Protein AF-A0A356KTI9-F1 (afdb_monomer_lite)

Secondary structure (DSSP, 8-state):
-HHHHHHHHHHHHHHHTT-HHHHHHHHHHHHHHSTT-HHHHHHHHHHHHS--S--HHHHHHHHHHHHHHHHHHHHHHHTT-HHHHHHHHHHHHHTT-TTHHHHHHHHHHHHHHHHHHHHHHHHHHHHHHHHHHHHHHHHH-S-HHHHHHHHHHHHHH-TT-HHHHHHHHHSPPPP-PPPPHHHHHHHHHHHHHHHHHHHHHHHIIIII--HHHHHHHHHHHHHHHHHHHHH-TT-HHHHHHHHHHHHHHHHHHHHHT-HHHHHHHHHHTT--TTT----PPPPPSSEEEEETTHHHHHHHHTS-EEEPPP-TTHHHHHHHHHH-TTEEEEEEEEEEEE-SSSPEEEEEEEEEEEEETTTTEEPPPEEEEPTT-PEEEPEEEETTEEEEPPGGG-TT---HHHHHHHHHHHHHHHT-

Sequence (416 aa):
SDQAQRLVELGESLLEAGNPRLAAGAFRQAQALVADHAGARAGLARAARAPTSGGAADERARRERAERHLREGRRHLSGKRFAEARSELLQAYAQGADEARPLLDQAQAGLLAQRQEEAASRQRERDAARAVELVREAQAARDPAHARARFLEALALDPGNQDARAALSQAPAPAPAKPPAANSERRELALDAGQRHASRGRELYTKERDLDAALDAYFQALHHFSRADAYDPRLPTAGEETQRTVLELGAILRDDGQVAFANALYRFYGLDPKSAPVVRPPSDPHLVVEEAERTSIRRAFGGVVRFEPTRAFDSLRAWVRKESPGSRIRIQVKSAIQPGFPPKVLAKGLWIRLEDRERKTISAPRRLEFEGGPYFRIVRVDSRGRVVLPFDRASTFDAAPYVQQAREIAKELLKR

pLDDT: mean 89.69, std 8.41, range [47.0, 98.19]

Radius of gyration: 37.42 Å; chains: 1; bounding box: 61×71×104 Å

Foldseek 3Di:
DVQLVVLLVVLVVCVVVLNLPVSLVSLVVSCVVPPCPPSSVVSNVSSVVRPNPQDPVNLVVLQVQLVVLQVQLVVCVVVLVLVSSLVSLVSSVVSPPPVSVVSNVSSVVSVVVVVVVVVVVVQLVVLQVVLVVLQVVLVPDPDLVSSLVSLVSSCVSPVPDPSSVVVNVVRPDPDPDPQPVVLVVLLVVLQVQLVVLLVVLLCCVAPVVPNVSSLVSLVSSLVSLVSSCVSPVPDCSSVVSNLLSLLQSLLSCVLQVVNVVNCVSCVVSVHHSVPRDNRHRDHLQAEAEEEPCVVVLCVLQVGREGERDDPLCVVLSVVRVPPPSQKYKYKYFYWDWDHDVNIWIFTFWIWIWMQRNVVRDIDDTDTGTAPPGTFTWDWDADPRGIYTYDPCPTPPDPCNVRSVVNSVVNVVNVVD

Structure (mmCIF, N/CA/C/O backbone):
data_AF-A0A356KTI9-F1
#
_entry.id   AF-A0A356KTI9-F1
#
loop_
_atom_site.group_PDB
_atom_site.id
_atom_site.type_symbol
_atom_site.label_atom_id
_atom_site.label_alt_id
_atom_site.label_comp_id
_atom_site.label_asym_id
_atom_site.label_entity_id
_atom_site.label_seq_id
_atom_site.pdbx_PDB_ins_code
_atom_site.Cartn_x
_atom_site.Cartn_y
_atom_site.Cartn_z
_atom_site.occupancy
_atom_site.B_iso_or_equiv
_atom_site.auth_seq_id
_atom_site.auth_comp_id
_atom_site.auth_asym_id
_atom_site.auth_atom_id
_atom_site.pdbx_PDB_model_num
ATOM 1 N N . SER A 1 1 ? -1.978 -4.575 -63.157 1.00 77.75 1 SER A N 1
ATOM 2 C CA . SER A 1 1 ? -1.407 -3.251 -62.849 1.00 77.75 1 SER A CA 1
ATOM 3 C C . SER A 1 1 ? -0.007 -3.188 -63.432 1.00 77.75 1 SER A C 1
ATOM 5 O O . SER A 1 1 ? 0.657 -4.221 -63.466 1.00 77.75 1 SER A O 1
ATOM 7 N N . ASP A 1 2 ? 0.462 -2.012 -63.849 1.00 88.56 2 ASP A N 1
ATOM 8 C CA . ASP A 1 2 ? 1.821 -1.835 -64.400 1.00 88.56 2 ASP A CA 1
ATOM 9 C C . ASP A 1 2 ? 2.917 -2.311 -63.431 1.00 88.56 2 ASP A C 1
ATOM 11 O O . ASP A 1 2 ? 3.966 -2.802 -63.838 1.00 88.56 2 ASP A O 1
ATOM 15 N N . GLN A 1 3 ? 2.653 -2.238 -62.125 1.00 91.69 3 GLN A N 1
ATOM 16 C CA . GLN A 1 3 ? 3.561 -2.710 -61.083 1.00 91.69 3 GLN A CA 1
ATOM 17 C C . GLN A 1 3 ? 3.705 -4.242 -61.046 1.00 91.69 3 GLN A C 1
ATOM 19 O O . GLN A 1 3 ? 4.806 -4.741 -60.823 1.00 91.69 3 GLN A O 1
ATOM 24 N N . ALA A 1 4 ? 2.625 -4.995 -61.288 1.00 91.44 4 ALA A N 1
ATOM 25 C CA . ALA A 1 4 ? 2.690 -6.456 -61.365 1.00 91.44 4 ALA A CA 1
ATOM 26 C C . ALA A 1 4 ? 3.480 -6.916 -62.601 1.00 91.44 4 ALA A C 1
ATOM 28 O O . ALA A 1 4 ? 4.281 -7.842 -62.500 1.00 91.44 4 ALA A O 1
ATOM 29 N N . GLN A 1 5 ? 3.321 -6.218 -63.730 1.00 94.00 5 GLN A N 1
ATOM 30 C CA . GLN A 1 5 ? 4.063 -6.499 -64.960 1.00 94.00 5 GLN A CA 1
ATOM 31 C C . GLN A 1 5 ? 5.576 -6.280 -64.774 1.00 94.00 5 GLN A C 1
ATOM 33 O O . GLN A 1 5 ? 6.362 -7.169 -65.090 1.00 94.00 5 GLN A O 1
ATOM 38 N N . ARG A 1 6 ? 5.986 -5.173 -64.136 1.00 94.00 6 ARG A N 1
ATOM 39 C CA . ARG A 1 6 ? 7.401 -4.911 -63.796 1.00 94.00 6 ARG A CA 1
ATOM 40 C C . ARG A 1 6 ? 8.014 -5.975 -62.880 1.00 94.00 6 ARG A C 1
ATOM 42 O O . ARG A 1 6 ? 9.187 -6.305 -63.015 1.00 94.00 6 ARG A O 1
ATOM 49 N N . LEU A 1 7 ? 7.239 -6.517 -61.936 1.00 94.62 7 LEU A N 1
ATOM 50 C CA . LEU A 1 7 ? 7.700 -7.603 -61.060 1.00 94.62 7 LEU A CA 1
ATOM 51 C C . LEU A 1 7 ? 7.855 -8.933 -61.810 1.00 94.62 7 LEU A C 1
ATOM 53 O O . LEU A 1 7 ? 8.744 -9.713 -61.474 1.00 94.62 7 LEU A O 1
ATOM 57 N N . VAL A 1 8 ? 7.023 -9.189 -62.823 1.00 94.94 8 VAL A N 1
ATOM 58 C CA . VAL A 1 8 ? 7.184 -10.347 -63.716 1.00 94.94 8 VAL A CA 1
ATOM 59 C C . VAL A 1 8 ? 8.441 -10.190 -64.573 1.00 94.94 8 VAL A C 1
ATOM 61 O O . VAL A 1 8 ? 9.234 -11.123 -64.631 1.00 94.94 8 VAL A O 1
ATOM 64 N N . GLU A 1 9 ? 8.679 -9.015 -65.157 1.00 94.69 9 GLU A N 1
ATOM 65 C CA . GLU A 1 9 ? 9.899 -8.714 -65.928 1.00 94.69 9 GLU A CA 1
ATOM 66 C C . GLU A 1 9 ? 11.170 -8.847 -65.076 1.00 94.69 9 GLU A C 1
ATOM 68 O O . GLU A 1 9 ? 12.143 -9.476 -65.491 1.00 94.69 9 GLU A O 1
ATOM 73 N N . LEU A 1 10 ? 11.141 -8.333 -63.841 1.00 94.94 10 LEU A N 1
ATOM 74 C CA . LEU A 1 10 ? 12.217 -8.529 -62.871 1.00 94.94 10 LEU A CA 1
ATOM 75 C C . LEU A 1 10 ? 12.426 -10.017 -62.556 1.00 94.94 10 LEU A C 1
ATOM 77 O O . LEU A 1 10 ? 13.563 -10.479 -62.483 1.00 94.94 10 LEU A O 1
ATOM 81 N N . GLY A 1 11 ? 11.340 -10.771 -62.368 1.00 93.44 11 GLY A N 1
ATOM 82 C CA . GLY A 1 11 ? 11.395 -12.210 -62.124 1.00 93.44 11 GLY A CA 1
ATOM 83 C C . GLY A 1 11 ? 12.042 -12.982 -63.277 1.00 93.44 11 GLY A C 1
ATOM 84 O O . GLY A 1 11 ? 12.875 -13.851 -63.028 1.00 93.44 11 GLY A O 1
ATOM 85 N N . GLU A 1 12 ? 11.715 -12.640 -64.523 1.00 93.38 12 GLU A N 1
ATOM 86 C CA . GLU A 1 12 ? 12.318 -13.231 -65.726 1.00 93.38 12 GLU A CA 1
ATOM 87 C C . GLU A 1 12 ? 13.810 -12.884 -65.842 1.00 93.38 12 GLU A C 1
ATOM 89 O O . GLU A 1 12 ? 14.635 -13.786 -65.982 1.00 93.38 12 GLU A O 1
ATOM 94 N N . SER A 1 13 ? 14.189 -11.617 -65.642 1.00 91.88 13 SER A N 1
ATOM 95 C CA . SER A 1 13 ? 15.600 -11.201 -65.618 1.00 91.88 13 SER A CA 1
ATOM 96 C C . SER A 1 13 ? 16.407 -11.927 -64.528 1.00 91.88 13 SER A C 1
ATOM 98 O O . SER A 1 13 ? 17.552 -12.329 -64.741 1.00 91.88 13 SER A O 1
ATOM 100 N N . LEU A 1 14 ? 15.804 -12.174 -63.360 1.00 86.50 14 LEU A N 1
ATOM 101 C CA . LEU A 1 14 ? 16.429 -12.944 -62.281 1.00 86.50 14 LEU A CA 1
ATOM 102 C C . LEU A 1 14 ? 16.566 -14.438 -62.618 1.00 86.50 14 LEU A C 1
ATOM 104 O O . LEU A 1 14 ? 17.520 -15.065 -62.152 1.00 86.50 14 LEU A O 1
ATOM 108 N N . LEU A 1 15 ? 15.654 -15.016 -63.410 1.00 87.06 15 LEU A N 1
ATOM 109 C CA . LEU A 1 15 ? 15.806 -16.382 -63.926 1.00 87.06 15 LEU A CA 1
ATOM 110 C C . LEU A 1 15 ? 16.957 -16.478 -64.922 1.00 87.06 15 LEU A C 1
ATOM 112 O O . LEU A 1 15 ? 17.762 -17.401 -64.812 1.00 87.06 15 LEU A O 1
ATOM 116 N N . GLU A 1 16 ? 17.063 -15.522 -65.844 1.00 87.00 16 GLU A N 1
ATOM 117 C CA . GLU A 1 16 ? 18.168 -15.438 -66.807 1.00 87.00 16 GLU A CA 1
ATOM 118 C C . GLU A 1 16 ? 19.519 -15.261 -66.106 1.00 87.00 16 GLU A C 1
ATOM 120 O O . GLU A 1 16 ? 20.503 -15.900 -66.471 1.00 87.00 16 GLU A O 1
ATOM 125 N N . ALA A 1 17 ? 19.550 -14.483 -65.021 1.00 81.00 17 ALA A N 1
ATOM 126 C CA . ALA A 1 17 ? 20.723 -14.323 -64.165 1.00 81.00 17 ALA A CA 1
ATOM 127 C C . ALA A 1 17 ? 21.024 -15.547 -63.271 1.00 81.00 17 ALA A C 1
ATOM 129 O O . ALA A 1 17 ? 21.923 -15.485 -62.431 1.00 81.00 17 ALA A O 1
ATOM 130 N N . GLY A 1 18 ? 20.268 -16.646 -63.389 1.00 80.69 18 GLY A N 1
ATOM 131 C CA . GLY A 1 18 ? 20.491 -17.876 -62.626 1.00 80.69 18 GLY A CA 1
ATOM 132 C C . GLY A 1 18 ? 20.110 -17.786 -61.145 1.00 80.69 18 GLY A C 1
ATOM 133 O O . GLY A 1 18 ? 20.636 -18.544 -60.332 1.00 80.69 18 GLY A O 1
ATOM 134 N N . ASN A 1 19 ? 19.198 -16.882 -60.770 1.00 82.00 19 ASN A N 1
ATOM 135 C CA . ASN A 1 19 ? 18.755 -16.653 -59.391 1.00 82.00 19 ASN A CA 1
ATOM 136 C C . ASN A 1 19 ? 17.289 -17.084 -59.169 1.00 82.00 19 ASN A C 1
ATOM 138 O O . ASN A 1 19 ? 16.427 -16.249 -58.866 1.00 82.00 19 ASN A O 1
ATOM 142 N N . PRO A 1 20 ? 16.968 -18.392 -59.240 1.00 85.19 20 PRO A N 1
ATOM 143 C CA . PRO A 1 20 ? 15.584 -18.871 -59.239 1.00 85.19 20 PRO A CA 1
ATOM 144 C C . PRO A 1 20 ? 14.821 -18.571 -57.943 1.00 85.19 20 PRO A C 1
ATOM 146 O O . PRO A 1 20 ? 13.607 -18.378 -57.970 1.00 85.19 20 PRO A O 1
ATOM 149 N N . ARG A 1 21 ? 15.512 -18.459 -56.798 1.00 83.38 21 ARG A N 1
ATOM 150 C CA . ARG A 1 21 ? 14.874 -18.099 -55.518 1.00 83.38 21 ARG A CA 1
ATOM 151 C C . ARG A 1 21 ? 14.392 -16.648 -55.488 1.00 83.38 21 ARG A C 1
ATOM 153 O O . ARG A 1 21 ? 13.280 -16.396 -55.029 1.00 83.38 21 ARG A O 1
ATOM 160 N N . LEU A 1 22 ? 15.209 -15.709 -55.973 1.00 84.25 22 LEU A N 1
ATOM 161 C CA . LEU A 1 22 ? 14.837 -14.292 -56.038 1.00 84.25 22 LEU A CA 1
ATOM 162 C C . LEU A 1 22 ? 13.746 -14.074 -57.088 1.00 84.25 22 LEU A C 1
ATOM 164 O O . LEU A 1 22 ? 12.766 -13.386 -56.806 1.00 84.25 22 LEU A O 1
ATOM 168 N N . ALA A 1 23 ? 13.854 -14.752 -58.233 1.00 89.50 23 ALA A N 1
ATOM 169 C CA . ALA A 1 23 ? 12.804 -14.776 -59.243 1.00 89.50 23 ALA A CA 1
ATOM 170 C C . ALA A 1 23 ? 11.461 -15.260 -58.667 1.00 89.50 23 ALA A C 1
ATOM 172 O O . ALA A 1 23 ? 10.443 -14.583 -58.797 1.00 89.50 23 ALA A O 1
ATOM 173 N N . ALA A 1 24 ? 11.457 -16.376 -57.924 1.00 90.25 24 ALA A N 1
ATOM 174 C CA . ALA A 1 24 ? 10.260 -16.885 -57.248 1.00 90.25 24 ALA A CA 1
ATOM 175 C C . ALA A 1 24 ? 9.695 -15.925 -56.181 1.00 90.25 24 ALA A C 1
ATOM 177 O O . ALA A 1 24 ? 8.505 -15.983 -55.862 1.00 90.25 24 ALA A O 1
ATOM 178 N N . GLY A 1 25 ? 10.528 -15.061 -55.592 1.00 89.12 25 GLY A N 1
ATOM 179 C CA . GLY A 1 25 ? 10.087 -13.978 -54.710 1.00 89.12 25 GLY A CA 1
ATOM 180 C C . GLY A 1 25 ? 9.344 -12.880 -55.474 1.00 89.12 25 GLY A C 1
ATOM 181 O O . GLY A 1 25 ? 8.223 -12.532 -55.100 1.00 89.12 25 GLY A O 1
ATOM 182 N N . ALA A 1 26 ? 9.927 -12.400 -56.576 1.00 92.00 26 ALA A N 1
ATOM 183 C CA . ALA A 1 26 ? 9.326 -11.381 -57.439 1.00 92.00 26 ALA A CA 1
ATOM 184 C C . ALA A 1 26 ? 7.986 -11.849 -58.036 1.00 92.00 26 ALA A C 1
ATOM 186 O O . ALA A 1 26 ? 6.991 -11.125 -57.972 1.00 92.00 26 ALA A O 1
ATOM 187 N N . PHE A 1 27 ? 7.907 -13.100 -58.507 1.00 94.38 27 PHE A N 1
ATOM 188 C CA . PHE A 1 27 ? 6.657 -13.659 -59.027 1.00 94.38 27 PHE A CA 1
ATOM 189 C C . PHE A 1 27 ? 5.567 -13.810 -57.951 1.00 94.38 27 PHE A C 1
ATOM 191 O O . PHE A 1 27 ? 4.408 -13.506 -58.223 1.00 94.38 27 PHE A O 1
ATOM 198 N N . ARG A 1 28 ? 5.906 -14.206 -56.713 1.00 94.62 28 ARG A N 1
ATOM 199 C CA . ARG A 1 28 ? 4.928 -14.259 -55.603 1.00 94.62 28 ARG A CA 1
ATOM 200 C C . ARG A 1 28 ? 4.380 -12.877 -55.249 1.00 94.62 28 ARG A C 1
ATOM 202 O O . ARG A 1 28 ? 3.186 -12.748 -55.000 1.00 94.62 28 ARG A O 1
ATOM 209 N N . GLN A 1 29 ? 5.226 -11.847 -55.261 1.00 93.50 29 GLN A N 1
ATOM 210 C CA . GLN A 1 29 ? 4.784 -10.466 -55.047 1.00 93.50 29 GLN A CA 1
ATOM 211 C C . GLN A 1 29 ? 3.880 -9.977 -56.186 1.00 93.50 29 GLN A C 1
ATOM 213 O O . GLN A 1 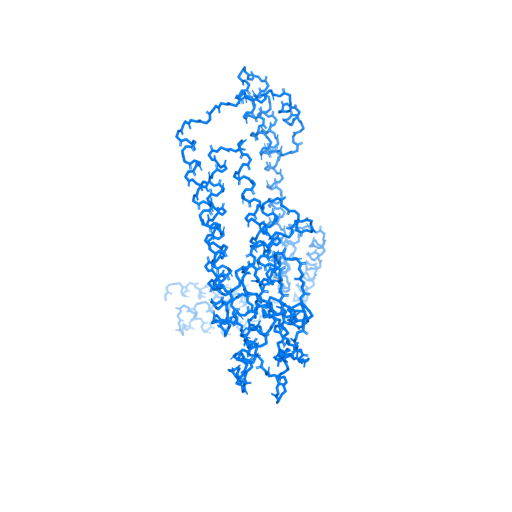29 ? 2.849 -9.366 -55.918 1.00 93.50 29 GLN A O 1
ATOM 218 N N . ALA A 1 30 ? 4.198 -10.307 -57.442 1.00 92.94 30 ALA A N 1
ATOM 219 C CA . ALA A 1 30 ? 3.329 -10.003 -58.580 1.00 92.94 30 ALA A CA 1
ATOM 220 C C . ALA A 1 30 ? 1.946 -10.671 -58.446 1.00 92.94 30 ALA A C 1
ATOM 222 O O . ALA A 1 30 ? 0.922 -10.035 -58.696 1.00 92.94 30 ALA A O 1
ATOM 223 N N . GLN A 1 31 ? 1.911 -11.928 -57.992 1.00 92.19 31 GLN A N 1
ATOM 224 C CA . GLN A 1 31 ? 0.681 -12.696 -57.778 1.00 92.19 31 GLN A CA 1
ATOM 225 C C . GLN A 1 31 ? -0.148 -12.183 -56.585 1.00 92.19 31 GLN A C 1
ATOM 227 O O . GLN A 1 31 ? -1.371 -12.291 -56.595 1.00 92.19 31 GLN A O 1
ATOM 232 N N . ALA A 1 32 ? 0.502 -11.598 -55.574 1.00 91.44 32 ALA A N 1
ATOM 233 C CA . ALA A 1 32 ? -0.173 -10.937 -54.457 1.00 91.44 32 ALA A CA 1
ATOM 234 C C . ALA A 1 32 ? -0.827 -9.605 -54.866 1.00 91.44 32 ALA A C 1
ATOM 236 O O . ALA A 1 32 ? -1.848 -9.229 -54.298 1.00 91.44 32 ALA A O 1
ATOM 237 N N . LEU A 1 33 ? -0.260 -8.897 -55.853 1.00 92.44 33 LEU A N 1
ATOM 238 C CA . LEU A 1 33 ? -0.833 -7.652 -56.382 1.00 92.44 33 LEU A CA 1
ATOM 239 C C . LEU A 1 33 ? -1.995 -7.894 -57.350 1.00 92.44 33 LEU A C 1
ATOM 241 O O . LEU A 1 33 ? -2.921 -7.089 -57.409 1.00 92.44 33 LEU A O 1
ATOM 245 N N . VAL A 1 34 ? -1.938 -8.972 -58.134 1.00 92.06 34 VAL A N 1
ATOM 246 C CA . VAL A 1 34 ? -3.011 -9.380 -59.046 1.00 92.06 34 VAL A CA 1
ATOM 247 C C . VAL A 1 34 ? -3.210 -10.882 -58.909 1.00 92.06 34 VAL A C 1
ATOM 249 O O . VAL A 1 34 ? -2.400 -11.676 -59.401 1.00 92.06 34 VAL A O 1
ATOM 252 N N . ALA A 1 35 ? -4.309 -11.261 -58.257 1.00 84.75 35 ALA A N 1
ATOM 253 C CA . ALA A 1 35 ? -4.714 -12.653 -58.153 1.00 84.75 35 ALA A CA 1
ATOM 254 C C . ALA A 1 35 ? -4.804 -13.273 -59.561 1.00 84.75 35 ALA A C 1
ATOM 256 O O . ALA A 1 35 ? -5.334 -12.665 -60.488 1.00 84.75 35 ALA A O 1
ATOM 257 N N . ASP A 1 36 ? -4.233 -14.468 -59.726 1.00 82.56 36 ASP A N 1
ATOM 258 C CA . ASP A 1 36 ? -4.192 -15.224 -60.986 1.00 82.56 36 ASP A CA 1
ATOM 259 C C . ASP A 1 36 ? -3.419 -14.618 -62.173 1.00 82.56 36 ASP A C 1
ATOM 261 O O . ASP A 1 36 ? -3.578 -15.071 -63.313 1.00 82.56 36 ASP A O 1
ATOM 265 N N . HIS A 1 37 ? -2.472 -13.705 -61.928 1.00 92.06 37 HIS A N 1
ATOM 266 C CA . HIS A 1 37 ? -1.577 -13.198 -62.977 1.00 92.06 37 HIS A CA 1
ATOM 267 C C . HIS A 1 37 ? -0.847 -14.338 -63.724 1.00 92.06 37 HIS A C 1
ATOM 269 O O . HIS A 1 37 ? 0.029 -15.013 -63.172 1.00 92.06 37 HIS A O 1
ATOM 275 N N . ALA A 1 38 ? -1.198 -14.561 -64.997 1.00 88.50 38 ALA A N 1
ATOM 276 C CA . ALA A 1 38 ? -0.735 -15.712 -65.783 1.00 88.50 38 ALA A CA 1
ATOM 277 C C . ALA A 1 38 ? 0.799 -15.772 -65.904 1.00 88.50 38 ALA A C 1
ATOM 279 O O . ALA A 1 38 ? 1.392 -16.828 -65.680 1.00 88.50 38 ALA A O 1
ATOM 280 N N . GLY A 1 39 ? 1.444 -14.623 -66.145 1.00 89.06 39 GLY A N 1
ATOM 281 C CA . GLY A 1 39 ? 2.907 -14.523 -66.208 1.00 89.06 39 GLY A CA 1
ATOM 282 C C . GLY A 1 39 ? 3.608 -14.867 -64.888 1.00 89.06 39 GLY A C 1
ATOM 283 O O . GLY A 1 39 ? 4.645 -15.518 -64.897 1.00 89.06 39 GLY A O 1
ATOM 284 N N . ALA A 1 40 ? 3.007 -14.533 -63.739 1.00 90.69 40 ALA A N 1
ATOM 285 C CA . ALA A 1 40 ? 3.588 -14.844 -62.433 1.00 90.69 40 ALA A CA 1
ATOM 286 C C . ALA A 1 40 ? 3.486 -16.344 -62.108 1.00 90.69 40 ALA A C 1
ATOM 288 O O . ALA A 1 40 ? 4.437 -16.933 -61.596 1.00 90.69 40 ALA A O 1
ATOM 289 N N . ARG A 1 41 ? 2.365 -16.994 -62.463 1.00 92.88 41 ARG A N 1
ATOM 290 C CA . ARG A 1 41 ? 2.202 -18.455 -62.326 1.00 92.88 41 ARG A CA 1
ATOM 291 C C . ARG A 1 41 ? 3.185 -19.228 -63.205 1.00 92.88 41 ARG A C 1
ATOM 293 O O . ARG A 1 41 ? 3.835 -20.153 -62.720 1.00 92.88 41 ARG A O 1
ATOM 300 N N . ALA A 1 42 ? 3.313 -18.837 -64.473 1.00 90.56 42 ALA A N 1
ATOM 301 C CA . ALA A 1 42 ? 4.266 -19.450 -65.396 1.00 90.56 42 ALA A CA 1
ATOM 302 C C . ALA A 1 42 ? 5.718 -19.250 -64.923 1.00 90.56 42 ALA A C 1
ATOM 304 O O . ALA A 1 42 ? 6.497 -20.206 -64.898 1.00 90.56 42 ALA A O 1
ATOM 305 N N . GLY A 1 43 ? 6.050 -18.040 -64.460 1.00 90.69 43 GLY A N 1
ATOM 306 C CA . GLY A 1 43 ? 7.346 -17.707 -63.873 1.00 90.69 43 GLY A CA 1
ATOM 307 C C . GLY A 1 43 ? 7.681 -18.542 -62.634 1.00 90.69 43 GLY A C 1
ATOM 308 O O . GLY A 1 43 ? 8.787 -19.069 -62.533 1.00 90.69 43 GLY A O 1
ATOM 309 N N . LEU A 1 44 ? 6.720 -18.766 -61.727 1.00 90.94 44 LEU A N 1
ATOM 310 C CA . LEU A 1 44 ? 6.905 -19.639 -60.557 1.00 90.94 44 LEU A CA 1
ATOM 311 C C . LEU A 1 44 ? 7.182 -21.095 -60.939 1.00 90.94 44 LEU A C 1
ATOM 313 O O . LEU A 1 44 ? 8.067 -21.722 -60.359 1.00 90.94 44 LEU A O 1
ATOM 317 N N . ALA A 1 45 ? 6.464 -21.628 -61.929 1.00 88.44 45 ALA A N 1
ATOM 318 C CA . ALA A 1 45 ? 6.696 -22.984 -62.421 1.00 88.44 45 ALA A CA 1
ATOM 319 C C . ALA A 1 45 ? 8.081 -23.130 -63.075 1.00 88.44 45 ALA A C 1
ATOM 321 O O . ALA A 1 45 ? 8.751 -24.145 -62.874 1.00 88.44 45 ALA A O 1
ATOM 322 N N . ARG A 1 46 ? 8.539 -22.112 -63.818 1.00 87.94 46 ARG A N 1
ATOM 323 C CA . ARG A 1 46 ? 9.896 -22.074 -64.388 1.00 87.94 46 ARG A CA 1
ATOM 324 C C . ARG A 1 46 ? 10.960 -21.947 -63.304 1.00 87.94 46 ARG A C 1
ATOM 326 O O . ARG A 1 46 ? 11.923 -22.704 -63.329 1.00 87.94 46 ARG A O 1
ATOM 333 N N . ALA A 1 47 ? 10.758 -21.081 -62.315 1.00 85.62 47 ALA A N 1
ATOM 334 C CA . ALA A 1 47 ? 11.660 -20.929 -61.177 1.00 85.62 47 ALA A CA 1
ATOM 335 C C . ALA A 1 47 ? 11.809 -22.221 -60.359 1.00 85.62 47 ALA A C 1
ATOM 337 O O . ALA A 1 47 ? 12.902 -22.523 -59.894 1.00 85.62 47 ALA A O 1
ATOM 338 N N . ALA A 1 48 ? 10.736 -23.006 -60.227 1.00 83.38 48 ALA A N 1
ATOM 339 C CA . ALA A 1 48 ? 10.759 -24.297 -59.540 1.00 83.38 48 ALA A CA 1
ATOM 340 C C . ALA A 1 48 ? 11.508 -25.398 -60.315 1.00 83.38 48 ALA A C 1
ATOM 342 O O . ALA A 1 48 ? 11.979 -26.357 -59.709 1.00 83.38 48 ALA A O 1
ATOM 343 N N . ARG A 1 49 ? 11.600 -25.279 -61.647 1.00 81.56 49 ARG A N 1
ATOM 344 C CA . ARG A 1 49 ? 12.289 -26.239 -62.530 1.00 81.56 49 ARG A CA 1
ATOM 345 C C . ARG A 1 49 ? 13.705 -25.810 -62.904 1.00 81.56 49 ARG A C 1
ATOM 347 O O . ARG A 1 49 ? 14.466 -26.628 -63.412 1.00 81.56 49 ARG A O 1
ATOM 354 N N . ALA A 1 50 ? 14.043 -24.541 -62.698 1.00 78.81 50 ALA A N 1
ATOM 355 C CA . ALA A 1 50 ? 15.364 -24.019 -62.985 1.00 78.81 50 ALA A CA 1
ATOM 356 C C . ALA A 1 50 ? 16.392 -24.711 -62.072 1.00 78.81 50 ALA A C 1
ATOM 358 O O . ALA A 1 50 ? 16.210 -24.708 -60.849 1.00 78.81 50 ALA A O 1
ATOM 359 N N . PRO A 1 51 ? 17.463 -25.305 -62.631 1.00 62.62 51 PRO A N 1
ATOM 360 C CA . PRO A 1 51 ? 18.525 -25.876 -61.822 1.00 62.62 51 PRO A CA 1
ATOM 361 C C . PRO A 1 51 ? 19.102 -24.761 -60.952 1.00 62.62 51 PRO A C 1
ATOM 363 O O . PRO A 1 51 ? 19.574 -23.742 -61.455 1.00 62.62 51 PRO A O 1
ATOM 366 N N . THR A 1 52 ? 19.034 -24.929 -59.633 1.00 60.03 52 THR A N 1
ATOM 367 C CA . THR A 1 52 ? 19.763 -24.070 -58.704 1.00 60.03 52 THR A CA 1
ATOM 368 C C . THR A 1 52 ? 21.239 -24.232 -59.031 1.00 60.03 52 THR A C 1
ATOM 370 O O . THR A 1 52 ? 21.825 -25.274 -58.754 1.00 60.03 52 THR A O 1
ATOM 373 N N . SER A 1 53 ? 21.826 -23.220 -59.659 1.00 51.75 53 SER A N 1
ATOM 374 C CA . SER A 1 53 ? 23.210 -23.157 -60.145 1.00 51.75 53 SER A CA 1
ATOM 375 C C . SER A 1 53 ? 24.266 -23.131 -59.027 1.00 51.75 53 SER A C 1
ATOM 377 O O . SER A 1 53 ? 25.346 -22.582 -59.196 1.00 51.75 53 SER A O 1
ATOM 379 N N . GLY A 1 54 ? 23.978 -23.736 -57.875 1.00 54.41 54 GLY A N 1
ATOM 380 C CA . GLY A 1 54 ? 24.964 -24.078 -56.862 1.00 54.41 54 GLY A CA 1
ATOM 381 C C . GLY A 1 54 ? 24.966 -25.587 -56.708 1.00 54.41 54 GLY A C 1
ATOM 382 O O . GLY A 1 54 ? 24.021 -26.151 -56.160 1.00 54.41 54 GLY A O 1
ATOM 383 N N . GLY A 1 55 ? 26.008 -26.255 -57.202 1.00 56.56 55 GLY A N 1
ATOM 384 C CA . GLY A 1 55 ? 26.203 -27.672 -56.906 1.00 56.56 55 GLY A CA 1
ATOM 385 C C . GLY A 1 55 ? 26.295 -27.895 -55.391 1.00 56.56 55 GLY A C 1
ATOM 386 O O . GLY A 1 55 ? 26.560 -26.967 -54.626 1.00 56.56 55 GLY A O 1
ATOM 387 N N . ALA A 1 56 ? 26.141 -29.141 -54.937 1.00 60.94 56 ALA A N 1
ATOM 388 C CA . ALA A 1 56 ? 26.279 -29.490 -53.518 1.00 60.94 56 ALA A CA 1
ATOM 389 C C . ALA A 1 56 ? 27.603 -28.990 -52.888 1.00 60.94 56 ALA A C 1
ATOM 391 O O . ALA A 1 56 ? 27.664 -28.755 -51.683 1.00 60.94 56 ALA A O 1
ATOM 392 N N . ALA A 1 57 ? 28.651 -28.789 -53.699 1.00 65.50 57 ALA A N 1
ATOM 393 C CA . ALA A 1 57 ? 29.918 -28.184 -53.291 1.00 65.50 57 ALA A CA 1
ATOM 394 C C . ALA A 1 57 ? 29.806 -26.679 -52.960 1.00 65.50 57 ALA A C 1
ATOM 396 O O . ALA A 1 57 ? 30.343 -26.239 -51.945 1.00 65.50 57 ALA A O 1
ATOM 397 N N . ASP A 1 58 ? 29.060 -25.900 -53.748 1.00 72.81 58 ASP A N 1
ATOM 398 C CA . ASP A 1 58 ? 28.857 -24.464 -53.508 1.00 72.81 58 ASP A CA 1
ATOM 399 C C . ASP A 1 58 ? 27.934 -24.204 -52.320 1.00 72.81 58 ASP A C 1
ATOM 401 O O . ASP A 1 58 ? 28.161 -23.271 -51.546 1.00 72.81 58 ASP A O 1
ATOM 405 N N . GLU A 1 59 ? 26.910 -25.041 -52.131 1.00 74.56 59 GLU A N 1
ATOM 406 C CA . GLU A 1 59 ? 26.068 -24.966 -50.935 1.00 74.56 59 GLU A CA 1
ATOM 407 C C . GLU A 1 59 ? 26.857 -25.307 -49.666 1.00 74.56 59 GLU A C 1
ATOM 409 O O . GLU A 1 59 ? 26.702 -24.614 -48.659 1.00 74.56 59 GLU A O 1
ATOM 414 N N . ARG A 1 60 ? 27.748 -26.309 -49.711 1.00 81.81 60 ARG A N 1
ATOM 415 C CA . ARG A 1 60 ? 28.658 -26.621 -48.594 1.00 81.81 60 ARG A CA 1
ATOM 416 C C . ARG A 1 60 ? 29.595 -25.454 -48.292 1.00 81.81 60 ARG A C 1
ATOM 418 O O . ARG A 1 60 ? 29.627 -24.995 -47.156 1.00 81.81 60 ARG A O 1
ATOM 425 N N . ALA A 1 61 ? 30.259 -24.895 -49.304 1.00 83.38 61 ALA A N 1
ATOM 426 C CA . ALA A 1 61 ? 31.156 -23.754 -49.122 1.00 83.38 61 ALA A CA 1
ATOM 427 C C . ALA A 1 61 ? 30.429 -22.498 -48.597 1.00 83.38 61 ALA A C 1
ATOM 429 O O . ALA A 1 61 ? 30.988 -21.719 -47.824 1.00 83.38 61 ALA A O 1
ATOM 430 N N . ARG A 1 62 ? 29.172 -22.265 -49.004 1.00 82.56 62 ARG A N 1
ATOM 431 C CA . ARG A 1 62 ? 28.334 -21.184 -48.449 1.00 82.56 62 ARG A CA 1
ATOM 432 C C . ARG A 1 62 ? 27.972 -21.436 -46.986 1.00 82.56 62 ARG A C 1
ATOM 434 O O . ARG A 1 62 ? 28.110 -20.513 -46.191 1.00 82.56 62 ARG A O 1
ATOM 441 N N . ARG A 1 63 ? 27.583 -22.661 -46.617 1.00 87.62 63 ARG A N 1
ATOM 442 C CA . ARG A 1 63 ? 27.282 -23.024 -45.221 1.00 87.62 63 ARG A CA 1
ATOM 443 C C . ARG A 1 63 ? 28.506 -22.891 -44.317 1.00 87.62 63 ARG A C 1
ATOM 445 O O . ARG A 1 63 ? 28.407 -22.272 -43.266 1.00 87.62 63 ARG A O 1
ATOM 452 N N . GLU A 1 64 ? 29.671 -23.364 -44.754 1.00 90.88 64 GLU A N 1
ATOM 453 C CA . GLU A 1 64 ? 30.919 -23.253 -43.985 1.00 90.88 64 GLU A CA 1
ATOM 454 C C . GLU A 1 64 ? 31.335 -21.795 -43.736 1.00 90.88 64 GLU A C 1
ATOM 456 O O . GLU A 1 64 ? 31.788 -21.446 -42.640 1.00 90.88 64 GLU A O 1
ATOM 461 N N . ARG A 1 65 ? 31.167 -20.919 -44.738 1.00 91.81 65 ARG A N 1
ATOM 462 C CA . ARG A 1 65 ? 31.390 -19.476 -44.567 1.00 91.81 65 ARG A CA 1
ATOM 463 C C . ARG A 1 65 ? 30.368 -18.870 -43.604 1.00 91.81 65 ARG A C 1
ATOM 465 O O . ARG A 1 65 ? 30.769 -18.148 -42.692 1.00 91.81 65 ARG A O 1
ATOM 472 N N . ALA A 1 66 ? 29.092 -19.237 -43.727 1.00 91.69 66 ALA A N 1
ATOM 473 C CA . ALA A 1 66 ? 28.038 -18.724 -42.860 1.00 91.69 66 ALA A CA 1
ATOM 474 C C . ALA A 1 66 ? 28.282 -19.113 -41.392 1.00 91.69 66 ALA A C 1
ATOM 476 O O . ALA A 1 66 ? 28.180 -18.272 -40.501 1.00 91.69 66 ALA A O 1
ATOM 477 N N . GLU A 1 67 ? 28.699 -20.355 -41.135 1.00 93.94 67 GLU A N 1
ATOM 478 C CA . GL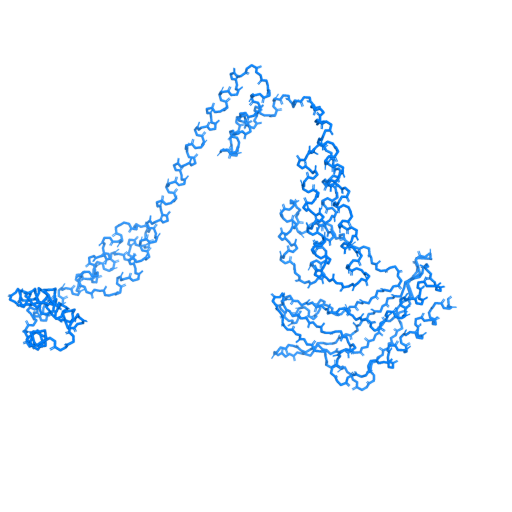U A 1 67 ? 29.067 -20.846 -39.802 1.00 93.94 67 GLU A CA 1
ATOM 479 C C . GLU A 1 67 ? 30.310 -20.157 -39.228 1.00 93.94 67 GLU A C 1
ATOM 481 O O . GLU A 1 67 ? 30.409 -19.953 -38.014 1.00 93.94 67 GLU A O 1
ATOM 486 N N . ARG A 1 68 ? 31.284 -19.797 -40.072 1.00 96.06 68 ARG A N 1
ATOM 487 C CA . ARG A 1 68 ? 32.455 -19.021 -39.641 1.00 96.06 68 ARG A CA 1
ATOM 488 C C . ARG A 1 68 ? 32.033 -17.638 -39.147 1.00 96.06 68 ARG A C 1
ATOM 490 O O . ARG A 1 68 ? 32.313 -17.313 -37.994 1.00 96.06 68 ARG A O 1
ATOM 497 N N . HIS A 1 69 ? 31.288 -16.897 -39.963 1.00 95.69 69 HIS A N 1
ATOM 498 C CA . HIS A 1 69 ? 30.773 -15.575 -39.602 1.00 95.69 69 HIS A CA 1
ATOM 499 C C . HIS A 1 69 ? 29.841 -15.629 -38.381 1.00 95.69 69 HIS A C 1
ATOM 501 O O . HIS A 1 69 ? 29.904 -14.773 -37.502 1.00 95.69 69 HIS A O 1
ATOM 507 N N . LEU A 1 70 ? 29.021 -16.679 -38.250 1.00 96.00 70 LEU A N 1
ATOM 508 C CA . LEU A 1 70 ? 28.164 -16.878 -37.078 1.00 96.00 70 LEU A CA 1
ATOM 509 C C . LEU A 1 70 ? 28.990 -17.080 -35.794 1.00 96.00 70 LEU A C 1
ATOM 511 O O . LEU A 1 70 ? 28.678 -16.492 -34.755 1.00 96.00 70 LEU A O 1
ATOM 515 N N . ARG A 1 71 ? 30.060 -17.888 -35.849 1.00 97.50 71 ARG A N 1
ATOM 516 C CA . ARG A 1 71 ? 30.974 -18.104 -34.713 1.00 97.50 71 ARG A CA 1
ATOM 517 C C . ARG A 1 71 ? 31.710 -16.825 -34.323 1.00 97.50 71 ARG A C 1
ATOM 519 O O . ARG A 1 71 ? 31.788 -16.509 -33.135 1.00 97.50 71 ARG A O 1
ATOM 526 N N . GLU A 1 72 ? 32.219 -16.084 -35.300 1.00 96.81 72 GLU A N 1
ATOM 527 C CA . GLU A 1 72 ? 32.902 -14.809 -35.064 1.00 96.81 72 GLU A CA 1
ATOM 528 C C . GLU A 1 72 ? 31.938 -13.765 -34.490 1.00 96.81 72 GLU A C 1
ATOM 530 O O . GLU A 1 72 ? 32.229 -13.173 -33.449 1.00 96.81 72 GLU A O 1
ATOM 535 N N . GLY A 1 73 ? 30.737 -13.635 -35.057 1.00 96.38 73 GLY A N 1
ATOM 536 C CA . GLY A 1 73 ? 29.672 -12.775 -34.543 1.00 96.38 73 GLY A CA 1
ATOM 537 C C . GLY A 1 73 ? 29.310 -13.066 -33.083 1.00 96.38 73 GLY A C 1
ATOM 538 O O . GLY A 1 73 ? 29.246 -12.145 -32.265 1.00 96.38 73 GLY A O 1
ATOM 539 N N . ARG A 1 74 ? 29.171 -14.348 -32.709 1.00 97.19 74 ARG A N 1
ATOM 540 C CA . ARG A 1 74 ? 28.953 -14.769 -31.309 1.00 97.19 74 ARG A CA 1
ATOM 541 C C . ARG A 1 74 ? 30.121 -14.370 -30.399 1.00 97.19 74 ARG A C 1
ATOM 543 O O . ARG A 1 74 ? 29.892 -13.867 -29.300 1.00 97.19 74 ARG A O 1
ATOM 550 N N . ARG A 1 75 ? 31.367 -14.532 -30.859 1.00 97.69 75 ARG A N 1
ATOM 551 C CA . ARG A 1 75 ? 32.575 -14.131 -30.114 1.00 97.69 75 ARG A CA 1
ATOM 552 C C . ARG A 1 75 ? 32.655 -12.613 -29.913 1.00 97.69 75 ARG A C 1
ATOM 554 O O . ARG A 1 75 ? 33.075 -12.147 -28.851 1.00 97.69 75 ARG A O 1
ATOM 561 N N . HIS A 1 76 ? 32.264 -11.825 -30.911 1.00 97.06 76 HIS A N 1
ATOM 562 C CA . HIS A 1 76 ? 32.195 -10.368 -30.794 1.00 97.06 76 HIS A CA 1
ATOM 563 C C . HIS A 1 76 ? 31.093 -9.926 -29.822 1.00 97.06 76 HIS A C 1
ATOM 565 O O . HIS A 1 76 ? 31.360 -9.077 -28.970 1.00 97.06 76 HIS A O 1
ATOM 571 N N . LEU A 1 77 ? 29.914 -10.561 -29.863 1.00 94.69 77 LEU A N 1
ATOM 572 C CA . LEU A 1 77 ? 28.825 -10.321 -28.908 1.00 94.69 77 LEU A CA 1
ATOM 573 C C . LEU A 1 77 ? 29.249 -10.585 -27.462 1.00 94.69 77 LEU A C 1
ATOM 575 O O . LEU A 1 77 ? 29.038 -9.731 -26.601 1.00 94.69 77 LEU A O 1
ATOM 579 N N . SER A 1 78 ? 29.901 -11.721 -27.189 1.00 95.12 78 SER A N 1
ATOM 580 C CA . SER A 1 78 ? 30.396 -12.026 -25.839 1.00 95.12 78 SER A CA 1
ATOM 581 C C . SER A 1 78 ? 31.447 -11.021 -25.360 1.00 95.12 78 SER A C 1
ATOM 583 O O . SER A 1 78 ? 31.530 -10.728 -24.172 1.00 95.12 78 SER A O 1
ATOM 585 N N . GLY A 1 79 ? 32.226 -10.462 -26.289 1.00 95.69 79 GLY A N 1
ATOM 586 C CA . GLY A 1 79 ? 33.207 -9.413 -26.012 1.00 95.69 79 GLY A CA 1
ATOM 587 C C . GLY A 1 79 ? 32.639 -7.991 -25.991 1.00 95.69 79 GLY A C 1
ATOM 588 O O . GLY A 1 79 ? 33.434 -7.058 -25.970 1.00 95.69 79 GLY A O 1
ATOM 589 N N . LYS A 1 80 ? 31.308 -7.803 -26.054 1.00 95.06 80 LYS A N 1
ATOM 590 C CA . LYS A 1 80 ? 30.631 -6.491 -26.159 1.00 95.06 80 LYS A CA 1
ATOM 591 C C . LYS A 1 80 ? 31.109 -5.615 -27.333 1.00 95.06 80 LYS A C 1
ATOM 593 O O . LYS A 1 80 ? 30.952 -4.399 -27.316 1.00 95.06 80 LYS A O 1
ATOM 598 N N . ARG A 1 81 ? 31.667 -6.228 -28.380 1.00 96.62 81 ARG A N 1
ATOM 599 C CA . ARG A 1 81 ? 32.094 -5.564 -29.622 1.00 96.62 81 ARG A CA 1
ATOM 600 C C . ARG A 1 81 ? 30.933 -5.551 -30.611 1.00 96.62 81 ARG A C 1
ATOM 602 O O . ARG A 1 81 ? 30.878 -6.349 -31.544 1.00 96.62 81 ARG A O 1
ATOM 609 N N . PHE A 1 82 ? 29.925 -4.732 -30.310 1.00 95.00 82 PHE A N 1
ATOM 610 C CA . PHE A 1 82 ? 28.610 -4.807 -30.955 1.00 95.00 82 PHE A CA 1
ATOM 611 C C . PHE A 1 82 ? 28.621 -4.407 -32.438 1.00 95.00 82 PHE A C 1
ATOM 613 O O . PHE A 1 82 ? 27.832 -4.942 -33.218 1.00 95.00 82 PHE A O 1
ATOM 620 N N . ALA A 1 83 ? 29.513 -3.501 -32.849 1.00 94.00 83 ALA A N 1
ATOM 621 C CA . ALA A 1 83 ? 29.630 -3.075 -34.243 1.00 94.00 83 ALA A CA 1
ATOM 622 C C . ALA A 1 83 ? 30.211 -4.193 -35.124 1.00 94.00 83 ALA A C 1
ATOM 624 O O . ALA A 1 83 ? 29.649 -4.524 -36.169 1.00 94.00 83 ALA A O 1
ATOM 625 N N . GLU A 1 84 ? 31.287 -4.818 -34.655 1.00 94.31 84 GLU A N 1
ATOM 626 C CA . GLU A 1 84 ? 31.950 -5.946 -35.303 1.00 94.31 84 GLU A CA 1
ATOM 627 C C . GLU A 1 84 ? 31.041 -7.179 -35.304 1.00 94.31 84 GLU A C 1
ATOM 629 O O . GLU A 1 84 ? 30.873 -7.818 -36.338 1.00 94.31 84 GLU A O 1
ATOM 634 N N . ALA A 1 85 ? 30.344 -7.445 -34.191 1.00 95.81 85 ALA A N 1
ATOM 635 C CA . ALA A 1 85 ? 29.328 -8.494 -34.117 1.00 95.81 85 ALA A CA 1
ATOM 636 C C . ALA A 1 85 ? 28.233 -8.317 -35.173 1.00 95.81 85 ALA A C 1
ATOM 638 O O . ALA A 1 85 ? 27.885 -9.268 -35.866 1.00 95.81 85 ALA A O 1
ATOM 639 N N . ARG A 1 86 ? 27.694 -7.101 -35.317 1.00 95.81 86 ARG A N 1
ATOM 640 C CA . ARG A 1 86 ? 26.654 -6.805 -36.308 1.00 95.81 86 ARG A CA 1
ATOM 641 C C . ARG A 1 86 ? 27.153 -7.029 -37.736 1.00 95.81 86 ARG A C 1
ATOM 643 O O . ARG A 1 86 ? 26.400 -7.562 -38.544 1.00 95.81 86 ARG A O 1
ATOM 650 N N . SER A 1 87 ? 28.390 -6.631 -38.041 1.00 95.69 87 SER A N 1
ATOM 651 C CA . SER A 1 87 ? 28.998 -6.849 -39.360 1.00 95.69 87 SER A CA 1
ATOM 652 C C . SER A 1 87 ? 29.074 -8.340 -39.699 1.00 95.69 87 SER A C 1
ATOM 654 O O . SER A 1 87 ? 28.539 -8.761 -40.724 1.00 95.69 87 SER A O 1
ATOM 656 N N . GLU A 1 88 ? 29.649 -9.149 -38.805 1.00 95.56 88 GLU A N 1
ATOM 657 C CA . GLU A 1 88 ? 29.799 -10.595 -39.013 1.00 95.56 88 GLU A CA 1
ATOM 658 C C . GLU A 1 88 ? 28.446 -11.314 -39.103 1.00 95.56 88 GLU A C 1
ATOM 660 O O . GLU A 1 88 ? 28.212 -12.140 -39.983 1.00 95.56 88 GLU A O 1
ATOM 665 N N . LEU A 1 89 ? 27.487 -10.952 -38.250 1.00 94.12 89 LEU A N 1
ATOM 666 C CA . LEU A 1 89 ? 26.161 -11.570 -38.263 1.00 94.12 89 LEU A CA 1
ATOM 667 C C . LEU A 1 89 ? 25.338 -11.189 -39.506 1.00 94.12 89 LEU A C 1
ATOM 669 O O . LEU A 1 89 ? 24.544 -12.003 -39.976 1.00 94.12 89 LEU A O 1
ATOM 673 N N . LEU A 1 90 ? 25.536 -9.995 -40.080 1.00 93.25 90 LEU A N 1
ATOM 674 C CA . LEU A 1 90 ? 24.914 -9.619 -41.356 1.00 93.25 90 LEU A CA 1
ATOM 675 C C . LEU A 1 90 ? 25.478 -10.460 -42.506 1.00 93.25 90 LEU A C 1
ATOM 677 O O . LEU A 1 90 ? 24.714 -10.889 -43.371 1.00 93.25 90 LEU A O 1
ATOM 681 N N . GLN A 1 91 ? 26.787 -10.731 -42.498 1.00 92.31 91 GLN A N 1
ATOM 682 C CA . GLN A 1 91 ? 27.431 -11.598 -43.487 1.00 92.31 91 GLN A CA 1
ATOM 683 C C . GLN A 1 91 ? 26.951 -13.052 -43.357 1.00 92.31 91 GLN A C 1
ATOM 685 O O . GLN A 1 91 ? 26.621 -13.672 -44.368 1.00 92.31 91 GLN A O 1
ATOM 690 N N . ALA A 1 92 ? 26.809 -13.568 -42.131 1.00 93.44 92 ALA A N 1
ATOM 691 C CA . ALA A 1 92 ? 26.224 -14.887 -41.875 1.00 93.44 92 ALA A CA 1
ATOM 692 C C . ALA A 1 92 ? 24.769 -14.982 -42.375 1.00 93.44 92 ALA A C 1
ATOM 694 O O . ALA A 1 92 ? 24.404 -15.938 -43.064 1.00 93.44 92 ALA A O 1
ATOM 695 N N . TYR A 1 93 ? 23.948 -13.966 -42.086 1.00 91.69 93 TYR A N 1
ATOM 696 C CA . TYR A 1 93 ? 22.554 -13.904 -42.531 1.00 91.69 93 TYR A CA 1
ATOM 697 C C . TYR A 1 93 ? 22.440 -13.842 -44.063 1.00 91.69 93 TYR A C 1
ATOM 699 O O . TYR A 1 93 ? 21.658 -14.582 -44.656 1.00 91.69 93 TYR A O 1
ATOM 707 N N . ALA A 1 94 ? 23.268 -13.026 -44.727 1.00 88.94 94 ALA A N 1
ATOM 708 C CA . ALA A 1 94 ? 23.305 -12.925 -46.189 1.00 88.94 94 ALA A CA 1
ATOM 709 C C . ALA A 1 94 ? 23.695 -14.249 -46.876 1.00 88.94 94 ALA A C 1
ATOM 711 O O . ALA A 1 94 ? 23.306 -14.497 -48.017 1.00 88.94 94 ALA A O 1
ATOM 712 N N . GLN A 1 95 ? 24.438 -15.112 -46.179 1.00 90.56 95 GLN A N 1
ATOM 713 C CA . GLN A 1 95 ? 24.837 -16.440 -46.650 1.00 90.56 95 GLN A CA 1
ATOM 714 C C . GLN A 1 95 ? 23.834 -17.550 -46.276 1.00 90.56 95 GLN A C 1
ATOM 716 O O . GLN A 1 95 ? 24.061 -18.712 -46.615 1.00 90.56 95 GLN A O 1
ATOM 721 N N . GLY A 1 96 ? 22.705 -17.200 -45.645 1.00 86.56 96 GLY A N 1
ATOM 722 C CA . GLY A 1 96 ? 21.588 -18.107 -45.366 1.00 86.56 96 GLY A CA 1
ATOM 723 C C . GLY A 1 96 ? 21.567 -18.721 -43.964 1.00 86.56 96 GLY A C 1
ATOM 724 O O . GLY A 1 96 ? 20.860 -19.705 -43.760 1.00 86.56 96 GLY A O 1
ATOM 725 N N . ALA A 1 97 ? 22.325 -18.187 -43.000 1.00 91.06 97 ALA A N 1
ATOM 726 C CA . ALA A 1 97 ? 22.215 -18.602 -41.601 1.00 91.06 97 ALA A CA 1
ATOM 727 C C . ALA A 1 97 ? 21.088 -17.835 -40.890 1.00 91.06 97 ALA A C 1
ATOM 729 O O . ALA A 1 97 ? 21.314 -16.769 -40.312 1.00 91.06 97 ALA A O 1
ATOM 730 N N . ASP A 1 98 ? 19.878 -18.395 -40.890 1.00 88.81 98 ASP A N 1
ATOM 731 C CA . ASP A 1 98 ? 18.704 -17.784 -40.244 1.00 88.81 98 ASP A CA 1
ATOM 732 C C . ASP A 1 98 ? 18.898 -17.576 -38.727 1.00 88.81 98 ASP A C 1
ATOM 734 O O . ASP A 1 98 ? 18.390 -16.613 -38.151 1.00 88.81 98 ASP A O 1
ATOM 738 N N . GLU A 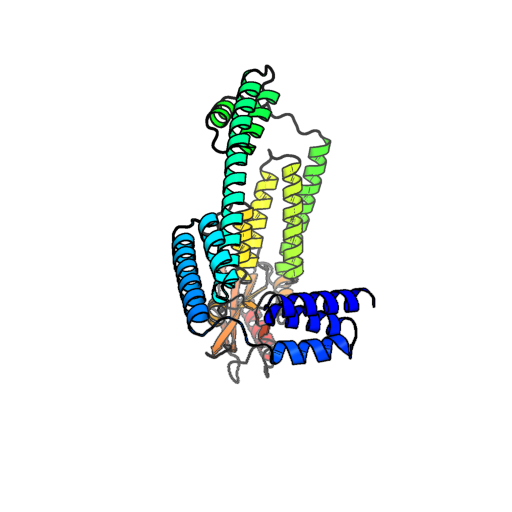1 99 ? 19.726 -18.410 -38.085 1.00 92.00 99 GLU A N 1
ATOM 739 C CA . GLU A 1 99 ? 20.124 -18.269 -36.675 1.00 92.00 99 GLU A CA 1
ATOM 740 C C . GLU A 1 99 ? 20.842 -16.945 -36.359 1.00 92.00 99 GLU A C 1
ATOM 742 O O . GLU A 1 99 ? 20.908 -16.537 -35.197 1.00 92.00 99 GLU A O 1
ATOM 747 N N . ALA A 1 100 ? 21.385 -16.253 -37.366 1.00 92.31 100 ALA A N 1
ATOM 748 C CA . ALA A 1 100 ? 22.012 -14.950 -37.178 1.00 92.31 100 ALA A CA 1
ATOM 749 C C . ALA A 1 100 ? 20.989 -13.853 -36.840 1.00 92.31 100 ALA A C 1
ATOM 751 O O . ALA A 1 100 ? 21.359 -12.839 -36.249 1.00 92.31 100 ALA A O 1
ATOM 752 N N . ARG A 1 101 ? 19.702 -14.043 -37.170 1.00 92.31 101 ARG A N 1
ATOM 753 C CA . ARG A 1 101 ? 18.658 -13.027 -36.988 1.00 92.31 101 ARG A CA 1
ATOM 754 C C . ARG A 1 101 ? 18.462 -12.578 -35.530 1.00 92.31 101 ARG A C 1
ATOM 756 O O . ARG A 1 101 ? 18.607 -11.383 -35.285 1.00 92.31 101 ARG A O 1
ATOM 763 N N . PRO A 1 102 ? 18.203 -13.467 -34.552 1.00 92.31 102 PRO A N 1
ATOM 764 C CA . PRO A 1 102 ? 18.071 -13.047 -33.153 1.00 92.31 102 PRO A CA 1
ATOM 765 C C . PRO A 1 102 ? 19.363 -12.427 -32.591 1.00 92.31 102 PRO A C 1
ATOM 767 O O . PRO A 1 102 ? 19.317 -11.540 -31.741 1.00 92.31 102 PRO A O 1
ATOM 770 N N . LEU A 1 103 ? 20.529 -12.856 -33.087 1.00 94.31 103 LEU A N 1
ATOM 771 C CA . LEU A 1 103 ? 21.825 -12.313 -32.672 1.00 94.31 103 LEU A CA 1
ATOM 772 C C . LEU A 1 103 ? 22.064 -10.901 -33.230 1.00 94.31 103 LEU A C 1
ATOM 774 O O . LEU A 1 103 ? 22.691 -10.077 -32.565 1.00 94.31 103 LEU A O 1
ATOM 778 N N . LEU A 1 104 ? 21.551 -10.600 -34.428 1.00 93.06 104 LEU A N 1
ATOM 779 C CA . LEU A 1 104 ? 21.575 -9.253 -35.004 1.00 93.06 104 LEU A CA 1
ATOM 780 C C . LEU A 1 104 ? 20.767 -8.270 -34.164 1.00 93.06 104 LEU A C 1
ATOM 782 O O . LEU A 1 104 ? 21.263 -7.181 -33.873 1.00 93.06 104 LEU A O 1
ATOM 786 N N . ASP A 1 105 ? 19.569 -8.668 -33.734 1.00 91.94 105 ASP A N 1
ATOM 787 C CA . ASP A 1 105 ? 18.723 -7.841 -32.871 1.00 91.94 105 ASP A CA 1
ATOM 788 C C . ASP A 1 105 ? 19.435 -7.549 -31.539 1.00 91.94 105 ASP A C 1
ATOM 790 O O . ASP A 1 105 ? 19.466 -6.405 -31.076 1.00 91.94 105 ASP A O 1
ATOM 794 N N . GLN A 1 106 ? 20.110 -8.554 -30.968 1.00 94.12 106 GLN A N 1
ATOM 795 C CA . GLN A 1 106 ? 20.922 -8.395 -29.760 1.00 94.12 106 GLN A CA 1
ATOM 796 C C . GLN A 1 106 ? 22.117 -7.448 -29.967 1.00 94.12 106 GLN A C 1
ATOM 798 O O . GLN A 1 106 ? 22.363 -6.576 -29.130 1.00 94.12 106 GLN A O 1
ATOM 803 N N . ALA A 1 107 ? 22.851 -7.579 -31.077 1.00 94.44 107 ALA A N 1
ATOM 804 C CA . ALA A 1 107 ? 23.966 -6.687 -31.404 1.00 94.44 107 ALA A CA 1
ATOM 805 C C . ALA A 1 107 ? 23.491 -5.239 -31.603 1.00 94.44 107 ALA A C 1
ATOM 807 O O . ALA A 1 107 ? 24.137 -4.295 -31.148 1.00 94.44 107 ALA A O 1
ATOM 808 N N . GLN A 1 108 ? 22.336 -5.055 -32.244 1.00 93.69 108 GLN A N 1
ATOM 809 C CA . GLN A 1 108 ? 21.749 -3.743 -32.493 1.00 93.69 108 GLN A CA 1
ATOM 810 C C . GLN A 1 108 ? 21.256 -3.079 -31.201 1.00 93.69 108 GLN A C 1
ATOM 812 O O . GLN A 1 108 ? 21.499 -1.887 -31.003 1.00 93.69 108 GLN A O 1
ATOM 817 N N . ALA A 1 109 ? 20.646 -3.846 -30.294 1.00 93.06 109 ALA A N 1
ATOM 818 C CA . ALA A 1 109 ? 20.279 -3.368 -28.964 1.00 93.06 109 ALA A CA 1
ATOM 819 C C . ALA A 1 109 ? 21.516 -2.948 -28.147 1.00 93.06 109 ALA A C 1
ATOM 821 O O . ALA A 1 109 ? 21.521 -1.872 -27.550 1.00 93.06 109 ALA A O 1
ATOM 822 N N . GLY A 1 110 ? 22.590 -3.747 -28.181 1.00 93.62 110 GLY A N 1
ATOM 823 C CA . GLY A 1 110 ? 23.858 -3.419 -27.520 1.00 93.62 110 GLY A CA 1
ATOM 824 C C . GLY A 1 110 ? 24.505 -2.137 -28.056 1.00 93.62 110 GLY A C 1
ATOM 825 O O . GLY A 1 110 ? 24.932 -1.290 -27.275 1.00 93.62 110 GLY A O 1
ATOM 826 N N . LEU A 1 111 ? 24.502 -1.939 -29.379 1.00 93.19 111 LEU A N 1
ATOM 827 C CA . LEU A 1 111 ? 25.020 -0.722 -30.014 1.00 93.19 111 LEU A CA 1
ATOM 828 C C . LEU A 1 111 ? 24.213 0.528 -29.621 1.00 93.19 111 LEU A C 1
ATOM 830 O O . LEU A 1 111 ? 24.784 1.595 -29.397 1.00 93.19 111 LEU A O 1
ATOM 834 N N . LEU A 1 112 ? 22.883 0.413 -29.549 1.00 92.81 112 LEU A N 1
ATOM 835 C CA . LEU A 1 112 ? 22.018 1.508 -29.102 1.00 92.81 112 LEU A CA 1
ATOM 836 C C . LEU A 1 112 ? 22.286 1.866 -27.639 1.00 92.81 112 LEU A C 1
ATOM 838 O O . LEU A 1 112 ? 22.427 3.049 -27.333 1.00 92.81 112 LEU A O 1
ATOM 842 N N . ALA A 1 113 ? 22.419 0.866 -26.765 1.00 91.62 113 ALA A N 1
ATOM 843 C CA . ALA A 1 113 ? 22.758 1.077 -25.361 1.00 91.62 113 ALA A CA 1
ATOM 844 C C . ALA A 1 113 ? 24.125 1.767 -25.201 1.00 91.62 113 ALA A C 1
ATOM 846 O O . ALA A 1 113 ? 24.224 2.757 -24.481 1.00 91.62 113 ALA A O 1
ATOM 847 N N . GLN A 1 114 ? 25.148 1.323 -25.940 1.00 92.75 114 GLN A N 1
ATOM 848 C CA . GLN A 1 114 ? 26.473 1.951 -25.925 1.00 92.75 114 GLN A CA 1
ATOM 849 C C . GLN A 1 114 ? 26.416 3.419 -26.375 1.00 92.75 114 GLN A C 1
ATOM 851 O O . GLN A 1 114 ? 26.987 4.292 -25.730 1.00 92.75 114 GLN A O 1
ATOM 856 N N . ARG A 1 115 ? 25.671 3.725 -27.445 1.00 92.56 115 ARG A N 1
ATOM 857 C CA . ARG A 1 115 ? 25.492 5.111 -27.910 1.00 92.56 115 ARG A CA 1
ATOM 858 C C . ARG A 1 115 ? 24.768 5.984 -26.890 1.00 92.56 115 ARG A C 1
ATOM 860 O O . ARG A 1 115 ? 25.112 7.154 -26.750 1.00 92.56 115 ARG A O 1
ATOM 867 N N . GLN A 1 116 ? 23.767 5.439 -26.200 1.00 90.94 116 GLN A N 1
ATOM 868 C CA . GLN A 1 116 ? 23.067 6.150 -25.129 1.00 90.94 116 GLN A CA 1
ATOM 869 C C . GLN A 1 116 ? 23.998 6.431 -23.950 1.00 90.94 116 GLN A C 1
ATOM 871 O O . GLN A 1 116 ? 23.990 7.541 -23.427 1.00 90.94 116 GLN A O 1
ATOM 876 N N . GLU A 1 117 ? 24.833 5.466 -23.570 1.00 91.62 117 GLU A N 1
ATOM 877 C CA . GLU A 1 117 ? 25.822 5.632 -22.506 1.00 91.62 117 GLU A CA 1
ATOM 878 C C . GLU A 1 117 ? 26.890 6.672 -22.873 1.00 91.62 117 GLU A C 1
ATOM 880 O O . GLU A 1 117 ? 27.177 7.566 -22.078 1.00 91.62 117 GLU A O 1
ATOM 885 N N . GLU A 1 118 ? 27.413 6.638 -24.101 1.00 91.94 118 GLU A N 1
ATOM 886 C CA . GLU A 1 118 ? 28.348 7.647 -24.612 1.00 91.94 118 GLU A CA 1
ATOM 887 C C . GLU A 1 118 ? 27.720 9.044 -24.689 1.00 91.94 118 GLU A C 1
ATOM 889 O O . GLU A 1 118 ? 28.382 10.040 -24.389 1.00 91.94 118 GLU A O 1
ATOM 894 N N . ALA A 1 119 ? 26.455 9.146 -25.107 1.00 89.50 119 ALA A N 1
ATOM 895 C CA . ALA A 1 119 ? 25.727 10.412 -25.136 1.00 89.50 119 ALA A CA 1
ATOM 896 C C . ALA A 1 119 ? 25.497 10.950 -23.717 1.00 89.50 119 ALA A C 1
ATOM 898 O O . ALA A 1 119 ? 25.727 12.131 -23.470 1.00 89.50 119 ALA A O 1
ATOM 899 N N . ALA A 1 120 ? 25.117 10.083 -22.776 1.00 88.56 120 ALA A N 1
ATOM 900 C CA . ALA A 1 120 ? 24.968 10.438 -21.370 1.00 88.56 120 ALA A CA 1
ATOM 901 C C . ALA A 1 120 ? 26.307 10.853 -20.741 1.00 88.56 120 ALA A C 1
ATOM 903 O O . ALA A 1 120 ? 26.345 11.811 -19.977 1.00 88.56 120 ALA A O 1
ATOM 904 N N . SER A 1 121 ? 27.416 10.184 -21.081 1.00 91.75 121 SER A N 1
ATOM 905 C CA . SER A 1 121 ? 28.757 10.575 -20.627 1.00 91.75 121 SER A CA 1
ATOM 906 C C . SER A 1 121 ? 29.138 11.959 -21.140 1.00 91.75 121 SER A C 1
ATOM 908 O O . SER A 1 121 ? 29.487 12.825 -20.346 1.00 91.75 121 SER A O 1
ATOM 910 N N . ARG A 1 122 ? 28.968 12.207 -22.445 1.00 92.56 122 ARG A N 1
ATOM 911 C CA . ARG A 1 122 ? 29.219 13.523 -23.049 1.00 92.56 122 ARG A CA 1
ATOM 912 C C . ARG A 1 122 ? 28.335 14.618 -22.458 1.00 92.56 122 ARG A C 1
ATOM 914 O O . ARG A 1 122 ? 28.792 15.744 -22.295 1.00 92.56 122 ARG A O 1
ATOM 921 N N . GLN A 1 123 ? 27.079 14.306 -22.145 1.00 89.62 123 GLN A N 1
ATOM 922 C CA . GLN A 1 123 ? 26.184 15.251 -21.487 1.00 89.62 123 GLN A CA 1
ATOM 923 C C . GLN A 1 123 ? 26.665 15.565 -20.066 1.00 89.62 123 GLN A C 1
ATOM 925 O O . GLN A 1 123 ? 26.801 16.735 -19.738 1.00 89.62 123 GLN A O 1
ATOM 930 N N . ARG A 1 124 ? 27.038 14.549 -19.272 1.00 88.31 124 ARG A N 1
ATOM 931 C CA . ARG A 1 124 ? 27.624 14.745 -17.934 1.00 88.31 124 ARG A CA 1
ATOM 932 C C . ARG A 1 124 ? 28.899 15.585 -17.971 1.00 88.31 124 ARG A C 1
ATOM 934 O O . ARG A 1 124 ? 29.074 16.449 -17.124 1.00 88.31 124 ARG A O 1
ATOM 941 N N . GLU A 1 125 ? 29.770 15.365 -18.953 1.00 92.06 125 GLU A N 1
ATOM 942 C CA . GLU A 1 125 ? 30.985 16.170 -19.143 1.00 92.06 125 GLU A CA 1
ATOM 943 C C . GLU A 1 125 ? 30.660 17.639 -19.448 1.00 92.06 125 GLU A C 1
ATOM 945 O O . GLU A 1 125 ? 31.288 18.541 -18.895 1.00 92.06 125 GLU A O 1
ATOM 950 N N . ARG A 1 126 ? 29.651 17.895 -20.292 1.00 92.75 126 ARG A N 1
ATOM 951 C CA . ARG A 1 126 ? 29.173 19.255 -20.593 1.00 92.75 126 ARG A CA 1
ATOM 952 C C . ARG A 1 126 ? 28.540 19.923 -19.379 1.00 92.75 126 ARG A C 1
ATOM 954 O O . ARG A 1 126 ? 28.841 21.082 -19.113 1.00 92.75 126 ARG A O 1
ATOM 961 N N . ASP A 1 127 ? 27.697 19.199 -18.652 1.00 90.94 127 ASP A N 1
ATOM 962 C CA . ASP A 1 127 ? 27.025 19.694 -17.451 1.00 90.94 127 ASP A CA 1
ATOM 963 C C . ASP A 1 127 ? 28.053 20.020 -16.356 1.00 90.94 127 ASP A C 1
ATOM 965 O O . ASP A 1 127 ? 27.980 21.087 -15.749 1.00 90.94 127 ASP A O 1
ATOM 969 N N . ALA A 1 128 ? 29.078 19.177 -16.181 1.00 90.81 128 ALA A N 1
ATOM 970 C CA . ALA A 1 128 ? 30.193 19.433 -15.270 1.00 90.81 128 ALA A CA 1
ATOM 971 C C . ALA A 1 128 ? 31.016 20.667 -15.684 1.00 90.81 128 ALA A C 1
ATOM 973 O O . ALA A 1 128 ? 31.312 21.522 -14.848 1.00 90.81 128 ALA A O 1
ATOM 974 N N . ALA A 1 129 ? 31.346 20.814 -16.973 1.00 93.25 129 ALA A N 1
ATOM 975 C CA . ALA A 1 129 ? 32.040 22.003 -17.472 1.00 93.25 129 ALA A CA 1
ATOM 976 C C . ALA A 1 129 ? 31.210 23.281 -17.252 1.00 93.25 129 ALA A C 1
ATOM 978 O O . ALA A 1 129 ? 31.734 24.290 -16.775 1.00 93.25 129 ALA A O 1
ATOM 979 N N . ARG A 1 130 ? 29.898 23.222 -17.515 1.00 94.38 130 ARG A N 1
ATOM 980 C CA . ARG A 1 130 ? 28.981 24.342 -17.280 1.00 94.38 130 ARG A CA 1
ATOM 981 C C . ARG A 1 130 ? 28.840 24.666 -15.793 1.00 94.38 130 ARG A C 1
ATOM 983 O O . ARG A 1 130 ? 28.800 25.840 -15.436 1.00 94.38 130 ARG A O 1
ATOM 990 N N . ALA A 1 131 ? 28.817 23.660 -14.921 1.00 90.81 131 ALA A N 1
ATOM 991 C CA . ALA A 1 131 ? 28.816 23.860 -13.476 1.00 90.81 131 ALA A CA 1
ATOM 992 C C . ALA A 1 131 ? 30.066 24.630 -13.012 1.00 90.81 131 ALA A C 1
ATOM 994 O O . ALA A 1 131 ? 29.949 25.554 -12.210 1.00 90.81 131 ALA A O 1
ATOM 995 N N . VAL A 1 132 ? 31.248 24.323 -13.562 1.00 93.88 132 VAL A N 1
ATOM 996 C CA . VAL A 1 132 ? 32.488 25.071 -13.277 1.00 93.88 132 VAL A CA 1
ATOM 997 C C . VAL A 1 132 ? 32.397 26.529 -13.743 1.00 93.88 132 VAL A C 1
ATOM 999 O O . VAL A 1 132 ? 32.828 27.430 -13.022 1.00 93.88 132 VAL A O 1
ATOM 1002 N N . GLU A 1 133 ? 31.817 26.794 -14.915 1.00 93.44 133 GLU A N 1
ATOM 1003 C CA . GLU A 1 133 ? 31.582 28.168 -15.383 1.00 93.44 133 GLU A CA 1
ATOM 1004 C C . GLU A 1 133 ? 30.643 28.936 -14.451 1.00 93.44 133 GLU A C 1
ATOM 1006 O O . GLU A 1 133 ? 30.965 30.052 -14.048 1.00 93.44 133 GLU A O 1
ATOM 1011 N N . LEU A 1 134 ? 29.529 28.323 -14.043 1.00 92.31 134 LEU A N 1
ATOM 1012 C CA . LEU A 1 134 ? 28.573 28.924 -13.110 1.00 92.31 134 LEU A CA 1
ATOM 1013 C C . LEU A 1 134 ? 29.215 29.237 -11.752 1.00 92.31 134 LEU A C 1
ATOM 1015 O O . LEU A 1 134 ? 28.936 30.285 -11.174 1.00 92.31 134 LEU A O 1
ATOM 1019 N N . VAL A 1 135 ? 30.117 28.380 -11.259 1.00 92.75 135 VAL A N 1
ATOM 1020 C CA . VAL A 1 135 ? 30.910 28.651 -10.045 1.00 92.75 135 VAL A CA 1
ATOM 1021 C C . VAL A 1 135 ? 31.810 29.877 -10.234 1.00 92.75 135 VAL A C 1
ATOM 1023 O O . VAL A 1 135 ? 31.882 30.718 -9.339 1.00 92.75 135 VAL A O 1
ATOM 1026 N N . ARG A 1 136 ? 32.461 30.033 -11.394 1.00 92.75 136 ARG A N 1
ATOM 1027 C CA . ARG A 1 136 ? 33.282 31.222 -11.696 1.00 92.75 136 ARG A CA 1
ATOM 1028 C C . ARG A 1 136 ? 32.440 32.492 -11.820 1.00 92.75 136 ARG A C 1
ATOM 1030 O O . ARG A 1 136 ? 32.814 33.522 -11.264 1.00 92.75 136 ARG A O 1
ATOM 1037 N N . GLU A 1 137 ? 31.301 32.421 -12.509 1.00 91.31 137 GLU A N 1
ATOM 1038 C CA . GLU A 1 137 ? 30.335 33.524 -12.614 1.00 91.31 137 GLU A CA 1
ATOM 1039 C C . GLU A 1 137 ? 29.855 33.960 -11.219 1.00 91.31 137 GLU A C 1
ATOM 1041 O O . GLU A 1 137 ? 29.802 35.153 -10.920 1.00 91.31 137 GLU A O 1
ATOM 1046 N N . ALA A 1 138 ? 29.572 32.995 -10.340 1.00 89.88 138 ALA A N 1
ATOM 1047 C CA . ALA A 1 138 ? 29.166 33.241 -8.962 1.00 89.88 138 ALA A CA 1
ATOM 1048 C C . ALA A 1 138 ? 30.255 33.940 -8.137 1.00 89.88 138 ALA A C 1
ATOM 1050 O O . ALA A 1 138 ? 29.959 34.878 -7.403 1.00 89.88 138 ALA A O 1
ATOM 1051 N N . GLN A 1 139 ? 31.514 33.511 -8.268 1.00 89.69 139 GLN A N 1
ATOM 1052 C CA . GLN A 1 139 ? 32.655 34.114 -7.568 1.00 89.69 139 GLN A CA 1
ATOM 1053 C C . GLN A 1 139 ? 32.951 35.545 -8.040 1.00 89.69 139 GLN A C 1
ATOM 1055 O O . GLN A 1 139 ? 33.438 36.361 -7.260 1.00 89.69 139 GLN A O 1
ATOM 1060 N N . ALA A 1 140 ? 32.648 35.865 -9.301 1.00 89.56 140 ALA A N 1
ATOM 1061 C CA . ALA A 1 140 ? 32.798 37.210 -9.856 1.00 89.56 140 ALA A CA 1
ATOM 1062 C C . ALA A 1 140 ? 31.613 38.145 -9.535 1.00 89.56 140 ALA A C 1
ATOM 1064 O O . ALA A 1 140 ? 31.715 39.363 -9.714 1.00 89.56 140 ALA A O 1
ATOM 1065 N N . ALA A 1 141 ? 30.479 37.603 -9.080 1.00 87.88 141 ALA A N 1
ATOM 1066 C CA . ALA A 1 141 ? 29.285 38.381 -8.793 1.00 87.88 141 ALA A CA 1
ATOM 1067 C C . ALA A 1 141 ? 29.451 39.217 -7.512 1.00 87.88 141 ALA A C 1
ATOM 1069 O O . ALA A 1 141 ? 29.828 38.719 -6.456 1.00 87.88 141 ALA A O 1
ATOM 1070 N N . ARG A 1 142 ? 29.108 40.509 -7.594 1.00 81.44 142 ARG A N 1
ATOM 1071 C CA . ARG A 1 142 ? 29.104 41.420 -6.433 1.00 81.44 142 ARG A CA 1
ATOM 1072 C C . ARG A 1 142 ? 27.873 41.254 -5.539 1.00 81.44 142 ARG A C 1
ATOM 1074 O O . ARG A 1 142 ? 27.905 41.667 -4.386 1.00 81.44 142 ARG A O 1
ATOM 1081 N N . ASP A 1 143 ? 26.795 40.688 -6.080 1.00 85.81 143 ASP A N 1
ATOM 1082 C CA . ASP A 1 143 ? 25.563 40.412 -5.344 1.00 85.81 143 ASP A CA 1
ATOM 1083 C C . ASP A 1 143 ? 25.603 38.988 -4.750 1.00 85.81 143 ASP A C 1
ATOM 1085 O O . ASP A 1 143 ? 25.606 38.012 -5.512 1.00 85.81 143 ASP A O 1
ATOM 1089 N N . PRO A 1 144 ? 25.597 38.835 -3.410 1.00 82.31 144 PRO A N 1
ATOM 1090 C CA . PRO A 1 144 ? 25.631 37.528 -2.757 1.00 82.31 144 PRO A CA 1
ATOM 1091 C C . PRO A 1 144 ? 24.394 36.669 -3.061 1.00 82.31 144 PRO A C 1
ATOM 1093 O O . PRO A 1 144 ? 24.494 35.440 -3.058 1.00 82.31 144 PRO A O 1
ATOM 1096 N N . ALA A 1 145 ? 23.236 37.272 -3.358 1.00 79.12 145 ALA A N 1
ATOM 1097 C CA . ALA A 1 145 ? 22.040 36.522 -3.740 1.00 79.12 145 ALA A CA 1
ATOM 1098 C C . ALA A 1 145 ? 22.195 35.904 -5.138 1.00 79.12 145 ALA A C 1
ATOM 1100 O O . ALA A 1 145 ? 21.885 34.724 -5.332 1.00 79.12 145 ALA A O 1
ATOM 1101 N N . HIS A 1 146 ? 22.740 36.672 -6.085 1.00 83.56 146 HIS A N 1
ATOM 1102 C CA . HIS A 1 146 ? 23.065 36.191 -7.425 1.00 83.56 146 HIS A CA 1
ATOM 1103 C C . HIS A 1 146 ? 24.139 35.094 -7.394 1.00 83.56 146 HIS A C 1
ATOM 1105 O O . HIS A 1 146 ? 23.946 34.034 -7.990 1.00 83.56 146 HIS A O 1
ATOM 1111 N N . ALA A 1 147 ? 25.225 35.296 -6.637 1.00 86.75 147 ALA A N 1
ATOM 1112 C CA . ALA A 1 147 ? 26.283 34.298 -6.460 1.00 86.75 147 ALA A CA 1
ATOM 1113 C C . ALA A 1 147 ? 25.726 32.968 -5.922 1.00 86.75 147 ALA A C 1
ATOM 1115 O O . ALA A 1 147 ? 25.987 31.893 -6.462 1.00 86.75 147 ALA A O 1
ATOM 1116 N N . ARG A 1 148 ? 24.870 33.040 -4.897 1.00 84.31 148 ARG A N 1
ATOM 1117 C CA . ARG A 1 148 ? 24.238 31.861 -4.300 1.00 84.31 148 ARG A CA 1
ATOM 1118 C C . ARG A 1 148 ? 23.329 31.109 -5.275 1.00 84.31 148 ARG A C 1
ATOM 1120 O O . ARG A 1 148 ? 23.341 29.879 -5.276 1.00 84.31 148 ARG A O 1
ATOM 1127 N N . ALA A 1 149 ? 22.553 31.817 -6.098 1.00 87.19 149 ALA A N 1
ATOM 1128 C CA . ALA A 1 149 ? 21.705 31.194 -7.117 1.00 87.19 149 ALA A CA 1
ATOM 1129 C C . ALA A 1 149 ? 22.535 30.401 -8.140 1.00 87.19 149 ALA A C 1
ATOM 1131 O O . ALA A 1 149 ? 22.188 29.269 -8.469 1.00 87.19 149 ALA A O 1
ATOM 1132 N N . ARG A 1 150 ? 23.676 30.955 -8.563 1.00 90.44 150 ARG A N 1
ATOM 1133 C CA . ARG A 1 150 ? 24.607 30.303 -9.492 1.00 90.44 150 ARG A CA 1
ATOM 1134 C C . ARG A 1 150 ? 25.285 29.064 -8.902 1.00 90.44 150 ARG A C 1
ATOM 1136 O O . ARG A 1 150 ? 25.406 28.063 -9.601 1.00 90.44 150 ARG A O 1
ATOM 1143 N N . PHE A 1 151 ? 25.637 29.065 -7.612 1.00 90.69 151 PHE A N 1
ATOM 1144 C CA 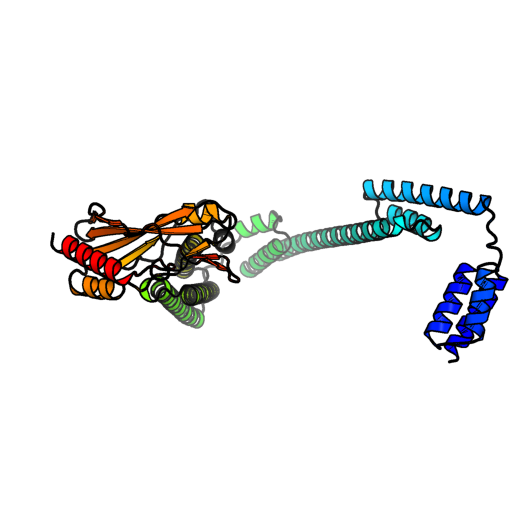. PHE A 1 151 ? 26.133 27.850 -6.942 1.00 90.69 151 PHE A CA 1
ATOM 1145 C C . PHE A 1 151 ? 25.080 26.735 -6.879 1.00 90.69 151 PHE A C 1
ATOM 1147 O O . PHE A 1 151 ? 25.412 25.565 -7.060 1.00 90.69 151 PHE A O 1
ATOM 1154 N N . LEU A 1 152 ? 23.807 27.075 -6.650 1.00 89.06 152 LEU A N 1
ATOM 1155 C CA . LEU A 1 152 ? 22.716 26.092 -6.656 1.00 89.06 152 LEU A CA 1
ATOM 1156 C C . LEU A 1 152 ? 22.455 25.532 -8.060 1.00 89.06 152 LEU A C 1
ATOM 1158 O O . LEU A 1 152 ? 22.243 24.331 -8.203 1.00 89.06 152 LEU A O 1
ATOM 1162 N N . GLU A 1 153 ? 22.512 26.379 -9.088 1.00 89.69 153 GLU A N 1
ATOM 1163 C CA . GLU A 1 153 ? 22.404 25.967 -10.492 1.00 89.69 153 GLU A CA 1
ATOM 1164 C C . GLU A 1 153 ? 23.563 25.034 -10.889 1.00 89.69 153 GLU A C 1
ATOM 1166 O O . GLU A 1 153 ? 23.336 23.994 -11.505 1.00 89.69 153 GLU A O 1
ATOM 1171 N N . ALA A 1 154 ? 24.789 25.330 -10.442 1.00 91.56 154 ALA A N 1
ATOM 1172 C CA . ALA A 1 154 ? 25.946 24.458 -10.635 1.00 91.56 154 ALA A CA 1
ATOM 1173 C C . ALA A 1 154 ? 25.764 23.079 -9.974 1.00 91.56 154 ALA A C 1
ATOM 1175 O O . ALA A 1 154 ? 26.069 22.065 -10.595 1.00 91.56 154 ALA A O 1
ATOM 1176 N N . LEU A 1 155 ? 25.219 23.017 -8.751 1.00 89.38 155 LEU A N 1
ATOM 1177 C CA . LEU A 1 155 ? 24.950 21.750 -8.049 1.00 89.38 155 LEU A CA 1
ATOM 1178 C C . LEU A 1 155 ? 23.790 20.947 -8.645 1.00 89.38 155 LEU A C 1
ATOM 1180 O O . LEU A 1 155 ? 23.737 19.732 -8.465 1.00 89.38 155 LEU A O 1
ATOM 1184 N N . ALA A 1 156 ? 22.859 21.607 -9.334 1.00 90.50 156 ALA A N 1
ATOM 1185 C CA . ALA A 1 156 ? 21.803 20.924 -10.073 1.00 90.50 156 ALA A CA 1
ATOM 1186 C C . ALA A 1 156 ? 22.356 20.206 -11.316 1.00 90.50 156 ALA A C 1
ATOM 1188 O O . ALA A 1 156 ? 21.868 19.131 -11.661 1.00 90.50 156 ALA A O 1
ATOM 1189 N N . LEU A 1 157 ? 23.378 20.782 -11.958 1.00 88.62 157 LEU A N 1
ATOM 1190 C CA . LEU A 1 157 ? 24.069 20.198 -13.112 1.00 88.62 157 LEU A CA 1
ATOM 1191 C C . LEU A 1 157 ? 25.110 19.145 -12.699 1.00 88.62 157 LEU A C 1
ATOM 1193 O O . LEU A 1 157 ? 25.182 18.080 -13.307 1.00 88.62 157 LEU A O 1
ATOM 1197 N N . ASP A 1 158 ? 25.878 19.411 -11.640 1.00 91.56 158 ASP A N 1
ATOM 1198 C CA . ASP A 1 158 ? 26.846 18.479 -11.060 1.00 91.56 158 ASP A CA 1
ATOM 1199 C C . ASP A 1 158 ? 26.736 18.451 -9.524 1.00 91.56 158 ASP A C 1
ATOM 1201 O O . ASP A 1 158 ? 27.379 19.241 -8.820 1.00 91.56 158 ASP A O 1
ATOM 1205 N N . PRO A 1 159 ? 25.970 17.495 -8.964 1.00 89.38 159 PRO A N 1
ATOM 1206 C CA . PRO A 1 159 ? 25.847 17.339 -7.520 1.00 89.38 159 PRO A CA 1
ATOM 1207 C C . PRO A 1 159 ? 27.180 17.066 -6.816 1.00 89.38 159 PRO A C 1
ATOM 1209 O O . PRO A 1 159 ? 27.270 17.281 -5.605 1.00 89.38 159 PRO A O 1
ATOM 1212 N N . GLY A 1 160 ? 28.191 16.558 -7.532 1.00 89.38 160 GLY A N 1
ATOM 1213 C CA . GLY A 1 160 ? 29.520 16.230 -7.017 1.00 89.38 160 GLY A CA 1
ATOM 1214 C C . GLY A 1 160 ? 30.483 17.416 -6.939 1.00 89.38 160 GLY A C 1
ATOM 1215 O O . GLY A 1 160 ? 31.556 17.264 -6.352 1.00 89.38 160 GLY A O 1
ATOM 1216 N N . ASN A 1 161 ? 30.109 18.585 -7.466 1.00 91.69 161 ASN A N 1
ATOM 1217 C CA . ASN A 1 161 ? 30.976 19.757 -7.543 1.00 91.69 161 ASN A CA 1
ATOM 1218 C C . ASN A 1 161 ? 31.355 20.283 -6.142 1.00 91.69 161 ASN A C 1
ATOM 1220 O O . ASN A 1 161 ? 30.546 20.897 -5.437 1.00 91.69 161 ASN A O 1
ATOM 1224 N N . GLN A 1 162 ? 32.594 20.019 -5.719 1.00 91.44 162 GLN A N 1
ATOM 1225 C CA . GLN A 1 162 ? 33.076 20.360 -4.377 1.00 91.44 162 GLN A CA 1
ATOM 1226 C C . GLN A 1 162 ? 33.228 21.871 -4.178 1.00 91.44 162 GLN A C 1
ATOM 1228 O O . GLN A 1 162 ? 32.910 22.369 -3.097 1.00 91.44 162 GLN A O 1
ATOM 1233 N N . ASP A 1 163 ? 33.624 22.600 -5.222 1.00 88.75 163 ASP A N 1
ATOM 1234 C CA . ASP A 1 163 ? 33.818 24.050 -5.174 1.00 88.75 163 ASP A CA 1
ATOM 1235 C C . ASP A 1 163 ? 32.486 24.777 -4.965 1.00 88.75 163 ASP A C 1
ATOM 1237 O O . ASP A 1 163 ? 32.387 25.661 -4.114 1.00 88.75 163 ASP A O 1
ATOM 1241 N N . ALA A 1 164 ? 31.427 24.353 -5.665 1.00 88.12 164 ALA A N 1
ATOM 1242 C CA . ALA A 1 164 ? 30.081 24.887 -5.475 1.00 88.12 164 ALA A CA 1
ATOM 1243 C C . ALA A 1 164 ? 29.554 24.617 -4.054 1.00 88.12 164 ALA A C 1
ATOM 1245 O O . ALA A 1 164 ? 28.951 25.500 -3.443 1.00 88.12 164 ALA A O 1
ATOM 1246 N N . ARG A 1 165 ? 29.812 23.427 -3.488 1.00 87.44 165 ARG A N 1
ATOM 1247 C CA . ARG A 1 165 ? 29.430 23.101 -2.098 1.00 87.44 165 ARG A CA 1
ATOM 1248 C C . ARG A 1 165 ? 30.191 23.940 -1.075 1.00 87.44 165 ARG A C 1
ATOM 1250 O O . ARG A 1 165 ? 29.577 24.442 -0.134 1.00 87.44 165 ARG A O 1
ATOM 1257 N N . ALA A 1 166 ? 31.504 24.081 -1.245 1.00 86.94 166 ALA A N 1
ATOM 1258 C CA . ALA A 1 166 ? 32.356 24.857 -0.349 1.00 86.94 166 ALA A CA 1
ATOM 1259 C C . ALA A 1 166 ? 32.024 26.355 -0.407 1.00 86.94 166 ALA A C 1
ATOM 1261 O O . ALA A 1 166 ? 31.960 27.019 0.624 1.00 86.94 166 ALA A O 1
ATOM 1262 N N . ALA A 1 167 ? 31.747 26.886 -1.597 1.00 86.25 167 ALA A N 1
ATOM 1263 C CA . ALA A 1 167 ? 31.350 28.278 -1.752 1.00 86.25 167 ALA A CA 1
ATOM 1264 C C . ALA A 1 167 ? 29.937 28.541 -1.204 1.00 86.25 167 ALA A C 1
ATOM 1266 O O . ALA A 1 167 ? 29.702 29.572 -0.576 1.00 86.25 167 ALA A O 1
ATOM 1267 N N . LEU A 1 168 ? 29.002 27.594 -1.357 1.00 86.06 168 LEU A N 1
ATOM 1268 C CA . LEU A 1 168 ? 27.648 27.708 -0.807 1.00 86.06 168 LEU A CA 1
ATOM 1269 C C . LEU A 1 168 ? 27.620 27.672 0.730 1.00 86.06 168 LEU A C 1
ATOM 1271 O O . LEU A 1 168 ? 26.761 28.320 1.325 1.00 86.06 168 LEU A O 1
ATOM 1275 N N . SER A 1 169 ? 28.532 26.935 1.373 1.00 83.69 169 SER A N 1
ATOM 1276 C CA . SER A 1 169 ? 28.632 26.889 2.840 1.00 83.69 169 SER A CA 1
ATOM 1277 C C . SER A 1 169 ? 29.258 28.152 3.440 1.00 83.69 169 SER A C 1
ATOM 1279 O O . SER A 1 169 ? 28.963 28.490 4.584 1.00 83.69 169 SER A O 1
ATOM 1281 N N . GLN A 1 170 ? 30.087 28.857 2.666 1.00 80.62 170 GLN A N 1
ATOM 1282 C CA . GLN A 1 170 ? 30.689 30.139 3.044 1.00 80.62 170 GLN A CA 1
ATOM 1283 C C . GLN A 1 170 ? 29.807 31.340 2.674 1.00 80.62 170 GLN A C 1
ATOM 1285 O O . GLN A 1 170 ? 29.937 32.406 3.276 1.00 80.62 170 GLN A O 1
ATOM 1290 N N . ALA A 1 171 ? 28.903 31.185 1.702 1.00 75.00 171 ALA A N 1
ATOM 1291 C CA . ALA A 1 171 ? 27.964 32.228 1.319 1.00 75.00 171 ALA A CA 1
ATOM 1292 C C . ALA A 1 171 ? 26.968 32.486 2.467 1.00 75.00 171 ALA A C 1
ATOM 1294 O O . ALA A 1 171 ? 26.235 31.568 2.854 1.00 75.00 171 ALA A O 1
ATOM 1295 N N . PRO A 1 172 ? 26.888 33.718 3.010 1.00 63.94 172 PRO A N 1
ATOM 1296 C CA . PRO A 1 172 ? 25.916 34.035 4.044 1.00 63.94 172 PRO A CA 1
ATOM 1297 C C . PRO A 1 172 ? 24.513 33.760 3.505 1.00 63.94 172 PRO A C 1
ATOM 1299 O O . PRO A 1 172 ? 24.141 34.222 2.422 1.00 63.94 172 PRO A O 1
ATOM 1302 N N . ALA A 1 173 ? 23.732 32.977 4.252 1.00 59.44 173 ALA A N 1
ATOM 1303 C CA . ALA A 1 173 ? 22.329 32.786 3.929 1.00 59.44 173 ALA A CA 1
ATOM 1304 C C . ALA A 1 173 ? 21.677 34.176 3.857 1.00 59.44 173 ALA A C 1
ATOM 1306 O O . ALA A 1 173 ? 21.876 34.972 4.781 1.00 59.44 173 ALA A O 1
ATOM 1307 N N . PRO A 1 174 ? 20.939 34.508 2.779 1.00 54.41 174 PRO A N 1
ATOM 1308 C CA . PRO A 1 174 ? 20.245 35.783 2.728 1.00 54.41 174 PRO A CA 1
ATOM 1309 C C . PRO A 1 174 ? 19.386 35.901 3.986 1.00 54.41 174 PRO A C 1
ATOM 1311 O O . PRO A 1 174 ? 18.689 34.946 4.350 1.00 54.41 174 PRO A O 1
ATOM 1314 N N . ALA A 1 175 ? 19.462 37.056 4.657 1.00 54.66 175 ALA A N 1
ATOM 1315 C CA . ALA A 1 175 ? 18.580 37.358 5.776 1.00 54.66 175 ALA A CA 1
ATOM 1316 C C . ALA A 1 175 ? 17.144 37.028 5.341 1.00 54.66 175 ALA A C 1
ATOM 1318 O O . ALA A 1 175 ? 16.774 37.358 4.207 1.00 54.66 175 ALA A O 1
ATOM 1319 N N . PRO A 1 176 ? 16.356 36.323 6.168 1.00 47.00 176 PRO A N 1
ATOM 1320 C CA . PRO A 1 176 ? 15.081 35.780 5.736 1.00 47.00 176 PRO A CA 1
ATOM 1321 C C . PRO A 1 176 ? 14.155 36.931 5.343 1.00 47.00 176 PRO A C 1
ATOM 1323 O O . PRO A 1 176 ? 13.536 37.568 6.191 1.00 47.00 176 PRO A O 1
ATOM 1326 N N . ALA A 1 177 ? 14.053 37.205 4.040 1.00 53.50 177 ALA A N 1
ATOM 1327 C CA . ALA A 1 177 ? 13.088 38.156 3.517 1.00 53.50 177 ALA A CA 1
ATOM 1328 C C . ALA A 1 177 ? 11.708 37.652 3.931 1.00 53.50 177 ALA A C 1
ATOM 1330 O O . ALA A 1 177 ? 11.365 36.515 3.590 1.00 53.50 177 ALA A O 1
ATOM 1331 N N . LYS A 1 178 ? 10.951 38.436 4.709 1.00 56.28 178 LYS A N 1
ATOM 1332 C CA . LYS A 1 178 ? 9.579 38.066 5.076 1.00 56.28 178 LYS A CA 1
ATOM 1333 C C . LYS A 1 178 ? 8.845 37.655 3.793 1.00 56.28 178 LYS A C 1
ATOM 1335 O O . LYS A 1 178 ? 8.916 38.412 2.820 1.00 56.28 178 LYS A O 1
ATOM 1340 N N . PRO A 1 179 ? 8.195 36.478 3.751 1.00 59.62 179 PRO A N 1
ATOM 1341 C CA . PRO A 1 179 ? 7.354 36.147 2.615 1.00 59.62 179 PRO A CA 1
ATOM 1342 C C . PRO A 1 179 ? 6.348 37.293 2.426 1.00 59.62 179 PRO A C 1
ATOM 1344 O O . PRO A 1 179 ? 5.882 37.863 3.421 1.00 59.62 179 PRO A O 1
ATOM 1347 N N . PRO A 1 180 ? 6.052 37.697 1.179 1.00 66.50 180 PRO A N 1
ATOM 1348 C CA . PRO A 1 180 ? 5.064 38.740 0.935 1.00 66.50 180 PRO A CA 1
ATOM 1349 C C . PRO A 1 180 ? 3.755 38.356 1.636 1.00 66.50 180 PRO A C 1
ATOM 1351 O O . PRO A 1 180 ? 3.401 37.179 1.653 1.00 66.50 180 PRO A O 1
ATOM 1354 N N . ALA A 1 181 ? 3.038 39.321 2.222 1.00 69.50 181 ALA A N 1
ATOM 1355 C CA . ALA A 1 181 ? 1.860 39.055 3.062 1.00 69.50 181 ALA A CA 1
ATOM 1356 C C . ALA A 1 181 ? 0.822 38.127 2.389 1.00 69.50 181 ALA A C 1
ATOM 1358 O O . ALA A 1 181 ? 0.263 37.247 3.038 1.00 69.50 181 ALA A O 1
ATOM 1359 N N . ALA A 1 182 ? 0.669 38.235 1.064 1.00 73.81 182 ALA A N 1
ATOM 1360 C CA . ALA A 1 182 ? -0.186 37.364 0.256 1.00 73.81 182 ALA A CA 1
ATOM 1361 C C . ALA A 1 182 ? 0.215 35.870 0.281 1.00 73.81 182 ALA A C 1
ATOM 1363 O O . ALA A 1 182 ? -0.645 35.000 0.153 1.00 73.81 182 ALA A O 1
ATOM 1364 N N . ASN A 1 183 ? 1.502 35.544 0.444 1.00 79.31 183 ASN A N 1
ATOM 1365 C CA . ASN A 1 183 ? 1.961 34.160 0.589 1.00 79.31 183 ASN A CA 1
ATOM 1366 C C . ASN A 1 183 ? 1.664 33.613 1.989 1.00 79.31 183 ASN A C 1
ATOM 1368 O O . ASN A 1 183 ? 1.367 32.429 2.110 1.00 79.31 183 ASN A O 1
ATOM 1372 N N . SER A 1 184 ? 1.678 34.460 3.022 1.00 80.38 184 SER A N 1
ATOM 1373 C CA . SER A 1 184 ? 1.311 34.060 4.387 1.00 80.38 184 SER A CA 1
ATOM 1374 C C . SER A 1 184 ? -0.165 33.664 4.486 1.00 80.38 184 SER A C 1
ATOM 1376 O O . SER A 1 184 ? -0.469 32.599 5.017 1.00 80.38 184 SER A O 1
ATOM 1378 N N . GLU A 1 185 ? -1.075 34.450 3.901 1.00 84.88 185 GLU A N 1
ATOM 1379 C CA . GLU A 1 185 ? -2.509 34.113 3.865 1.00 84.88 185 GLU A CA 1
ATOM 1380 C C . GLU A 1 185 ? -2.775 32.831 3.062 1.00 84.88 185 GLU A C 1
ATOM 1382 O O . GLU A 1 185 ? -3.486 31.930 3.508 1.00 84.88 185 GLU A O 1
ATOM 1387 N N . ARG A 1 186 ? -2.158 32.698 1.878 1.00 87.62 186 ARG A N 1
ATOM 1388 C CA . ARG A 1 186 ? -2.283 31.488 1.046 1.00 87.62 186 ARG A CA 1
ATOM 1389 C C . ARG A 1 186 ? -1.723 30.245 1.734 1.00 87.62 186 ARG A C 1
ATOM 1391 O O . ARG A 1 186 ? -2.286 29.162 1.570 1.00 87.62 186 ARG A O 1
ATOM 1398 N N . ARG A 1 187 ? -0.641 30.398 2.500 1.00 87.81 187 ARG A N 1
ATOM 1399 C CA . ARG A 1 187 ? -0.065 29.344 3.340 1.00 87.81 187 ARG A CA 1
ATOM 1400 C C . ARG A 1 187 ? -1.048 28.911 4.414 1.00 87.81 187 ARG A C 1
ATOM 1402 O O . ARG A 1 187 ? -1.286 27.718 4.541 1.00 87.81 187 ARG A O 1
ATOM 1409 N N . GLU A 1 188 ? -1.622 29.848 5.162 1.00 89.06 188 GLU A N 1
ATOM 1410 C CA . GLU A 1 188 ? -2.574 29.537 6.236 1.00 89.06 188 GLU A CA 1
ATOM 1411 C C . GLU A 1 188 ? -3.823 28.836 5.705 1.00 89.06 188 GLU A C 1
ATOM 1413 O O . GLU A 1 188 ? -4.217 27.806 6.246 1.00 89.06 188 GLU A O 1
ATOM 1418 N N . LEU A 1 189 ? -4.371 29.301 4.579 1.00 92.38 189 LEU A N 1
ATOM 1419 C CA . LEU A 1 189 ? -5.489 28.634 3.907 1.00 92.38 189 LEU A CA 1
ATOM 1420 C C . LEU A 1 189 ? -5.138 27.209 3.458 1.00 92.38 189 LEU A C 1
ATOM 1422 O O . LEU A 1 189 ? -5.956 26.299 3.591 1.00 92.38 189 LEU A O 1
ATOM 1426 N N . ALA A 1 190 ? -3.932 26.997 2.920 1.00 92.56 190 ALA A N 1
ATOM 1427 C CA . ALA A 1 190 ? -3.475 25.670 2.520 1.00 92.56 190 ALA A CA 1
ATOM 1428 C C . ALA A 1 190 ? -3.246 24.754 3.733 1.00 92.56 190 ALA A C 1
ATOM 1430 O O . ALA A 1 190 ? -3.644 23.593 3.694 1.00 92.56 190 ALA A O 1
ATOM 1431 N N . LEU A 1 191 ? -2.661 25.271 4.814 1.00 93.06 191 LEU A N 1
ATOM 1432 C CA . LEU A 1 191 ? -2.427 24.523 6.048 1.00 93.06 191 LEU A CA 1
ATOM 1433 C C . LEU A 1 191 ? -3.751 24.094 6.694 1.00 93.06 191 LEU A C 1
ATOM 1435 O O . LEU A 1 191 ? -3.921 22.918 7.008 1.00 93.06 191 LEU A O 1
ATOM 1439 N N . ASP A 1 192 ? -4.705 25.017 6.820 1.00 93.94 192 ASP A N 1
ATOM 1440 C CA . ASP A 1 192 ? -6.036 24.747 7.367 1.00 93.94 192 ASP A CA 1
ATOM 1441 C C . ASP A 1 192 ? -6.812 23.734 6.507 1.00 93.94 192 ASP A C 1
ATOM 1443 O O . ASP A 1 192 ? -7.396 22.781 7.027 1.00 93.94 192 ASP A O 1
ATOM 1447 N N . ALA A 1 193 ? -6.760 23.863 5.176 1.00 94.50 193 ALA A N 1
ATOM 1448 C CA . ALA A 1 193 ? -7.335 22.861 4.279 1.00 94.50 193 ALA A CA 1
ATOM 1449 C C . ALA A 1 193 ? -6.692 21.477 4.489 1.00 94.50 193 ALA A C 1
ATOM 1451 O O . ALA A 1 193 ? -7.404 20.478 4.617 1.00 94.50 193 ALA A O 1
ATOM 1452 N N . GLY A 1 194 ? -5.361 21.411 4.598 1.00 94.88 194 GLY A N 1
ATOM 1453 C CA . GLY A 1 194 ? -4.637 20.171 4.875 1.00 94.88 194 GLY A CA 1
ATOM 1454 C C . GLY A 1 194 ? -5.062 19.525 6.196 1.00 94.88 194 GLY A C 1
ATOM 1455 O O . GLY A 1 194 ? -5.378 18.334 6.233 1.00 94.88 194 GLY A O 1
ATOM 1456 N N . GLN A 1 195 ? -5.169 20.314 7.266 1.00 95.44 195 GLN A N 1
ATOM 1457 C CA . GLN A 1 195 ? -5.620 19.848 8.582 1.00 95.44 195 GLN A CA 1
ATOM 1458 C C . GLN A 1 195 ? -7.072 19.352 8.565 1.00 95.44 195 GLN A C 1
ATOM 1460 O O . GLN A 1 195 ? -7.382 18.324 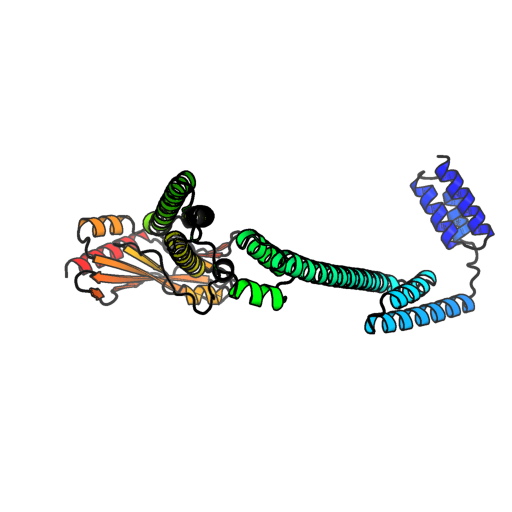9.182 1.00 95.44 195 GLN A O 1
ATOM 1465 N N . ARG A 1 196 ? -7.961 20.031 7.828 1.00 96.38 196 ARG A N 1
ATOM 1466 C CA . ARG A 1 196 ? -9.350 19.595 7.624 1.00 96.38 196 ARG A CA 1
ATOM 1467 C C . ARG A 1 196 ? -9.417 18.257 6.892 1.00 96.38 196 ARG A C 1
ATOM 1469 O O . ARG A 1 196 ? -10.109 17.352 7.358 1.00 96.38 196 ARG A O 1
ATOM 1476 N N . HIS A 1 197 ? -8.657 18.090 5.812 1.00 97.00 197 HIS A N 1
ATOM 1477 C CA . HIS A 1 197 ? -8.600 16.831 5.065 1.00 97.00 197 HIS A CA 1
ATOM 1478 C C . HIS A 1 197 ? -7.992 15.685 5.884 1.00 97.00 197 HIS A C 1
ATOM 1480 O O . HIS A 1 197 ? -8.557 14.592 5.904 1.00 97.00 197 HIS A O 1
ATOM 1486 N N . ALA A 1 198 ? -6.916 15.929 6.641 1.00 94.50 198 ALA A N 1
ATOM 1487 C CA . ALA A 1 198 ? -6.331 14.923 7.529 1.00 94.50 198 ALA A CA 1
ATOM 1488 C C . ALA A 1 198 ? -7.327 14.496 8.620 1.00 94.50 198 ALA A C 1
ATOM 1490 O O . ALA A 1 198 ? -7.496 13.308 8.895 1.00 94.50 198 ALA A O 1
ATOM 1491 N N . SER A 1 199 ? -8.044 15.456 9.212 1.00 93.94 199 SER A N 1
ATOM 1492 C CA . SER A 1 199 ? -9.090 15.180 10.203 1.00 93.94 199 SER A CA 1
ATOM 1493 C C . SER A 1 199 ? -10.244 14.381 9.599 1.00 93.94 199 SER A C 1
ATOM 1495 O O . SER A 1 199 ? -10.659 13.380 10.183 1.00 93.94 199 SER A O 1
ATOM 1497 N N . ARG A 1 200 ? -10.698 14.741 8.392 1.00 93.50 200 ARG A N 1
ATOM 1498 C CA . ARG A 1 200 ? -11.717 13.984 7.655 1.00 93.50 200 ARG A CA 1
ATOM 1499 C C . ARG A 1 200 ? -11.251 12.560 7.342 1.00 93.50 200 ARG A C 1
ATOM 1501 O O . ARG A 1 200 ? -12.026 11.630 7.533 1.00 93.50 200 ARG A O 1
ATOM 1508 N N . GLY A 1 201 ? -9.992 12.373 6.940 1.00 93.62 201 GLY A N 1
ATOM 1509 C CA . GLY A 1 201 ? -9.388 11.055 6.716 1.00 93.62 201 GLY A CA 1
ATOM 1510 C C . GLY A 1 201 ? -9.399 10.183 7.973 1.00 93.62 201 GLY A C 1
ATOM 1511 O O . GLY A 1 201 ? -9.813 9.024 7.919 1.00 93.62 201 GLY A O 1
ATOM 1512 N N . ARG A 1 202 ? -9.050 10.755 9.135 1.00 92.19 202 ARG A N 1
ATOM 1513 C CA . ARG A 1 202 ? -9.157 10.067 10.436 1.00 92.19 202 ARG A CA 1
ATOM 1514 C C . ARG A 1 202 ? -10.596 9.659 10.742 1.00 92.19 202 ARG A C 1
ATOM 1516 O O . ARG A 1 202 ? -10.828 8.538 11.189 1.00 92.19 202 ARG A O 1
ATOM 1523 N N . GLU A 1 203 ? -11.571 10.535 10.510 1.00 89.00 203 GLU A N 1
ATOM 1524 C CA . GLU A 1 203 ? -12.987 10.225 10.743 1.00 89.00 203 GLU A CA 1
ATOM 1525 C C . GLU A 1 203 ? -13.519 9.135 9.811 1.00 89.00 203 GLU A C 1
ATOM 1527 O O . GLU A 1 203 ? -14.171 8.201 10.280 1.00 89.00 203 GLU A O 1
ATOM 1532 N N . LEU A 1 204 ? -13.196 9.215 8.519 1.00 89.12 204 LEU A N 1
ATOM 1533 C CA . LEU A 1 204 ? -13.568 8.221 7.513 1.00 89.12 204 LEU A CA 1
ATOM 1534 C C . LEU A 1 204 ? -13.000 6.842 7.856 1.00 89.12 204 LEU A C 1
ATOM 1536 O O . LEU A 1 204 ? -13.726 5.848 7.835 1.00 89.12 204 LEU A O 1
ATOM 1540 N N . TYR A 1 205 ? -11.732 6.791 8.273 1.00 87.31 205 TYR A N 1
ATOM 1541 C CA . TYR A 1 205 ? -11.077 5.546 8.667 1.00 87.31 205 TYR A CA 1
ATOM 1542 C C . TYR A 1 205 ? -11.675 4.942 9.949 1.00 87.31 205 TYR A C 1
ATOM 1544 O O . TYR A 1 205 ? -11.866 3.730 10.047 1.00 87.31 205 TYR A O 1
ATOM 1552 N N . THR A 1 206 ? -11.989 5.775 10.945 1.00 82.31 206 THR A N 1
ATOM 1553 C CA . THR A 1 206 ? -12.365 5.311 12.294 1.00 82.31 206 THR A CA 1
ATOM 1554 C C . THR A 1 206 ? -13.869 5.091 12.470 1.00 82.31 206 THR A C 1
ATOM 1556 O O . THR A 1 206 ? -14.297 4.056 12.997 1.00 82.31 206 THR A O 1
ATOM 1559 N N . LYS A 1 207 ? -14.685 6.056 12.034 1.00 74.62 207 LYS A N 1
ATOM 1560 C CA . LYS A 1 207 ? -16.138 6.079 12.249 1.00 74.62 207 LYS A CA 1
ATOM 1561 C C . LYS A 1 207 ? -16.874 5.396 11.103 1.00 74.62 207 LYS A C 1
ATOM 1563 O O . LYS A 1 207 ? -17.599 4.431 11.345 1.00 74.62 207 LYS A O 1
ATOM 1568 N N . GLU A 1 208 ? -16.660 5.880 9.880 1.00 70.06 208 GLU A N 1
ATOM 1569 C CA . GLU A 1 208 ? -17.401 5.450 8.680 1.00 70.06 208 GLU A CA 1
ATOM 1570 C C . GLU A 1 208 ? -16.869 4.127 8.112 1.00 70.06 208 GLU A C 1
ATOM 1572 O O . GLU A 1 208 ? -17.607 3.367 7.476 1.00 70.06 208 GLU A O 1
ATOM 1577 N N . ARG A 1 209 ? -15.607 3.821 8.443 1.00 78.19 209 ARG A N 1
ATOM 1578 C CA . ARG A 1 209 ? -14.849 2.650 7.995 1.00 78.19 209 ARG A CA 1
ATOM 1579 C C . ARG A 1 209 ? -14.811 2.534 6.469 1.00 78.19 209 ARG A C 1
ATOM 1581 O O . ARG A 1 209 ? -14.842 1.432 5.926 1.00 78.19 209 ARG A O 1
ATOM 1588 N N . ASP A 1 210 ? -14.741 3.686 5.809 1.00 84.19 210 ASP A N 1
ATOM 1589 C CA . ASP A 1 210 ? -14.547 3.812 4.371 1.00 84.19 210 ASP A CA 1
ATOM 1590 C C . ASP A 1 210 ? -13.064 4.076 4.111 1.00 84.19 210 ASP A C 1
ATOM 1592 O O . ASP A 1 210 ? -12.566 5.192 4.274 1.00 84.19 210 ASP A O 1
ATOM 1596 N N . LEU A 1 211 ? -12.338 3.005 3.787 1.00 85.31 211 LEU A N 1
ATOM 1597 C CA . LEU A 1 211 ? -10.903 3.087 3.555 1.00 85.31 211 LEU A CA 1
ATOM 1598 C C . LEU A 1 211 ? -10.585 3.911 2.307 1.00 85.31 211 LEU A C 1
ATOM 1600 O O . LEU A 1 211 ? -9.616 4.658 2.325 1.00 85.31 211 LEU A O 1
ATOM 1604 N N . ASP A 1 212 ? -11.374 3.789 1.243 1.00 87.81 212 ASP A N 1
ATOM 1605 C CA . ASP A 1 212 ? -11.063 4.442 -0.028 1.00 87.81 212 ASP A CA 1
ATOM 1606 C C . ASP A 1 212 ? -11.215 5.956 0.115 1.00 87.81 212 ASP A C 1
ATOM 1608 O O . ASP A 1 212 ? -10.270 6.697 -0.158 1.00 87.81 212 ASP A O 1
ATOM 1612 N N . ALA A 1 213 ? -12.333 6.401 0.690 1.00 91.06 213 ALA A N 1
ATOM 1613 C CA . ALA A 1 213 ? -12.534 7.810 0.998 1.00 91.06 213 ALA A CA 1
ATOM 1614 C C . ALA A 1 213 ? -11.507 8.335 2.021 1.00 91.06 213 ALA A C 1
ATOM 1616 O O . ALA A 1 213 ? -11.058 9.480 1.919 1.00 91.06 213 ALA A O 1
ATOM 1617 N N . ALA A 1 214 ? -11.111 7.518 3.008 1.00 92.88 214 ALA A N 1
ATOM 1618 C CA . ALA A 1 214 ? -10.076 7.906 3.964 1.00 92.88 214 ALA A CA 1
ATOM 1619 C C . ALA A 1 214 ? -8.724 8.134 3.276 1.00 92.88 214 ALA A C 1
ATOM 1621 O O . ALA A 1 214 ? -8.084 9.155 3.528 1.00 92.88 214 ALA A O 1
ATOM 1622 N N . LEU A 1 215 ? -8.298 7.211 2.405 1.00 92.94 215 LEU A N 1
ATOM 1623 C CA . LEU A 1 215 ? -7.055 7.332 1.640 1.00 92.94 215 LEU A CA 1
ATOM 1624 C C . LEU A 1 215 ? -7.070 8.594 0.768 1.00 92.94 215 LEU A C 1
ATOM 1626 O O . LEU A 1 215 ? -6.103 9.355 0.799 1.00 92.94 215 LEU A O 1
ATOM 1630 N N . ASP A 1 216 ? -8.173 8.861 0.066 1.00 95.06 216 ASP A N 1
ATOM 1631 C CA . ASP A 1 216 ? -8.324 10.063 -0.762 1.00 95.06 216 ASP A CA 1
ATOM 1632 C C . ASP A 1 216 ? -8.203 11.350 0.067 1.00 95.06 216 ASP A C 1
ATOM 1634 O O . ASP A 1 216 ? -7.472 12.270 -0.310 1.00 95.06 216 ASP A O 1
ATOM 1638 N N . ALA A 1 217 ? -8.846 11.405 1.237 1.00 96.38 217 ALA A N 1
ATOM 1639 C CA . ALA A 1 217 ? -8.737 12.544 2.146 1.00 96.38 217 ALA A CA 1
ATOM 1640 C C . ALA A 1 217 ? -7.298 12.737 2.664 1.00 96.38 217 ALA A C 1
ATOM 1642 O O . ALA A 1 217 ? -6.811 13.865 2.728 1.00 96.38 217 ALA A O 1
ATOM 1643 N N . TYR A 1 218 ? -6.579 11.655 2.977 1.00 96.88 218 TYR A N 1
ATOM 1644 C CA . TYR A 1 218 ? -5.170 11.730 3.372 1.00 96.88 218 TYR A CA 1
ATOM 1645 C C . TYR A 1 218 ? -4.269 12.246 2.238 1.00 96.88 218 TYR A C 1
ATOM 1647 O O . TYR A 1 218 ? -3.403 13.086 2.484 1.00 96.88 218 TYR A O 1
ATOM 1655 N N . PHE A 1 219 ? -4.477 11.811 0.992 1.00 96.38 219 PHE A N 1
ATOM 1656 C CA . PHE A 1 219 ? -3.709 12.330 -0.146 1.00 96.38 219 PHE A CA 1
ATOM 1657 C C . PHE A 1 219 ? -4.012 13.805 -0.434 1.00 96.38 219 PHE A C 1
ATOM 1659 O O . PHE A 1 219 ? -3.089 14.573 -0.716 1.00 96.38 219 PHE A O 1
ATOM 1666 N N . GLN A 1 220 ? -5.270 14.231 -0.297 1.00 97.19 220 GLN A N 1
ATOM 1667 C CA . GLN A 1 220 ? -5.640 15.648 -0.377 1.00 97.19 220 GLN A CA 1
ATOM 1668 C C . GLN A 1 220 ? -4.948 16.466 0.720 1.00 97.19 220 GLN A C 1
ATOM 1670 O O . GLN A 1 220 ? -4.409 17.536 0.436 1.00 97.19 220 GLN A O 1
ATOM 1675 N N . ALA A 1 221 ? -4.872 15.942 1.948 1.00 97.00 221 ALA A N 1
ATOM 1676 C CA . ALA A 1 221 ? -4.143 16.592 3.034 1.00 97.00 221 ALA A CA 1
ATOM 1677 C C . ALA A 1 221 ? -2.661 16.799 2.686 1.00 97.00 221 ALA A C 1
ATOM 1679 O O . ALA A 1 221 ? -2.155 17.916 2.782 1.00 97.00 221 ALA A O 1
ATOM 1680 N N . LEU A 1 222 ? -1.985 15.753 2.198 1.00 96.19 222 LEU A N 1
ATOM 1681 C CA . LEU A 1 222 ? -0.581 15.824 1.776 1.00 96.19 222 LEU A CA 1
ATOM 1682 C C . LEU A 1 222 ? -0.352 16.817 0.629 1.00 96.19 222 LEU A C 1
ATOM 1684 O O . LEU A 1 222 ? 0.645 17.541 0.635 1.00 96.19 222 LEU A O 1
ATOM 1688 N N . HIS A 1 223 ? -1.278 16.894 -0.329 1.00 95.19 223 HIS A N 1
ATOM 1689 C CA . HIS A 1 223 ? -1.229 17.894 -1.395 1.00 95.19 223 HIS A CA 1
ATOM 1690 C C . HIS A 1 223 ? -1.289 19.322 -0.833 1.00 95.19 223 HIS A C 1
ATOM 1692 O O . HIS A 1 223 ? -0.493 20.182 -1.212 1.00 95.19 223 HIS A O 1
ATOM 1698 N N . HIS A 1 224 ? -2.206 19.574 0.101 1.00 95.19 224 HIS A N 1
ATOM 1699 C CA . HIS A 1 224 ? -2.352 20.878 0.738 1.00 95.19 224 HIS A CA 1
ATOM 1700 C C . HIS A 1 224 ? -1.147 21.258 1.605 1.00 95.19 224 HIS A C 1
ATOM 1702 O O . HIS A 1 224 ? -0.689 22.398 1.521 1.00 95.19 224 HIS A O 1
ATOM 1708 N N . PHE A 1 225 ? -0.571 20.316 2.357 1.00 94.19 225 PHE A N 1
ATOM 1709 C CA . PHE A 1 225 ? 0.648 20.578 3.124 1.00 94.19 225 PHE A CA 1
ATOM 1710 C C . PHE A 1 225 ? 1.855 20.858 2.230 1.00 94.19 225 PHE A C 1
ATOM 1712 O O . PHE A 1 225 ? 2.595 21.799 2.499 1.00 94.19 225 PHE A O 1
ATOM 1719 N N . SER A 1 226 ? 2.004 20.139 1.113 1.00 90.44 226 SER A N 1
ATOM 1720 C CA . SER A 1 226 ? 3.047 20.436 0.124 1.00 90.44 226 SER A CA 1
ATOM 1721 C C . SER A 1 226 ? 2.888 21.837 -0.481 1.00 90.44 226 SER A C 1
ATOM 1723 O O . SER A 1 226 ? 3.875 22.545 -0.669 1.00 90.44 226 SER A O 1
ATOM 1725 N N . ARG A 1 227 ? 1.649 22.288 -0.734 1.00 90.69 227 ARG A N 1
ATOM 1726 C CA . ARG A 1 227 ? 1.389 23.671 -1.167 1.00 90.69 227 ARG A CA 1
ATOM 1727 C C . ARG A 1 227 ? 1.716 24.693 -0.081 1.00 90.69 227 ARG A C 1
ATOM 1729 O O . ARG A 1 227 ? 2.256 25.744 -0.408 1.00 90.69 227 ARG A O 1
ATOM 1736 N N . ALA A 1 228 ? 1.387 24.406 1.178 1.00 89.75 228 ALA A N 1
ATOM 1737 C CA . ALA A 1 228 ? 1.719 25.277 2.303 1.00 89.75 228 ALA A CA 1
ATOM 1738 C C . ALA A 1 228 ? 3.242 25.442 2.447 1.00 89.75 228 ALA A C 1
ATOM 1740 O O . ALA A 1 228 ? 3.717 26.571 2.557 1.00 89.75 228 ALA A O 1
ATOM 1741 N N . ASP A 1 229 ? 3.990 24.341 2.348 1.00 87.62 229 ASP A N 1
ATOM 1742 C CA . ASP A 1 229 ? 5.456 24.330 2.375 1.00 87.62 229 ASP A CA 1
ATOM 1743 C C . ASP A 1 229 ? 6.059 25.121 1.201 1.00 87.62 229 ASP A C 1
ATOM 1745 O O . ASP A 1 229 ? 6.963 25.929 1.385 1.00 87.62 229 ASP A O 1
ATOM 1749 N N . ALA A 1 230 ? 5.481 25.008 -0.001 1.00 86.50 230 ALA A N 1
ATOM 1750 C CA . ALA A 1 230 ? 5.923 25.779 -1.166 1.00 86.50 230 ALA A CA 1
ATOM 1751 C C . ALA A 1 230 ? 5.745 27.304 -1.011 1.00 86.50 230 ALA A C 1
ATOM 1753 O O . ALA A 1 230 ? 6.506 28.072 -1.605 1.00 86.50 230 ALA A O 1
ATOM 1754 N N . TYR A 1 231 ? 4.752 27.764 -0.239 1.00 84.94 231 TYR A N 1
ATOM 1755 C CA . TYR A 1 231 ? 4.553 29.196 0.016 1.00 84.94 231 TYR A CA 1
ATOM 1756 C C . TYR A 1 231 ? 5.537 29.763 1.047 1.00 84.94 231 TYR A C 1
ATOM 1758 O O . TYR A 1 231 ? 5.875 30.948 0.961 1.00 84.94 231 TYR A O 1
ATOM 1766 N N . ASP A 1 232 ? 5.992 28.947 2.003 1.00 79.94 232 ASP A N 1
ATOM 1767 C CA . ASP A 1 232 ? 6.976 29.335 3.018 1.00 79.94 232 ASP A CA 1
ATOM 1768 C C . ASP A 1 232 ? 7.728 28.115 3.596 1.00 79.94 232 ASP A C 1
ATOM 1770 O O . ASP A 1 232 ? 7.341 27.593 4.645 1.00 79.94 232 ASP A O 1
ATOM 1774 N N . PRO A 1 233 ? 8.849 27.697 2.973 1.00 72.44 233 PRO A N 1
ATOM 1775 C CA . PRO A 1 233 ? 9.616 26.516 3.394 1.00 72.44 233 PRO A CA 1
ATOM 1776 C C . PRO A 1 233 ? 10.311 26.651 4.759 1.00 72.44 233 PRO A C 1
ATOM 1778 O O . PRO A 1 233 ? 11.067 25.776 5.175 1.00 72.44 233 PRO A O 1
ATOM 1781 N N . ARG A 1 234 ? 10.177 27.806 5.425 1.00 68.56 234 ARG A N 1
ATOM 1782 C CA . ARG A 1 234 ? 10.950 28.172 6.621 1.00 68.56 234 ARG A CA 1
ATOM 1783 C C . ARG A 1 234 ? 10.204 27.889 7.920 1.00 68.56 234 ARG A C 1
ATOM 1785 O O . ARG A 1 234 ? 10.802 28.008 8.988 1.00 68.56 234 ARG A O 1
ATOM 1792 N N . LEU A 1 235 ? 8.916 27.553 7.843 1.00 65.50 235 LEU A N 1
ATOM 1793 C CA . LEU A 1 235 ? 8.098 27.238 9.007 1.00 65.50 235 LEU A CA 1
ATOM 1794 C C . LEU A 1 235 ? 7.917 25.725 9.142 1.00 65.50 235 LEU A C 1
ATOM 1796 O O . LEU A 1 235 ? 7.329 25.097 8.263 1.00 65.50 235 LEU A O 1
ATOM 1800 N N . PRO A 1 236 ? 8.356 25.134 10.264 1.00 73.69 236 PRO A N 1
ATOM 1801 C CA . PRO A 1 236 ? 8.343 23.687 10.440 1.00 73.69 236 PRO A CA 1
ATOM 1802 C C . PRO A 1 236 ? 6.929 23.098 10.527 1.00 73.69 236 PRO A C 1
ATOM 1804 O O . PRO A 1 236 ? 6.769 21.902 10.319 1.00 73.69 236 PRO A O 1
ATOM 1807 N N . THR A 1 237 ? 5.892 23.908 10.764 1.00 80.38 237 THR A N 1
ATOM 1808 C CA . THR A 1 237 ? 4.514 23.436 10.979 1.00 80.38 237 THR A CA 1
ATOM 1809 C C . THR A 1 237 ? 3.952 22.626 9.809 1.00 80.38 237 THR A C 1
ATOM 1811 O O . THR A 1 237 ? 3.343 21.581 10.030 1.00 80.38 237 THR A O 1
ATOM 1814 N N . ALA A 1 238 ? 4.178 23.046 8.559 1.00 82.38 238 ALA A N 1
ATOM 1815 C CA . ALA A 1 238 ? 3.732 22.283 7.387 1.00 82.38 238 ALA A CA 1
ATOM 1816 C C . ALA A 1 238 ? 4.518 20.968 7.226 1.00 82.38 238 ALA A C 1
ATOM 1818 O O . ALA A 1 238 ? 3.939 19.936 6.876 1.00 82.38 238 ALA A O 1
ATOM 1819 N N . GLY A 1 239 ? 5.820 20.987 7.528 1.00 85.31 239 GLY A N 1
ATOM 1820 C CA . GLY A 1 239 ? 6.677 19.801 7.524 1.00 85.31 239 GLY A CA 1
ATOM 1821 C C . GLY A 1 239 ? 6.285 18.784 8.601 1.00 85.31 239 GLY A C 1
ATOM 1822 O O . GLY A 1 239 ? 6.176 17.594 8.310 1.00 85.31 239 GLY A O 1
ATOM 1823 N N . GLU A 1 240 ? 6.000 19.245 9.819 1.00 90.12 240 GLU A N 1
ATOM 1824 C CA . GLU A 1 240 ? 5.537 18.423 10.943 1.00 90.12 240 GLU A CA 1
ATOM 1825 C C . GLU A 1 240 ? 4.188 17.758 10.640 1.00 90.12 240 GLU A C 1
ATOM 1827 O O . GLU A 1 240 ? 4.043 16.543 10.802 1.00 90.12 240 GLU A O 1
ATOM 1832 N N . GLU A 1 241 ? 3.213 18.521 10.132 1.00 92.38 241 GLU A N 1
ATOM 1833 C CA . GLU A 1 241 ? 1.909 17.977 9.735 1.00 92.38 241 GLU A CA 1
ATOM 1834 C C . GLU A 1 241 ? 2.027 17.015 8.545 1.00 92.38 241 GLU A C 1
ATOM 1836 O O . GLU A 1 241 ? 1.372 15.968 8.533 1.00 92.38 241 GLU A O 1
ATOM 1841 N N . THR A 1 242 ? 2.913 17.299 7.581 1.00 92.88 242 THR A N 1
ATOM 1842 C CA . THR A 1 242 ? 3.225 16.372 6.482 1.00 92.88 242 THR A CA 1
ATOM 1843 C C . THR A 1 242 ? 3.768 15.061 7.031 1.00 92.88 242 THR A C 1
ATOM 1845 O O . THR A 1 242 ? 3.211 14.003 6.742 1.00 92.88 242 THR A O 1
ATOM 1848 N N . GLN A 1 243 ? 4.816 15.107 7.859 1.00 92.69 243 GLN A N 1
ATOM 1849 C CA . GLN A 1 243 ? 5.420 13.906 8.434 1.00 92.69 243 GLN A CA 1
ATOM 1850 C C . GLN A 1 243 ? 4.401 13.105 9.240 1.00 92.69 243 GLN A C 1
ATOM 1852 O O . GLN A 1 243 ? 4.260 11.902 9.025 1.00 92.69 243 GLN A O 1
ATOM 1857 N N . ARG A 1 244 ? 3.630 13.757 10.114 1.00 93.50 244 ARG A N 1
ATOM 1858 C CA . ARG A 1 244 ? 2.574 13.100 10.891 1.00 93.50 244 ARG A CA 1
ATOM 1859 C C . ARG A 1 244 ? 1.553 12.404 9.990 1.00 93.50 244 ARG A C 1
ATOM 1861 O O . ARG A 1 244 ? 1.225 11.241 10.221 1.00 93.50 244 ARG A O 1
ATOM 1868 N N . THR A 1 245 ? 1.084 13.092 8.954 1.00 94.62 245 THR A N 1
ATOM 1869 C CA . THR A 1 245 ? 0.090 12.579 8.000 1.00 94.62 245 THR A CA 1
ATOM 1870 C C . THR A 1 245 ? 0.639 11.401 7.195 1.00 94.62 245 THR A C 1
ATOM 1872 O O . THR A 1 245 ? -0.056 10.404 7.012 1.00 94.62 245 THR A O 1
ATOM 1875 N N . VAL A 1 246 ? 1.908 11.460 6.781 1.00 95.25 246 VAL A N 1
ATOM 1876 C CA . VAL A 1 246 ? 2.611 10.354 6.113 1.00 95.25 246 VAL A CA 1
ATOM 1877 C C . VAL A 1 246 ? 2.741 9.141 7.031 1.00 95.25 246 VAL A C 1
ATOM 1879 O O . VAL A 1 246 ? 2.505 8.013 6.595 1.00 95.25 246 VAL A O 1
ATOM 1882 N N . LEU A 1 247 ? 3.107 9.349 8.298 1.00 95.25 247 LEU A N 1
ATOM 1883 C CA . LEU A 1 247 ? 3.244 8.274 9.280 1.00 95.25 247 LEU A CA 1
ATOM 1884 C C . LEU A 1 247 ? 1.894 7.590 9.542 1.00 95.25 247 LEU A C 1
ATOM 1886 O O . LEU A 1 247 ? 1.834 6.359 9.497 1.00 95.25 247 LEU A O 1
ATOM 1890 N N . GLU A 1 248 ? 0.821 8.373 9.712 1.00 95.12 248 GLU A N 1
ATOM 1891 C CA . GLU A 1 248 ? -0.559 7.881 9.842 1.00 95.12 248 GLU A CA 1
ATOM 1892 C C . GLU A 1 248 ? -1.006 7.084 8.610 1.00 95.12 248 GLU A C 1
ATOM 1894 O O . GLU A 1 248 ? -1.430 5.931 8.736 1.00 95.12 248 GLU A O 1
ATOM 1899 N N . LEU A 1 249 ? -0.864 7.659 7.412 1.00 95.31 249 LEU A N 1
ATOM 1900 C CA . LEU A 1 249 ? -1.246 7.011 6.158 1.00 95.31 249 LEU A CA 1
ATOM 1901 C C . LEU A 1 249 ? -0.447 5.723 5.923 1.00 95.31 249 LEU A C 1
ATOM 1903 O O . LEU A 1 249 ? -1.010 4.687 5.572 1.00 95.31 249 LEU A O 1
ATOM 1907 N N . GLY A 1 250 ? 0.863 5.748 6.166 1.00 94.25 250 GLY A N 1
ATOM 1908 C CA . GLY A 1 250 ? 1.710 4.567 6.041 1.00 94.25 250 GLY A CA 1
ATOM 1909 C C . GLY A 1 250 ? 1.334 3.462 7.035 1.00 94.25 250 GLY A C 1
ATOM 1910 O O . GLY A 1 250 ? 1.355 2.282 6.671 1.00 94.25 250 GLY A O 1
ATOM 1911 N N . ALA A 1 251 ? 0.919 3.817 8.257 1.00 92.31 251 ALA A N 1
ATOM 1912 C CA . ALA A 1 251 ? 0.398 2.853 9.222 1.00 92.31 251 ALA A CA 1
ATOM 1913 C C . ALA A 1 251 ? -0.922 2.229 8.743 1.00 92.31 251 ALA A C 1
ATOM 1915 O O . ALA A 1 251 ? -1.059 1.009 8.811 1.00 92.31 251 ALA A O 1
ATOM 1916 N N . ILE A 1 252 ? -1.842 3.028 8.187 1.00 91.81 252 ILE A N 1
ATOM 1917 C CA . ILE A 1 252 ? -3.096 2.545 7.583 1.00 91.81 252 ILE A CA 1
ATOM 1918 C C . ILE A 1 252 ? -2.805 1.576 6.430 1.00 91.81 252 ILE A C 1
ATOM 1920 O O . ILE A 1 252 ? -3.346 0.473 6.399 1.00 91.81 252 ILE A O 1
ATOM 1924 N N . LEU A 1 253 ? -1.907 1.938 5.511 1.00 91.62 253 LEU A N 1
ATOM 1925 C CA . LEU A 1 253 ? -1.536 1.101 4.365 1.00 91.62 253 LEU A CA 1
ATOM 1926 C C . LEU A 1 253 ? -0.891 -0.224 4.799 1.00 91.62 253 LEU A C 1
ATOM 1928 O O . LEU A 1 253 ? -1.210 -1.282 4.255 1.00 91.62 253 LEU A O 1
ATOM 1932 N N . ARG A 1 254 ? -0.014 -0.205 5.811 1.00 89.81 254 ARG A N 1
ATOM 1933 C CA . ARG A 1 254 ? 0.549 -1.432 6.405 1.00 89.81 254 ARG A CA 1
ATOM 1934 C C . ARG A 1 254 ? -0.526 -2.271 7.087 1.00 89.81 254 ARG A C 1
ATOM 1936 O O . ARG A 1 254 ? -0.560 -3.492 6.901 1.00 89.81 254 ARG A O 1
ATOM 1943 N N . ASP A 1 255 ? -1.424 -1.631 7.828 1.00 86.75 255 ASP A N 1
ATOM 1944 C CA . ASP A 1 255 ? -2.570 -2.286 8.447 1.00 86.75 255 ASP A CA 1
ATOM 1945 C C . ASP A 1 255 ? -3.513 -2.866 7.392 1.00 86.75 255 ASP A C 1
ATOM 1947 O O . ASP A 1 255 ? -4.103 -3.903 7.663 1.00 86.75 255 ASP A O 1
ATOM 1951 N N . ASP A 1 256 ? -3.583 -2.323 6.178 1.00 86.12 256 ASP A N 1
ATOM 1952 C CA . ASP A 1 256 ? -4.316 -2.883 5.033 1.00 86.12 256 ASP A CA 1
ATOM 1953 C C . ASP A 1 256 ? -3.528 -3.975 4.276 1.00 86.12 256 ASP A C 1
ATOM 1955 O O . ASP A 1 256 ? -4.081 -4.773 3.529 1.00 86.12 256 ASP A O 1
ATOM 1959 N N . GLY A 1 257 ? -2.235 -4.128 4.561 1.00 85.06 257 GLY A N 1
ATOM 1960 C CA . GLY A 1 257 ? -1.365 -5.132 3.937 1.00 85.06 257 GLY A CA 1
ATOM 1961 C C . GLY A 1 257 ? -0.618 -4.619 2.705 1.00 85.06 257 GLY A C 1
ATOM 1962 O O . GLY A 1 257 ? 0.136 -5.374 2.094 1.00 85.06 257 GLY A O 1
ATOM 1963 N N . GLN A 1 258 ? -0.747 -3.333 2.376 1.00 89.00 258 GLN A N 1
ATOM 1964 C CA . GLN A 1 258 ? -0.042 -2.647 1.293 1.00 89.00 258 GLN A CA 1
ATOM 1965 C C . GLN A 1 258 ? 1.356 -2.178 1.737 1.00 89.00 258 GLN A C 1
ATOM 1967 O O . GLN A 1 258 ? 1.721 -1.007 1.637 1.00 89.00 258 GLN A O 1
ATOM 1972 N N . VAL A 1 259 ? 2.168 -3.109 2.248 1.00 89.81 259 VAL A N 1
ATOM 1973 C CA . VAL A 1 259 ? 3.479 -2.800 2.852 1.00 89.81 259 VAL A CA 1
ATOM 1974 C C . VAL A 1 259 ? 4.434 -2.143 1.852 1.00 89.81 259 VAL A C 1
ATOM 1976 O O . VAL A 1 259 ? 5.135 -1.196 2.202 1.00 89.81 259 VAL A O 1
ATOM 1979 N N . ALA A 1 260 ? 4.448 -2.615 0.602 1.00 90.19 260 ALA A N 1
ATOM 1980 C CA . ALA A 1 260 ? 5.290 -2.042 -0.445 1.00 90.19 260 ALA A CA 1
ATOM 1981 C C . ALA A 1 260 ? 4.924 -0.578 -0.735 1.00 90.19 260 ALA A C 1
ATOM 1983 O O . ALA A 1 260 ? 5.817 0.261 -0.845 1.00 90.19 260 ALA A O 1
ATOM 1984 N N . PHE A 1 261 ? 3.625 -0.263 -0.783 1.00 91.44 261 PHE A N 1
ATOM 1985 C CA . PHE A 1 261 ? 3.160 1.095 -1.045 1.00 91.44 261 PHE A CA 1
ATOM 1986 C C . PHE A 1 261 ? 3.444 2.033 0.132 1.00 91.44 261 PHE A C 1
ATOM 1988 O O . PHE A 1 261 ? 3.972 3.121 -0.074 1.00 91.44 261 PHE A O 1
ATOM 1995 N N . ALA A 1 262 ? 3.236 1.575 1.371 1.00 93.31 262 ALA A N 1
ATOM 1996 C CA . ALA A 1 262 ? 3.642 2.324 2.562 1.00 93.31 262 ALA A CA 1
ATOM 1997 C C . ALA A 1 262 ? 5.152 2.631 2.572 1.00 93.31 262 ALA A C 1
ATOM 1999 O O . ALA A 1 262 ? 5.565 3.740 2.894 1.00 93.31 262 ALA A O 1
ATOM 2000 N N . ASN A 1 263 ? 5.991 1.667 2.178 1.00 93.31 263 ASN A N 1
ATOM 2001 C CA . ASN A 1 263 ? 7.439 1.870 2.107 1.00 93.31 263 ASN A CA 1
ATOM 2002 C C . ASN A 1 263 ? 7.837 2.867 1.007 1.00 93.31 263 ASN A C 1
ATOM 2004 O O . ASN A 1 263 ? 8.776 3.636 1.203 1.00 93.31 263 ASN A O 1
ATOM 2008 N N . ALA A 1 264 ? 7.149 2.850 -0.139 1.00 93.12 264 ALA A N 1
ATOM 2009 C CA . ALA A 1 264 ? 7.354 3.833 -1.199 1.00 93.12 264 ALA A CA 1
ATOM 2010 C C . ALA A 1 264 ? 6.954 5.240 -0.736 1.00 93.12 264 ALA A C 1
ATOM 2012 O O . ALA A 1 264 ? 7.726 6.177 -0.926 1.00 93.12 264 ALA A O 1
ATOM 2013 N N . LEU A 1 265 ? 5.810 5.363 -0.053 1.00 94.19 265 LEU A N 1
ATOM 2014 C CA . LEU A 1 265 ? 5.346 6.610 0.550 1.00 94.19 265 LEU A CA 1
ATOM 2015 C C . LEU A 1 265 ? 6.378 7.170 1.540 1.00 94.19 265 LEU A C 1
ATOM 2017 O O . LEU A 1 265 ? 6.763 8.328 1.428 1.00 94.19 265 LEU A O 1
ATOM 2021 N N . TYR A 1 266 ? 6.885 6.347 2.464 1.00 93.19 266 TYR A N 1
ATOM 2022 C CA . TYR A 1 266 ? 7.919 6.778 3.409 1.00 93.19 266 TYR A CA 1
ATOM 2023 C C . TYR A 1 266 ? 9.173 7.296 2.702 1.00 93.19 266 TYR A C 1
ATOM 2025 O O . TYR A 1 266 ? 9.622 8.397 3.006 1.00 93.19 266 TYR A O 1
ATOM 2033 N N . ARG A 1 267 ? 9.688 6.566 1.705 1.00 92.19 267 ARG A N 1
ATOM 2034 C CA . ARG A 1 267 ? 10.869 6.998 0.939 1.00 92.19 267 ARG A CA 1
ATOM 2035 C C . ARG A 1 267 ? 10.635 8.307 0.191 1.00 92.19 267 ARG A C 1
ATOM 2037 O O . ARG A 1 267 ? 11.533 9.140 0.164 1.00 92.19 267 ARG A O 1
ATOM 2044 N N . PHE A 1 268 ? 9.451 8.484 -0.396 1.00 92.31 268 PHE A N 1
ATOM 2045 C CA . PHE A 1 268 ? 9.093 9.705 -1.118 1.00 92.31 268 PHE A CA 1
ATOM 2046 C C . PHE A 1 268 ? 9.167 10.944 -0.215 1.00 92.31 268 PHE A C 1
ATOM 2048 O O . PHE A 1 268 ? 9.633 11.990 -0.650 1.00 92.31 268 PHE A O 1
ATOM 2055 N N . TYR A 1 269 ? 8.793 10.802 1.059 1.00 88.94 269 TYR A N 1
ATOM 2056 C CA . TYR A 1 269 ? 8.867 11.868 2.063 1.00 88.94 269 TYR A CA 1
ATOM 2057 C C . TYR A 1 269 ? 10.146 11.828 2.921 1.00 88.94 269 TYR A C 1
ATOM 2059 O O . TYR A 1 269 ? 10.188 12.422 3.996 1.00 88.94 269 TYR A O 1
ATOM 2067 N N . GLY A 1 270 ? 11.196 11.128 2.472 1.00 90.12 270 GLY A N 1
ATOM 2068 C CA . GLY A 1 270 ? 12.504 11.120 3.138 1.00 90.12 270 GLY A CA 1
ATOM 2069 C C . GLY A 1 270 ? 12.572 10.333 4.454 1.00 90.12 270 GLY A C 1
ATOM 2070 O O . GLY A 1 270 ? 13.517 10.502 5.218 1.00 90.12 270 GLY A O 1
ATOM 2071 N N . LEU A 1 271 ? 11.597 9.466 4.732 1.00 90.44 271 LEU A N 1
ATOM 2072 C CA . LEU A 1 271 ? 11.569 8.603 5.913 1.00 90.44 271 LEU A CA 1
ATOM 2073 C C . LEU A 1 271 ? 12.144 7.219 5.584 1.00 90.44 271 LEU A C 1
ATOM 2075 O O . LEU A 1 271 ? 11.817 6.623 4.555 1.00 90.44 271 LEU A O 1
ATOM 2079 N N . ASP A 1 272 ? 12.955 6.660 6.485 1.00 91.31 272 ASP A N 1
ATOM 2080 C CA . ASP A 1 272 ? 13.416 5.275 6.364 1.00 91.31 272 ASP A CA 1
ATOM 2081 C C . ASP A 1 272 ? 12.296 4.298 6.779 1.00 91.31 272 ASP A C 1
ATOM 2083 O O . ASP A 1 272 ? 11.893 4.274 7.944 1.00 91.31 272 ASP A O 1
ATOM 2087 N N . PRO A 1 273 ? 11.811 3.422 5.877 1.00 89.50 273 PRO A N 1
ATOM 2088 C CA . PRO A 1 273 ? 10.736 2.487 6.193 1.00 89.50 273 PRO A CA 1
ATOM 2089 C C . PRO A 1 273 ? 11.041 1.507 7.334 1.00 89.50 273 PRO A C 1
ATOM 2091 O O . PRO A 1 273 ? 10.100 0.924 7.884 1.00 89.50 273 PRO A O 1
ATOM 2094 N N . LYS A 1 274 ? 12.321 1.261 7.647 1.00 88.69 274 LYS A N 1
ATOM 2095 C CA . LYS A 1 274 ? 12.726 0.340 8.720 1.00 88.69 274 LYS A CA 1
ATOM 2096 C C . LYS A 1 274 ? 12.678 0.986 10.104 1.00 88.69 274 LYS A C 1
ATOM 2098 O O . LYS A 1 274 ? 12.451 0.269 11.074 1.00 88.69 274 LYS A O 1
ATOM 2103 N N . SER A 1 275 ? 12.873 2.300 10.185 1.00 86.94 275 SER A N 1
ATOM 2104 C CA . SER A 1 275 ? 12.956 3.057 11.441 1.00 86.94 275 SER A CA 1
ATOM 2105 C C . SER A 1 275 ? 11.815 4.060 11.642 1.00 86.94 275 SER A C 1
ATOM 2107 O O . SER A 1 275 ? 11.676 4.602 12.736 1.00 86.94 275 SER A O 1
ATOM 2109 N N . ALA A 1 276 ? 10.964 4.275 10.631 1.00 85.56 276 ALA A N 1
ATOM 2110 C CA . ALA A 1 276 ? 9.812 5.164 10.729 1.00 85.56 276 ALA A CA 1
ATOM 2111 C C . ALA A 1 276 ? 8.898 4.775 11.912 1.00 85.56 276 ALA A C 1
ATOM 2113 O O . ALA A 1 276 ? 8.476 3.612 12.006 1.00 85.56 276 ALA A O 1
ATOM 2114 N N . PRO A 1 277 ? 8.561 5.724 12.807 1.00 86.31 277 PRO A N 1
ATOM 2115 C CA . PRO A 1 277 ? 7.699 5.447 13.948 1.00 86.31 277 PRO A CA 1
ATOM 2116 C C . PRO A 1 277 ? 6.292 5.061 13.485 1.00 86.31 277 PRO A C 1
ATOM 2118 O O . PRO A 1 277 ? 5.739 5.616 12.538 1.00 86.31 277 PRO A O 1
ATOM 2121 N N . VAL A 1 278 ? 5.671 4.105 14.173 1.00 84.50 278 VAL A N 1
ATOM 2122 C CA . VAL A 1 278 ? 4.299 3.695 13.855 1.00 84.50 278 VAL A CA 1
ATOM 2123 C C . VAL A 1 278 ? 3.327 4.656 14.532 1.00 84.50 278 VAL A C 1
ATOM 2125 O O . VAL A 1 278 ? 2.941 4.457 15.682 1.00 84.50 278 VAL A O 1
ATOM 2128 N N . VAL A 1 279 ? 2.915 5.696 13.810 1.00 87.25 279 VAL A N 1
ATOM 2129 C CA . VAL A 1 279 ? 1.837 6.596 14.239 1.00 87.25 279 VAL A CA 1
ATOM 2130 C C . VAL A 1 279 ? 0.535 6.063 13.668 1.00 87.25 279 VAL A C 1
ATOM 2132 O O . VAL A 1 279 ? 0.336 6.072 12.461 1.00 87.25 279 VAL A O 1
ATOM 2135 N N . ARG A 1 280 ? -0.354 5.554 14.523 1.00 83.62 280 ARG A N 1
ATOM 2136 C CA . ARG A 1 280 ? -1.685 5.118 14.085 1.00 83.62 280 ARG A CA 1
ATOM 2137 C C . ARG A 1 280 ? -2.677 6.270 14.210 1.00 83.62 280 ARG A C 1
ATOM 2139 O O . ARG A 1 280 ? -2.583 7.021 15.185 1.00 83.62 280 ARG A O 1
ATOM 2146 N N . PRO A 1 281 ? -3.660 6.380 13.298 1.00 80.25 281 PRO A N 1
ATOM 2147 C CA . PRO A 1 281 ? -4.800 7.252 13.538 1.00 80.25 281 PRO A CA 1
ATOM 2148 C C . PRO A 1 281 ? -5.467 6.874 14.873 1.00 80.25 281 PRO A C 1
ATOM 2150 O O . PRO A 1 281 ? -5.440 5.698 15.270 1.00 80.25 281 PRO A O 1
ATOM 2153 N N . PRO A 1 282 ? -6.053 7.850 15.589 1.00 81.81 282 PRO A N 1
ATOM 2154 C CA . PRO A 1 282 ? -6.694 7.596 16.872 1.00 81.81 282 PRO A CA 1
ATOM 2155 C C . PRO A 1 282 ? -7.759 6.512 16.705 1.00 81.81 282 PRO A C 1
ATOM 2157 O O . PRO A 1 282 ? -8.620 6.611 15.841 1.00 81.81 282 PRO A O 1
ATOM 2160 N N . SER A 1 283 ? -7.690 5.446 17.504 1.00 83.31 283 SER A N 1
ATOM 2161 C CA . SER A 1 283 ? -8.711 4.396 17.453 1.00 83.31 283 SER A CA 1
ATOM 2162 C C . SER A 1 283 ? -10.069 4.943 17.888 1.00 83.31 283 SER A C 1
ATOM 2164 O O . SER A 1 283 ? -10.136 5.894 18.668 1.00 83.31 283 SER A O 1
ATOM 2166 N N . ASP A 1 284 ? -11.142 4.293 17.437 1.00 85.56 284 ASP A N 1
ATOM 2167 C CA . ASP A 1 284 ? -12.490 4.568 17.928 1.00 85.56 284 ASP A CA 1
ATOM 2168 C C . ASP A 1 284 ? -12.500 4.559 19.474 1.00 85.56 284 ASP A C 1
ATOM 2170 O O . ASP A 1 284 ? -12.019 3.594 20.088 1.00 85.56 284 ASP A O 1
ATOM 2174 N N . PRO A 1 285 ? -12.980 5.642 20.115 1.00 88.12 285 PRO A N 1
ATOM 2175 C CA . PRO A 1 285 ? -12.915 5.786 21.562 1.00 88.12 285 PRO A CA 1
ATOM 2176 C C . PRO A 1 285 ? -13.827 4.815 22.318 1.00 88.12 285 PRO A C 1
ATOM 2178 O O . PRO A 1 285 ? -13.566 4.598 23.496 1.00 88.12 285 PRO A O 1
ATOM 2181 N N . HIS A 1 286 ? -14.844 4.234 21.674 1.00 92.44 286 HIS A N 1
ATOM 2182 C CA . HIS A 1 286 ? -15.889 3.445 22.333 1.00 92.44 286 HIS A CA 1
ATOM 2183 C C . HIS A 1 286 ? -15.911 1.981 21.892 1.00 92.44 286 HIS A C 1
ATOM 2185 O O . HIS A 1 286 ? -16.200 1.104 22.707 1.00 92.44 286 HIS A O 1
ATOM 2191 N N . LEU A 1 287 ? -15.604 1.688 20.623 1.00 93.12 287 LEU A N 1
ATOM 2192 C CA . LEU A 1 287 ? -15.627 0.318 20.111 1.00 93.12 287 LEU A CA 1
ATOM 2193 C C . LEU A 1 287 ? -14.529 0.050 19.080 1.00 93.12 287 LEU A C 1
ATOM 2195 O O . LEU A 1 287 ? -14.547 0.597 17.979 1.00 93.12 287 LEU A O 1
ATOM 2199 N N . VAL A 1 288 ? -13.662 -0.916 19.375 1.00 92.88 288 VAL A N 1
ATOM 2200 C CA . VAL A 1 288 ? -12.676 -1.450 18.427 1.00 92.88 288 VAL A CA 1
ATOM 2201 C C . VAL A 1 288 ? -13.040 -2.885 18.078 1.00 92.88 288 VAL A C 1
ATOM 2203 O O . VAL A 1 288 ? -13.127 -3.735 18.961 1.00 92.88 288 VAL A O 1
ATOM 2206 N N . VAL A 1 289 ? -13.224 -3.163 16.786 1.00 93.69 289 VAL A N 1
ATOM 2207 C CA . VAL A 1 289 ? -13.400 -4.526 16.273 1.00 93.69 289 VAL A CA 1
ATOM 2208 C C . VAL A 1 289 ? -12.206 -4.856 15.395 1.00 93.69 289 VAL A C 1
ATOM 2210 O O . VAL A 1 289 ? -11.966 -4.176 14.400 1.00 93.69 289 VAL A O 1
ATOM 2213 N N . GLU A 1 290 ? -11.441 -5.870 15.778 1.00 93.25 290 GLU A N 1
ATOM 2214 C CA . GLU A 1 290 ? -10.214 -6.250 15.085 1.00 93.25 290 GLU A CA 1
ATOM 2215 C C . GLU A 1 290 ? -10.168 -7.746 14.802 1.00 93.25 290 GLU A C 1
ATOM 2217 O O . GLU A 1 290 ? -10.713 -8.569 15.530 1.00 93.25 290 GLU A O 1
ATOM 2222 N N . GLU A 1 291 ? -9.461 -8.102 13.744 1.00 94.50 291 GLU A N 1
ATOM 2223 C CA . GLU A 1 291 ? -9.168 -9.485 13.398 1.00 94.50 291 GLU A CA 1
ATOM 2224 C C . GLU A 1 291 ? -7.916 -9.916 14.166 1.00 94.50 291 GLU A C 1
ATOM 2226 O O . GLU A 1 291 ? -6.856 -9.297 14.032 1.00 94.50 291 GLU A O 1
ATOM 2231 N N . ALA A 1 292 ? -8.010 -10.953 14.998 1.00 95.25 292 ALA A N 1
ATOM 2232 C CA . ALA A 1 292 ? -6.871 -11.348 15.824 1.00 95.25 292 ALA A CA 1
ATOM 2233 C C . ALA A 1 292 ? -5.772 -12.053 15.013 1.00 95.25 292 ALA A C 1
ATOM 2235 O O . ALA A 1 292 ? -4.585 -11.873 15.279 1.00 95.25 292 ALA A O 1
ATOM 2236 N N . GLU A 1 293 ? -6.148 -12.818 13.990 1.00 95.69 293 GLU A N 1
ATOM 2237 C CA . GLU A 1 293 ? -5.227 -13.643 13.204 1.00 95.69 293 GLU A CA 1
ATOM 2238 C C . GLU A 1 293 ? -4.804 -12.987 11.873 1.00 95.69 293 GLU A C 1
ATOM 2240 O O . GLU A 1 293 ? -4.372 -13.683 10.952 1.00 95.69 293 GLU A O 1
ATOM 2245 N N . ARG A 1 294 ? -4.866 -11.646 11.757 1.00 92.94 294 ARG A N 1
ATOM 2246 C CA . ARG A 1 294 ? -4.529 -10.901 10.515 1.00 92.94 294 ARG A CA 1
ATOM 2247 C C . ARG A 1 294 ? -3.188 -11.302 9.924 1.00 92.94 294 ARG A C 1
ATOM 2249 O O . ARG A 1 294 ? -3.095 -11.582 8.731 1.00 92.94 294 ARG A O 1
ATOM 2256 N N . THR A 1 295 ? -2.152 -11.323 10.758 1.00 91.25 295 THR A N 1
ATOM 2257 C CA . THR A 1 295 ? -0.781 -11.628 10.335 1.00 91.25 295 THR A CA 1
ATOM 2258 C C . THR A 1 295 ? -0.665 -13.059 9.823 1.00 91.25 295 THR A C 1
ATOM 2260 O O . THR A 1 295 ? -0.057 -13.291 8.779 1.00 91.25 295 THR A O 1
ATOM 2263 N N . SER A 1 296 ? -1.287 -14.014 10.518 1.00 94.06 296 SER A N 1
ATOM 2264 C CA . SER A 1 296 ? -1.294 -15.422 10.118 1.00 94.06 296 SER A CA 1
ATOM 2265 C C . SER A 1 296 ? -2.041 -15.619 8.799 1.00 94.06 296 SER A C 1
ATOM 2267 O O . SER A 1 296 ? -1.533 -16.294 7.907 1.00 94.06 296 SER A O 1
ATOM 2269 N N . ILE A 1 297 ? -3.205 -14.981 8.638 1.00 94.62 297 ILE A N 1
ATOM 2270 C CA . ILE A 1 297 ? -4.015 -15.065 7.414 1.00 94.62 297 ILE A CA 1
ATOM 2271 C C . ILE A 1 297 ? -3.245 -14.468 6.228 1.00 94.62 297 ILE A C 1
ATOM 2273 O O . ILE A 1 297 ? -3.149 -15.097 5.177 1.00 94.62 297 ILE A O 1
ATOM 2277 N N . ARG A 1 298 ? -2.617 -13.298 6.402 1.00 93.19 298 ARG A N 1
ATOM 2278 C CA . ARG A 1 298 ? -1.754 -12.680 5.377 1.00 93.19 298 ARG A CA 1
ATOM 2279 C C . ARG A 1 298 ? -0.618 -13.589 4.947 1.00 93.19 298 ARG A C 1
ATOM 2281 O O . ARG A 1 298 ? -0.387 -13.758 3.752 1.00 93.19 298 ARG A O 1
ATOM 2288 N N . ARG A 1 299 ? 0.069 -14.190 5.922 1.00 92.81 299 ARG A N 1
ATOM 2289 C CA . ARG A 1 299 ? 1.163 -15.126 5.662 1.00 92.81 299 ARG A CA 1
ATOM 2290 C C . ARG A 1 299 ? 0.680 -16.337 4.865 1.00 92.81 299 ARG A C 1
ATOM 2292 O O . ARG A 1 299 ? 1.371 -16.738 3.939 1.00 92.81 299 ARG A O 1
ATOM 2299 N N . ALA A 1 300 ? -0.499 -16.872 5.179 1.00 93.94 300 ALA A N 1
ATOM 2300 C CA . ALA A 1 300 ? -1.056 -18.025 4.474 1.00 93.94 300 ALA A CA 1
ATOM 2301 C C . ALA A 1 300 ? -1.380 -17.737 2.998 1.00 93.94 300 ALA A C 1
ATOM 2303 O O . ALA A 1 300 ? -1.170 -18.598 2.151 1.00 93.94 300 ALA A O 1
ATOM 2304 N N . PHE A 1 301 ? -1.867 -16.536 2.672 1.00 92.50 301 PHE A N 1
ATOM 2305 C CA . PHE A 1 301 ? -2.187 -16.158 1.287 1.00 92.50 301 PHE A CA 1
ATOM 2306 C C . PHE A 1 301 ? -0.989 -15.657 0.465 1.00 92.50 301 PHE A C 1
ATOM 2308 O O . PHE A 1 301 ? -1.101 -15.593 -0.759 1.00 92.50 301 PHE A O 1
ATOM 2315 N N . GLY A 1 302 ? 0.116 -15.253 1.100 1.00 87.25 302 GLY A N 1
ATOM 2316 C CA . GLY A 1 302 ? 1.327 -14.805 0.401 1.00 87.25 302 GLY A CA 1
ATOM 2317 C C . GLY A 1 302 ? 1.168 -13.508 -0.409 1.00 87.25 302 GLY A C 1
ATOM 2318 O O . GLY A 1 302 ? 1.762 -13.380 -1.474 1.00 87.25 302 GLY A O 1
ATOM 2319 N N . GLY A 1 303 ? 0.359 -12.546 0.052 1.00 85.62 303 GLY A N 1
ATOM 2320 C CA . GLY A 1 303 ? 0.137 -11.280 -0.662 1.00 85.62 303 GLY A CA 1
ATOM 2321 C C . GLY A 1 303 ? -0.679 -10.252 0.126 1.00 85.62 303 GLY A C 1
ATOM 2322 O O . GLY A 1 303 ? -0.844 -10.378 1.341 1.00 85.62 303 GLY A O 1
ATOM 2323 N N . VAL A 1 304 ? -1.204 -9.236 -0.570 1.00 89.25 304 VAL A N 1
ATOM 2324 C CA . VAL A 1 304 ? -2.072 -8.208 0.032 1.00 89.25 304 VAL A CA 1
ATOM 2325 C C . VAL A 1 304 ? -3.410 -8.844 0.417 1.00 89.25 304 VAL A C 1
ATOM 2327 O O . VAL A 1 304 ? -4.189 -9.256 -0.447 1.00 89.25 304 VAL A O 1
ATOM 2330 N N . VAL A 1 305 ? -3.656 -8.941 1.726 1.00 92.12 305 VAL A N 1
ATOM 2331 C CA . VAL A 1 305 ? -4.934 -9.395 2.289 1.00 92.12 305 VAL A CA 1
ATOM 2332 C C . VAL A 1 305 ? -5.499 -8.333 3.218 1.00 92.12 305 VAL A C 1
ATOM 2334 O O . VAL A 1 305 ? -4.882 -7.965 4.230 1.00 92.12 305 VAL A O 1
ATOM 2337 N N . ARG A 1 306 ? -6.704 -7.903 2.868 1.00 92.06 306 ARG A N 1
ATOM 2338 C CA . ARG A 1 306 ? -7.514 -6.894 3.537 1.00 92.06 306 ARG A CA 1
ATOM 2339 C C . ARG A 1 306 ? -8.670 -7.565 4.265 1.00 92.06 306 ARG A C 1
ATOM 2341 O O . ARG A 1 306 ? -9.064 -8.684 3.933 1.00 92.06 306 ARG A O 1
ATOM 2348 N N . PHE A 1 307 ? -9.207 -6.876 5.259 1.00 92.00 307 PHE A N 1
ATOM 2349 C CA . PHE A 1 307 ? -10.328 -7.355 6.060 1.00 92.00 307 PHE A CA 1
ATOM 2350 C C . PHE A 1 307 ? -11.426 -6.311 5.985 1.00 92.00 307 PHE A C 1
ATOM 2352 O O . PHE A 1 307 ? -11.211 -5.171 6.395 1.00 92.00 307 PHE A O 1
ATOM 2359 N N . GLU A 1 308 ? -12.576 -6.690 5.436 1.00 91.06 308 GLU A N 1
ATOM 2360 C CA . GLU A 1 308 ? -13.714 -5.782 5.381 1.00 91.06 308 GLU A CA 1
ATOM 2361 C C . GLU A 1 308 ? -14.269 -5.583 6.806 1.00 91.06 308 GLU A C 1
ATOM 2363 O O . GLU A 1 308 ? -14.438 -6.556 7.551 1.00 91.06 308 GLU A O 1
ATOM 2368 N N . PRO A 1 309 ? -14.519 -4.334 7.226 1.00 89.31 309 PRO A N 1
ATOM 2369 C CA . PRO A 1 309 ? -15.015 -4.046 8.562 1.00 89.31 309 PRO A CA 1
ATOM 2370 C C . PRO A 1 309 ? -16.449 -4.553 8.762 1.00 89.31 309 PRO A C 1
ATOM 2372 O O . PRO A 1 309 ? -17.321 -4.353 7.923 1.00 89.31 309 PRO A O 1
ATOM 2375 N N . THR A 1 310 ? -16.731 -5.125 9.933 1.00 91.75 310 THR A N 1
ATOM 2376 C CA . THR A 1 310 ? -18.096 -5.524 10.322 1.00 91.75 310 THR A CA 1
ATOM 2377 C C . THR A 1 310 ? -18.891 -4.355 10.913 1.00 91.75 310 THR A C 1
ATOM 2379 O O . THR A 1 310 ? -18.393 -3.648 11.793 1.00 91.75 310 THR A O 1
ATOM 2382 N N . ARG A 1 311 ? -20.141 -4.167 10.480 1.00 91.38 311 ARG A N 1
ATOM 2383 C CA . ARG A 1 311 ? -21.086 -3.189 11.064 1.00 91.38 311 ARG A CA 1
ATOM 2384 C C . ARG A 1 311 ? -22.027 -3.804 12.105 1.00 91.38 311 ARG A C 1
ATOM 2386 O O . ARG A 1 311 ? -22.832 -3.099 12.707 1.00 91.38 311 ARG A O 1
ATOM 2393 N N . ALA A 1 312 ? -21.884 -5.100 12.387 1.00 94.50 312 ALA A N 1
ATOM 2394 C CA . ALA A 1 312 ? -22.766 -5.837 13.294 1.00 94.50 312 ALA A CA 1
ATOM 2395 C C . ALA A 1 312 ? -22.849 -5.239 14.716 1.00 94.50 312 ALA A C 1
ATOM 2397 O O . ALA A 1 312 ? -23.841 -5.417 15.418 1.00 94.50 312 ALA A O 1
ATOM 2398 N N . PHE A 1 313 ? -21.828 -4.488 15.139 1.00 95.25 313 PHE A N 1
ATOM 2399 C CA . PHE A 1 313 ? -21.720 -3.917 16.484 1.00 95.25 313 PHE A CA 1
ATOM 2400 C C . PHE A 1 313 ? -21.979 -2.403 16.563 1.00 95.25 313 PHE A C 1
ATOM 2402 O O . PHE A 1 313 ? -21.725 -1.803 17.607 1.00 95.25 313 PHE A O 1
ATOM 2409 N N . ASP A 1 314 ? -22.499 -1.760 15.514 1.00 92.81 314 ASP A N 1
ATOM 2410 C CA . ASP A 1 314 ? -22.745 -0.307 15.535 1.00 92.81 314 ASP A CA 1
ATOM 2411 C C . ASP A 1 314 ? -23.745 0.100 16.635 1.00 92.81 314 ASP A C 1
ATOM 2413 O O . ASP A 1 314 ? -23.572 1.122 17.304 1.00 92.81 314 ASP A O 1
ATOM 2417 N N . SER A 1 315 ? -24.737 -0.750 16.917 1.00 93.69 315 SER A N 1
ATOM 2418 C CA . SER A 1 315 ? -25.672 -0.547 18.033 1.00 93.69 315 SER A CA 1
ATOM 2419 C C . SER A 1 315 ? -24.989 -0.606 19.409 1.00 93.69 315 SER A C 1
ATOM 2421 O O . SER A 1 315 ? -25.375 0.126 20.321 1.00 93.69 315 SER A O 1
ATOM 2423 N N . LEU A 1 316 ? -23.954 -1.441 19.574 1.00 94.56 316 LEU A N 1
ATOM 2424 C CA . LEU A 1 316 ? -23.145 -1.494 20.795 1.00 94.56 316 LEU A CA 1
ATOM 2425 C C . LEU A 1 316 ? -22.294 -0.235 20.944 1.00 94.56 316 LEU A C 1
ATOM 2427 O O . LEU A 1 316 ? -22.267 0.350 22.020 1.00 94.56 316 LEU A O 1
ATOM 2431 N N . ARG A 1 317 ? -21.645 0.207 19.861 1.00 93.56 317 ARG A N 1
ATOM 2432 C CA . ARG A 1 317 ? -20.871 1.457 19.826 1.00 93.56 317 ARG A CA 1
ATOM 2433 C C . ARG A 1 317 ? -21.719 2.646 20.282 1.00 93.56 317 ARG A C 1
ATOM 2435 O O . ARG A 1 317 ? -21.273 3.419 21.126 1.00 93.56 317 ARG A O 1
ATOM 2442 N N . ALA A 1 318 ? -22.939 2.774 19.754 1.00 93.06 318 ALA A N 1
ATOM 2443 C CA . ALA A 1 318 ? -23.868 3.836 20.138 1.00 93.06 318 ALA A CA 1
ATOM 2444 C C . ALA A 1 318 ? -24.244 3.772 21.628 1.00 93.06 318 ALA A C 1
ATOM 2446 O O . ALA A 1 318 ? -24.289 4.803 22.298 1.00 93.06 318 ALA A O 1
ATOM 2447 N N . TRP A 1 319 ? -24.461 2.565 22.156 1.00 94.50 319 TRP A N 1
ATOM 2448 C CA . TRP A 1 319 ? -24.780 2.355 23.566 1.00 94.50 319 TRP A CA 1
ATOM 2449 C C . TRP A 1 319 ? -23.596 2.684 24.495 1.00 94.50 319 TRP A C 1
ATOM 2451 O O . TRP A 1 319 ? -23.771 3.455 25.432 1.00 94.50 319 TRP A O 1
ATOM 2461 N N . VAL A 1 320 ? -22.377 2.205 24.202 1.00 93.94 320 VAL A N 1
ATOM 2462 C CA . VAL A 1 320 ? -21.167 2.508 25.002 1.00 93.94 320 VAL A CA 1
ATOM 2463 C C . VAL A 1 320 ? -20.881 4.008 25.019 1.00 93.94 320 VAL A C 1
ATOM 2465 O O . VAL A 1 320 ? -20.604 4.566 26.076 1.00 93.94 320 VAL A O 1
ATOM 2468 N N . ARG A 1 321 ? -21.021 4.684 23.870 1.00 93.44 321 ARG A N 1
ATOM 2469 C CA . ARG A 1 321 ? -20.869 6.143 23.775 1.00 93.44 321 ARG A CA 1
ATOM 2470 C C . ARG A 1 321 ? -21.805 6.895 24.724 1.00 93.44 321 ARG A C 1
ATOM 2472 O O . ARG A 1 321 ? -21.414 7.934 25.247 1.00 93.44 321 ARG A O 1
ATOM 2479 N N . LYS A 1 322 ? -23.034 6.402 24.895 1.00 93.75 322 LYS A N 1
ATOM 2480 C CA . LYS A 1 322 ? -24.055 7.027 25.739 1.00 93.75 322 LYS A CA 1
ATOM 2481 C C . LYS A 1 322 ? -23.851 6.710 27.222 1.00 93.75 322 LYS A C 1
ATOM 2483 O O . LYS A 1 322 ? -23.914 7.620 28.036 1.00 93.75 322 LYS A O 1
ATOM 2488 N N . GLU A 1 323 ? -23.627 5.444 27.559 1.00 93.56 323 GLU A N 1
ATOM 2489 C CA . GLU A 1 323 ? -23.676 4.971 28.950 1.00 93.56 323 GLU A CA 1
ATOM 2490 C C . GLU A 1 323 ? -22.308 4.969 29.652 1.00 93.56 323 GLU A C 1
ATOM 2492 O O . GLU A 1 323 ? -22.246 5.051 30.873 1.00 93.56 323 GLU A O 1
ATOM 2497 N N . SER A 1 324 ? -21.197 4.862 28.914 1.00 91.62 324 SER A N 1
ATOM 2498 C CA . SER A 1 324 ? -19.851 4.814 29.503 1.00 91.62 324 SER A CA 1
ATOM 2499 C C . SER A 1 324 ? -18.803 5.451 28.577 1.00 91.62 324 SER A C 1
ATOM 2501 O O . SER A 1 324 ? -17.999 4.753 27.952 1.00 91.62 324 SER A O 1
ATOM 2503 N N . PRO A 1 325 ? -18.786 6.794 28.458 1.00 89.38 325 PRO A N 1
ATOM 2504 C CA . PRO A 1 325 ? -17.899 7.498 27.529 1.00 89.38 325 PRO A CA 1
ATOM 2505 C C . PRO A 1 325 ? -16.402 7.341 27.858 1.00 89.38 325 PRO A C 1
ATOM 2507 O O . PRO A 1 325 ? -15.577 7.431 26.947 1.00 89.38 325 PRO A O 1
ATOM 2510 N N . GLY A 1 326 ? -16.053 7.073 29.124 1.00 91.44 326 GLY A N 1
ATOM 2511 C CA . GLY A 1 326 ? -14.686 6.784 29.584 1.00 91.44 326 GLY A CA 1
ATOM 2512 C C . GLY A 1 326 ? -14.188 5.368 29.263 1.00 91.44 326 GLY A C 1
ATOM 2513 O O . GLY A 1 326 ? -13.006 5.064 29.437 1.00 91.44 326 GLY A O 1
ATOM 2514 N N . SER A 1 327 ? -15.059 4.507 28.739 1.00 93.88 327 SER A N 1
ATOM 2515 C CA . SER A 1 327 ? -14.759 3.104 28.471 1.00 93.88 327 SER A CA 1
ATOM 2516 C C . SER A 1 327 ? -14.698 2.783 26.982 1.00 93.88 327 SER A C 1
ATOM 2518 O O . SER A 1 327 ? -15.384 3.385 26.153 1.00 93.88 327 SER A O 1
ATOM 2520 N N . ARG A 1 328 ? -13.901 1.765 26.644 1.00 95.31 328 ARG A N 1
ATOM 2521 C CA . ARG A 1 328 ? -13.792 1.214 25.293 1.00 95.31 328 ARG A CA 1
ATOM 2522 C C . ARG A 1 328 ? -13.979 -0.296 25.300 1.00 95.31 328 ARG A C 1
ATOM 2524 O O . ARG A 1 328 ? -13.270 -1.014 25.998 1.00 95.31 328 ARG A O 1
ATOM 2531 N N . ILE A 1 329 ? -14.880 -0.794 24.461 1.00 96.75 329 ILE A N 1
ATOM 2532 C CA . ILE A 1 329 ? -15.025 -2.232 24.223 1.00 96.75 329 ILE A CA 1
ATOM 2533 C C . ILE A 1 329 ? -14.125 -2.650 23.063 1.00 96.75 329 ILE A C 1
ATOM 2535 O O . ILE A 1 329 ? -14.122 -2.030 21.998 1.00 96.75 329 ILE A O 1
ATOM 2539 N N . ARG A 1 330 ? -13.373 -3.731 23.259 1.00 96.62 330 ARG A N 1
ATOM 2540 C CA . ARG A 1 330 ? -12.542 -4.350 22.229 1.00 96.62 330 ARG A CA 1
ATOM 2541 C C . ARG A 1 330 ? -13.053 -5.745 21.917 1.00 96.62 330 ARG A C 1
ATOM 2543 O O . ARG A 1 330 ? -13.092 -6.603 22.796 1.00 96.62 330 ARG A O 1
ATOM 2550 N N . ILE A 1 331 ? -13.415 -5.965 20.659 1.00 97.25 331 ILE A N 1
ATOM 2551 C CA . ILE A 1 331 ? -13.889 -7.245 20.139 1.00 97.25 331 ILE A CA 1
ATOM 2552 C C . ILE A 1 331 ? -12.850 -7.775 19.157 1.00 97.25 331 ILE A C 1
ATOM 2554 O O . ILE A 1 331 ? -12.593 -7.176 18.116 1.00 97.25 331 ILE A O 1
ATOM 2558 N N . GLN A 1 332 ? -12.257 -8.912 19.491 1.00 97.56 332 GLN A N 1
ATOM 2559 C CA . GLN A 1 332 ? -11.368 -9.647 18.609 1.00 97.56 332 GLN A CA 1
ATOM 2560 C C . GLN A 1 332 ? -12.151 -10.743 17.895 1.00 97.56 332 GLN A C 1
ATOM 2562 O O . GLN A 1 332 ? -12.629 -11.679 18.535 1.00 97.56 332 GLN A O 1
ATOM 2567 N N . VAL A 1 333 ? -12.248 -10.648 16.574 1.00 97.38 333 VAL A N 1
ATOM 2568 C CA . VAL A 1 333 ? -12.768 -11.715 15.722 1.00 97.38 333 VAL A CA 1
ATOM 2569 C C . VAL A 1 333 ? -11.694 -12.787 15.610 1.00 97.38 333 VAL A C 1
ATOM 2571 O O . VAL A 1 333 ? -10.575 -12.520 15.164 1.00 97.38 333 VAL A O 1
ATOM 2574 N N . LYS A 1 334 ? -12.031 -13.996 16.059 1.00 97.31 334 LYS A N 1
ATOM 2575 C CA . LYS A 1 334 ? -11.145 -15.153 16.037 1.00 97.31 334 LYS A CA 1
ATOM 2576 C C . LYS A 1 334 ? -11.378 -15.956 14.782 1.00 97.31 334 LYS A C 1
ATOM 2578 O O . LYS A 1 334 ? -12.504 -16.365 14.511 1.00 97.31 334 LYS A O 1
ATOM 2583 N N . SER A 1 335 ? -10.308 -16.227 14.049 1.00 97.44 335 SER A N 1
ATOM 2584 C CA . SER A 1 335 ? -10.347 -17.041 12.841 1.00 97.44 335 SER A CA 1
ATOM 2585 C C . SER A 1 335 ? -9.295 -18.152 12.881 1.00 97.44 335 SER A C 1
ATOM 2587 O O . SER A 1 335 ? -8.257 -18.039 13.527 1.00 97.44 335 SER A O 1
ATOM 2589 N N . ALA A 1 336 ? -9.550 -19.242 12.168 1.00 96.69 336 ALA A N 1
ATOM 2590 C CA . ALA A 1 336 ? -8.564 -20.257 11.833 1.00 96.69 336 ALA A CA 1
ATOM 2591 C C . ALA A 1 336 ? -8.313 -20.302 10.335 1.00 96.69 336 ALA A C 1
ATOM 2593 O O . ALA A 1 336 ? -9.143 -19.890 9.528 1.00 96.69 336 ALA A O 1
ATOM 2594 N N . ILE A 1 337 ? -7.147 -20.827 9.985 1.00 96.75 337 ILE A N 1
ATOM 2595 C CA . ILE A 1 337 ? -6.731 -21.022 8.606 1.00 96.75 337 ILE A CA 1
ATOM 2596 C C . ILE A 1 337 ? -6.722 -22.521 8.370 1.00 96.75 337 ILE A C 1
ATOM 2598 O O . ILE A 1 337 ? -6.002 -23.248 9.054 1.00 96.75 337 ILE A O 1
ATOM 2602 N N . GLN A 1 338 ? -7.522 -22.975 7.416 1.00 96.38 338 GLN A N 1
ATOM 2603 C CA . GLN A 1 338 ? -7.421 -24.333 6.911 1.00 96.38 338 GLN A CA 1
ATOM 2604 C C . GLN A 1 338 ? -6.450 -24.322 5.719 1.00 96.38 338 GLN A C 1
ATOM 2606 O O . GLN A 1 338 ? -6.692 -23.582 4.755 1.00 96.38 338 GLN A O 1
ATOM 2611 N N . PRO A 1 339 ? -5.353 -25.102 5.775 1.00 91.75 339 PRO A N 1
ATOM 2612 C CA . PRO A 1 339 ? -4.409 -25.218 4.668 1.00 91.75 339 PRO A CA 1
ATOM 2613 C C . PRO A 1 339 ? -5.098 -25.681 3.378 1.00 91.75 339 PRO A C 1
ATOM 2615 O O . PRO A 1 339 ? -6.025 -26.489 3.417 1.00 91.75 339 PRO A O 1
ATOM 2618 N N . GLY A 1 340 ? -4.645 -25.166 2.236 1.00 91.19 340 GLY A N 1
ATOM 2619 C CA . GLY A 1 340 ? -5.189 -25.478 0.914 1.00 91.19 340 GLY A CA 1
ATOM 2620 C C . GLY A 1 340 ? -4.732 -24.465 -0.138 1.00 91.19 340 GLY A C 1
ATOM 2621 O O . GLY A 1 340 ? -4.061 -23.488 0.198 1.00 91.19 340 GLY A O 1
ATOM 2622 N N . PHE A 1 341 ? -5.106 -24.684 -1.402 1.00 87.94 341 PHE A N 1
ATOM 2623 C CA . PHE A 1 341 ? -4.852 -23.738 -2.491 1.00 87.94 341 PHE A CA 1
ATOM 2624 C C . PHE A 1 341 ? -6.164 -23.381 -3.217 1.00 87.94 341 PHE A C 1
ATOM 2626 O O . PHE A 1 341 ? -6.647 -24.186 -4.013 1.00 87.94 341 PHE A O 1
ATOM 2633 N N . PRO A 1 342 ? -6.762 -22.200 -2.952 1.00 89.69 342 PRO A N 1
ATOM 2634 C CA . PRO A 1 342 ? -6.354 -21.197 -1.959 1.00 89.69 342 PRO A CA 1
ATOM 2635 C C . PRO A 1 342 ? -6.633 -21.636 -0.500 1.00 89.69 342 PRO A C 1
ATOM 2637 O O . PRO A 1 342 ? -7.497 -22.488 -0.272 1.00 89.69 342 PRO A O 1
ATOM 2640 N N . PRO A 1 343 ? -5.937 -21.059 0.504 1.00 94.44 343 PRO A N 1
ATOM 2641 C CA . PRO A 1 343 ? -6.222 -21.330 1.912 1.00 94.44 343 PRO A CA 1
ATOM 2642 C C . PRO A 1 343 ? -7.615 -20.815 2.285 1.00 94.44 343 PRO A C 1
ATOM 2644 O O . PRO A 1 343 ? -8.075 -19.794 1.766 1.00 94.44 343 PRO A O 1
ATOM 2647 N N . LYS A 1 344 ? -8.289 -21.505 3.209 1.00 96.62 344 LYS A N 1
ATOM 2648 C CA . LYS A 1 344 ? -9.626 -21.113 3.677 1.00 96.62 344 LYS A CA 1
ATOM 2649 C C . LYS A 1 344 ? -9.533 -20.416 5.029 1.00 96.62 344 LYS A C 1
ATOM 2651 O O . LYS A 1 344 ? -8.789 -20.854 5.905 1.00 96.62 344 LYS A O 1
ATOM 2656 N N . VAL A 1 345 ? -10.312 -19.351 5.206 1.00 97.56 345 VAL A N 1
ATOM 2657 C CA . VAL A 1 345 ? -10.441 -18.640 6.485 1.00 97.56 345 VAL A CA 1
ATOM 2658 C C . VAL A 1 345 ? -11.749 -19.063 7.138 1.00 97.56 345 VAL A C 1
ATOM 2660 O O . VAL A 1 345 ? -12.800 -18.985 6.509 1.00 97.56 345 VAL A O 1
ATOM 2663 N N . LEU A 1 346 ? -11.690 -19.511 8.389 1.00 97.62 346 LEU A N 1
ATOM 2664 C CA . LEU A 1 346 ? -12.845 -20.004 9.132 1.00 97.62 346 LEU A CA 1
ATOM 2665 C C . LEU A 1 346 ? -13.044 -19.176 10.411 1.00 97.62 346 LEU A C 1
ATOM 2667 O O . LEU A 1 346 ? -12.129 -19.101 11.227 1.00 97.62 346 LEU A O 1
ATOM 2671 N N . ALA A 1 347 ? -14.204 -18.557 10.608 1.00 97.12 347 ALA A N 1
ATOM 2672 C CA . ALA A 1 347 ? -14.541 -17.786 11.804 1.00 97.12 347 ALA A CA 1
ATOM 2673 C C . ALA A 1 347 ? -14.842 -18.722 12.984 1.00 97.12 347 ALA A C 1
ATOM 2675 O O . ALA A 1 347 ? -15.680 -19.602 12.857 1.00 97.12 347 ALA A O 1
ATOM 2676 N N . LYS A 1 348 ? -14.177 -18.537 14.125 1.00 97.19 348 LYS A N 1
ATOM 2677 C CA . LYS A 1 348 ? -14.261 -19.414 15.308 1.00 97.19 348 LYS A CA 1
ATOM 2678 C C . LYS A 1 348 ? -15.051 -18.827 16.472 1.00 97.19 348 LYS A C 1
ATOM 2680 O O . LYS A 1 348 ? -15.603 -19.577 17.269 1.00 97.19 348 LYS A O 1
ATOM 2685 N N . GLY A 1 349 ? -15.026 -17.508 16.628 1.00 97.44 349 GLY A N 1
ATOM 2686 C CA . GLY A 1 349 ? -15.624 -16.862 17.788 1.00 97.44 349 GLY A CA 1
ATOM 2687 C C . GLY A 1 349 ? -15.219 -15.405 17.946 1.00 97.44 349 GLY A C 1
ATOM 2688 O O . GLY A 1 349 ? -14.545 -14.825 17.091 1.00 97.44 349 GLY A O 1
ATOM 2689 N N . LEU A 1 350 ? -15.605 -14.830 19.079 1.00 98.06 350 LEU A N 1
ATOM 2690 C CA . LEU A 1 350 ? -15.347 -13.450 19.471 1.00 98.06 350 LEU A CA 1
ATOM 2691 C C . LEU A 1 350 ? -14.709 -13.422 20.859 1.00 98.06 350 LEU A C 1
ATOM 2693 O O . LEU A 1 350 ? -15.186 -14.079 21.783 1.00 98.06 350 LEU A O 1
ATOM 2697 N N . TRP A 1 351 ? -13.638 -12.650 21.037 1.00 97.94 351 TRP A N 1
ATOM 2698 C CA . TRP A 1 351 ? -13.091 -12.363 22.366 1.00 97.94 351 TRP A CA 1
ATOM 2699 C C . TRP A 1 351 ? -13.318 -10.904 22.717 1.00 97.94 351 TRP A C 1
ATOM 2701 O O . TRP A 1 351 ? -12.906 -10.010 21.982 1.00 97.94 351 TRP A O 1
ATOM 2711 N N . ILE A 1 352 ? -13.958 -10.673 23.855 1.00 98.19 352 ILE A N 1
ATOM 2712 C CA . ILE A 1 352 ? -14.464 -9.363 24.253 1.00 98.19 352 ILE A CA 1
ATOM 2713 C C . ILE A 1 352 ? -13.709 -8.912 25.497 1.00 98.19 352 ILE A C 1
ATOM 2715 O O . ILE A 1 352 ? -13.559 -9.675 26.457 1.00 98.19 352 ILE A O 1
ATOM 2719 N N . ARG A 1 353 ? -13.208 -7.679 25.473 1.00 97.44 353 ARG A N 1
ATOM 2720 C CA . ARG A 1 353 ? -12.523 -7.030 26.594 1.00 97.44 353 ARG A CA 1
ATOM 2721 C C . ARG A 1 353 ? -13.067 -5.627 26.799 1.00 97.44 353 ARG A C 1
ATOM 2723 O O . ARG A 1 353 ? -13.437 -4.958 25.834 1.00 97.44 353 ARG A O 1
ATOM 2730 N N . LEU A 1 354 ? -13.053 -5.191 28.049 1.00 97.00 354 LEU A N 1
ATOM 2731 C CA . LEU A 1 354 ? -13.245 -3.805 28.436 1.00 97.00 354 LEU A CA 1
ATOM 2732 C C . LEU A 1 354 ? -11.874 -3.173 28.671 1.00 97.00 354 LEU A C 1
ATOM 2734 O O . LEU A 1 354 ? -11.044 -3.722 29.394 1.00 97.00 354 LEU A O 1
ATOM 2738 N N . GLU A 1 355 ? -11.646 -2.028 28.050 1.00 96.06 355 GLU A N 1
ATOM 2739 C CA . GLU A 1 355 ? -10.530 -1.142 28.339 1.00 96.06 355 GLU A CA 1
ATOM 2740 C C . GLU A 1 355 ? -11.098 0.108 29.025 1.00 96.06 355 GLU A C 1
ATOM 2742 O O . GLU A 1 355 ? -11.771 0.926 28.392 1.00 96.06 355 GLU A O 1
ATOM 2747 N N . ASP A 1 356 ? -10.846 0.233 30.326 1.00 93.38 356 ASP A N 1
ATOM 2748 C CA . ASP A 1 356 ? -11.211 1.407 31.117 1.00 93.38 356 ASP A CA 1
ATOM 2749 C C . ASP A 1 356 ? -10.100 2.449 30.956 1.00 93.38 356 ASP A C 1
ATOM 2751 O O . ASP A 1 356 ? -8.953 2.242 31.374 1.00 93.38 356 ASP A O 1
ATOM 2755 N N . ARG A 1 357 ? -10.416 3.563 30.291 1.00 90.19 357 ARG A N 1
ATOM 2756 C CA . ARG A 1 357 ? -9.417 4.585 29.955 1.00 90.19 357 ARG A CA 1
ATOM 2757 C C . ARG A 1 357 ? -9.154 5.541 31.111 1.00 90.19 357 ARG A C 1
ATOM 2759 O O . ARG A 1 357 ? -8.091 6.160 31.123 1.00 90.19 357 ARG A O 1
ATOM 2766 N N . GLU A 1 358 ? -10.077 5.645 32.061 1.00 90.00 358 GLU A N 1
ATOM 2767 C CA . GLU A 1 358 ? -9.920 6.472 33.257 1.00 90.00 358 GLU A CA 1
ATOM 2768 C C . GLU A 1 358 ? -9.012 5.765 34.261 1.00 90.00 358 GLU A C 1
ATOM 2770 O O . GLU A 1 358 ? -8.014 6.330 34.712 1.00 90.00 358 GLU A O 1
ATOM 2775 N N . ARG A 1 359 ? -9.290 4.485 34.533 1.00 90.62 359 ARG A N 1
ATOM 2776 C CA . ARG A 1 359 ? -8.492 3.658 35.452 1.00 90.62 359 ARG A CA 1
ATOM 2777 C C . ARG A 1 359 ? -7.254 3.046 34.800 1.00 90.62 359 ARG A C 1
ATOM 2779 O O . ARG A 1 359 ? -6.417 2.482 35.499 1.00 90.62 359 ARG A O 1
ATOM 2786 N N . LYS A 1 360 ? -7.117 3.162 33.473 1.00 92.31 360 LYS A N 1
ATOM 2787 C CA . LYS A 1 360 ? -6.038 2.565 32.663 1.00 92.31 360 LYS A CA 1
ATOM 2788 C C . LYS A 1 360 ? -5.925 1.046 32.856 1.00 92.31 360 LYS A C 1
ATOM 2790 O O . LYS A 1 360 ? -4.823 0.498 32.866 1.00 92.31 360 LYS A O 1
ATOM 2795 N N . THR A 1 361 ? -7.056 0.358 33.003 1.00 94.38 361 THR A N 1
ATOM 2796 C CA . THR A 1 361 ? -7.111 -1.096 33.203 1.00 94.38 361 THR A CA 1
ATOM 2797 C C . THR A 1 361 ? -7.711 -1.808 31.994 1.00 94.38 361 THR A C 1
ATOM 2799 O O . THR A 1 361 ? -8.452 -1.234 31.195 1.00 94.38 361 THR A O 1
ATOM 2802 N N . ILE A 1 362 ? -7.362 -3.086 31.837 1.00 95.50 362 ILE A N 1
ATOM 2803 C CA . ILE A 1 362 ? -7.884 -3.951 30.776 1.00 95.50 362 ILE A CA 1
ATOM 2804 C C . ILE A 1 362 ? -8.442 -5.210 31.429 1.00 95.50 362 ILE A C 1
ATOM 2806 O O . ILE A 1 362 ? -7.727 -5.907 32.152 1.00 95.50 362 ILE A O 1
ATOM 2810 N N . SER A 1 363 ? -9.711 -5.517 31.169 1.00 95.62 363 SER A N 1
ATOM 2811 C CA . SER A 1 363 ? -10.353 -6.714 31.705 1.00 95.62 363 SER A CA 1
ATOM 2812 C C . SER A 1 363 ? -9.795 -7.990 31.066 1.00 95.62 363 SER A C 1
ATOM 2814 O O . SER A 1 363 ? -9.360 -8.008 29.907 1.00 95.62 363 SER A O 1
ATOM 2816 N N . ALA A 1 364 ? -9.895 -9.110 31.786 1.00 95.50 364 ALA A N 1
ATOM 2817 C CA . ALA A 1 364 ? -9.664 -10.422 31.192 1.00 95.50 364 ALA A CA 1
ATOM 2818 C C . ALA A 1 364 ? -10.624 -10.657 29.999 1.00 95.50 364 ALA A C 1
ATOM 2820 O O . ALA A 1 364 ? -11.778 -10.215 30.047 1.00 95.50 364 ALA A O 1
ATOM 2821 N N . PRO A 1 365 ? -10.177 -11.336 28.921 1.00 96.00 365 PRO A N 1
ATOM 2822 C CA . PRO A 1 365 ? -11.036 -11.654 27.784 1.00 96.00 365 PRO A CA 1
ATOM 2823 C C . PRO A 1 365 ? -12.180 -12.583 28.180 1.00 96.00 365 PRO A C 1
ATOM 2825 O O . PRO A 1 365 ? -11.947 -13.675 28.697 1.00 96.00 365 PRO A O 1
ATOM 2828 N N . ARG A 1 366 ? -13.404 -12.197 27.823 1.00 97.75 366 ARG A N 1
ATOM 2829 C CA . ARG A 1 366 ? -14.555 -13.100 27.764 1.00 97.75 366 ARG A CA 1
ATOM 2830 C C . ARG A 1 366 ? -14.605 -13.732 26.379 1.00 97.75 366 ARG A C 1
ATOM 2832 O O . ARG A 1 366 ? -14.566 -13.021 25.376 1.00 97.75 366 ARG A O 1
ATOM 2839 N N . ARG A 1 367 ? -14.616 -15.063 26.324 1.00 97.50 367 ARG A N 1
ATOM 2840 C CA . ARG A 1 367 ? -14.604 -15.826 25.071 1.00 97.50 367 ARG A CA 1
ATOM 2841 C C . ARG A 1 367 ? -16.027 -16.243 24.727 1.00 97.50 367 ARG A C 1
ATOM 2843 O O . ARG A 1 367 ? -16.712 -16.791 25.581 1.00 97.50 367 ARG A O 1
ATOM 2850 N N . LEU A 1 368 ? -16.421 -15.993 23.488 1.00 97.06 368 LEU A N 1
ATOM 2851 C CA . LEU A 1 368 ? -17.655 -16.471 22.890 1.00 97.06 368 LEU A CA 1
ATOM 2852 C C . LEU A 1 368 ? -17.282 -17.318 21.672 1.00 97.06 368 LEU A C 1
ATOM 2854 O O . LEU A 1 368 ? -16.767 -16.784 20.690 1.00 97.06 368 LEU A O 1
ATOM 2858 N N . GLU A 1 369 ? -17.473 -18.627 21.754 1.00 96.94 369 GLU A N 1
ATOM 2859 C CA . GLU A 1 369 ? -17.208 -19.550 20.646 1.00 96.94 369 GLU A CA 1
ATOM 2860 C C . GLU A 1 369 ? -18.468 -19.720 19.798 1.00 96.94 369 GLU A C 1
ATOM 2862 O O . GLU A 1 369 ? -19.580 -19.637 20.316 1.00 96.94 369 GLU A O 1
ATOM 2867 N N . PHE A 1 370 ? -18.304 -19.910 18.488 1.00 96.44 370 PHE A N 1
ATOM 2868 C CA . PHE A 1 370 ? -19.440 -20.163 17.608 1.00 96.44 370 PHE A CA 1
ATOM 2869 C C . PHE A 1 370 ? -19.798 -21.653 17.634 1.00 96.44 370 PHE A C 1
ATOM 2871 O O . PHE A 1 370 ? -19.003 -22.505 17.228 1.00 96.44 370 PHE A O 1
ATOM 2878 N N . GLU A 1 371 ? -20.996 -21.971 18.116 1.00 94.50 371 GLU A N 1
ATOM 2879 C CA . GLU A 1 371 ? -21.550 -23.326 18.118 1.00 94.50 371 GLU A CA 1
ATOM 2880 C C . GLU A 1 371 ? -21.758 -23.809 16.679 1.00 94.50 371 GLU A C 1
ATOM 2882 O O . GLU A 1 371 ? -22.014 -23.004 15.787 1.00 94.50 371 GLU A O 1
ATOM 2887 N N . GLY A 1 372 ? -21.632 -25.115 16.426 1.00 89.06 372 GLY A N 1
ATOM 2888 C CA . GLY A 1 372 ? -21.757 -25.689 15.076 1.00 89.06 372 GLY A CA 1
ATOM 2889 C C . GLY A 1 372 ? -20.480 -25.623 14.226 1.00 89.06 372 GLY A C 1
ATOM 2890 O O . GLY A 1 372 ? -20.410 -26.260 13.178 1.00 89.06 372 GLY A O 1
ATOM 2891 N N . GLY A 1 373 ? -19.435 -24.951 14.718 1.00 76.81 373 GLY A N 1
ATOM 2892 C CA . GLY A 1 373 ? -18.068 -25.091 14.225 1.00 76.81 373 GLY A CA 1
ATOM 2893 C C . GLY A 1 373 ? -17.469 -23.801 13.680 1.00 76.81 373 GLY A C 1
ATOM 2894 O O . GLY A 1 373 ? -18.082 -22.738 13.720 1.00 76.81 373 GLY A O 1
ATOM 2895 N N . PRO A 1 374 ? -16.225 -23.861 13.182 1.00 91.88 374 PRO A N 1
ATOM 2896 C CA . PRO A 1 374 ? -15.641 -22.705 12.543 1.00 91.88 374 PRO A CA 1
ATOM 2897 C C . PRO A 1 374 ? -16.296 -22.478 11.164 1.00 91.88 374 PRO A C 1
ATOM 2899 O O . PRO A 1 374 ? -16.270 -23.358 10.306 1.00 91.88 374 PRO A O 1
ATOM 2902 N N . TYR A 1 375 ? -16.859 -21.294 10.932 1.00 96.06 375 TYR A N 1
ATOM 2903 C CA . TYR A 1 375 ? -17.666 -20.976 9.747 1.00 96.06 375 TYR A CA 1
ATOM 2904 C C . TYR A 1 375 ? -16.834 -20.413 8.598 1.00 96.06 375 TYR A C 1
ATOM 2906 O O . TYR A 1 375 ? -16.015 -19.516 8.794 1.00 96.06 375 TYR A O 1
ATOM 2914 N N . PHE A 1 376 ? -17.051 -20.888 7.372 1.00 96.44 376 PHE A N 1
ATOM 2915 C CA . PHE A 1 376 ? -16.265 -20.445 6.219 1.00 96.44 376 PHE A CA 1
ATOM 2916 C C . PHE A 1 376 ? -16.505 -18.968 5.886 1.00 96.44 376 PHE A C 1
ATOM 2918 O O . PHE A 1 376 ? -17.620 -18.563 5.565 1.00 96.44 376 PHE A O 1
ATOM 2925 N N . ARG A 1 377 ? -15.442 -18.160 5.901 1.00 96.94 377 ARG A N 1
ATOM 2926 C CA . ARG A 1 377 ? -15.487 -16.757 5.485 1.00 96.94 377 ARG A CA 1
ATOM 2927 C C . ARG A 1 377 ? -15.168 -16.640 4.007 1.00 96.94 377 ARG A C 1
ATOM 2929 O O . ARG A 1 377 ? -14.153 -17.147 3.530 1.00 96.94 377 ARG A O 1
ATOM 2936 N N . ILE A 1 378 ? -16.018 -15.909 3.301 1.00 96.06 378 ILE A N 1
ATOM 2937 C CA . ILE A 1 378 ? -15.830 -15.623 1.883 1.00 96.06 378 ILE A CA 1
ATOM 2938 C C . ILE A 1 378 ? -14.602 -14.722 1.717 1.00 96.06 378 ILE A C 1
ATOM 2940 O O . ILE A 1 378 ? -14.435 -13.728 2.428 1.00 96.06 378 ILE A O 1
ATOM 2944 N N . VAL A 1 379 ? -13.755 -15.062 0.747 1.00 96.44 379 VAL A N 1
ATOM 2945 C CA . VAL A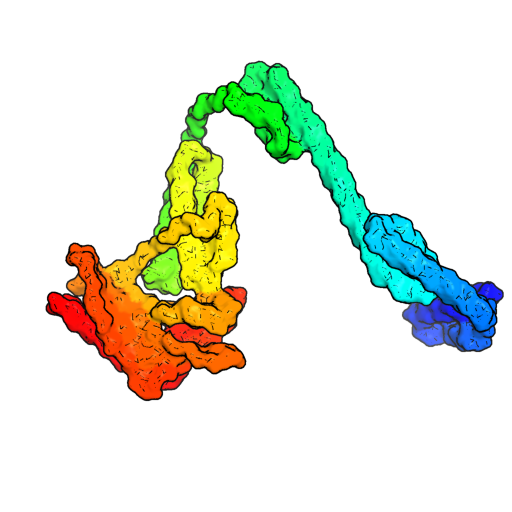 1 379 ? -12.615 -14.243 0.332 1.00 96.44 379 VAL A CA 1
ATOM 2946 C C . VAL A 1 379 ? -12.843 -13.809 -1.108 1.00 96.44 379 VAL A C 1
ATOM 2948 O O . VAL A 1 379 ? -12.943 -14.647 -2.001 1.00 96.44 379 VAL A O 1
ATOM 2951 N N . ARG A 1 380 ? -12.942 -12.498 -1.329 1.00 95.06 380 ARG A N 1
ATOM 2952 C CA . ARG A 1 380 ? -13.067 -11.893 -2.661 1.00 95.06 380 ARG A CA 1
ATOM 2953 C C . ARG A 1 380 ? -11.697 -11.462 -3.167 1.00 95.06 380 ARG A C 1
ATOM 2955 O O . ARG A 1 380 ? -10.794 -11.207 -2.372 1.00 95.06 380 ARG A O 1
ATOM 2962 N N . VAL A 1 381 ? -11.548 -11.370 -4.482 1.00 93.31 381 VAL A N 1
ATOM 2963 C CA . VAL A 1 381 ? -10.360 -10.806 -5.131 1.00 93.31 381 VAL A CA 1
ATOM 2964 C C . VAL A 1 381 ? -10.789 -9.557 -5.888 1.00 93.31 381 VAL A C 1
ATOM 2966 O O . VAL A 1 381 ? -11.788 -9.591 -6.604 1.00 93.31 381 VAL A O 1
ATOM 2969 N N . ASP A 1 382 ? -10.053 -8.470 -5.712 1.00 90.25 382 ASP A N 1
ATOM 2970 C CA . ASP A 1 382 ? -10.219 -7.218 -6.445 1.00 90.25 382 ASP A CA 1
ATOM 2971 C C . ASP A 1 382 ? -8.867 -6.713 -6.975 1.00 90.25 382 ASP A C 1
ATOM 2973 O O . ASP A 1 382 ? -7.845 -7.394 -6.870 1.00 90.25 382 ASP A O 1
ATOM 2977 N N . SER A 1 383 ? -8.857 -5.513 -7.560 1.00 84.81 383 SER A N 1
ATOM 2978 C CA . SER A 1 383 ? -7.658 -4.897 -8.141 1.00 84.81 383 SER A CA 1
ATOM 2979 C C . SER A 1 383 ? -6.544 -4.596 -7.130 1.00 84.81 383 SER A C 1
ATOM 2981 O O . SER A 1 383 ? -5.403 -4.398 -7.539 1.00 84.81 383 SER A O 1
ATOM 2983 N N . ARG A 1 384 ? -6.839 -4.565 -5.824 1.00 82.31 384 ARG A N 1
ATOM 2984 C CA . ARG A 1 384 ? -5.882 -4.254 -4.746 1.00 82.31 384 ARG A CA 1
ATOM 2985 C C . ARG A 1 384 ? -5.425 -5.497 -3.985 1.00 82.31 384 ARG A C 1
ATOM 2987 O O . ARG A 1 384 ? -4.458 -5.429 -3.228 1.00 82.31 384 ARG A O 1
ATOM 2994 N N . GLY A 1 385 ? -6.093 -6.632 -4.173 1.00 89.31 385 GLY A N 1
ATOM 2995 C CA . GLY A 1 385 ? -5.694 -7.912 -3.605 1.00 89.31 385 GLY A CA 1
ATOM 2996 C C . GLY A 1 385 ? -6.884 -8.738 -3.146 1.00 89.31 385 GLY A C 1
ATOM 2997 O O . GLY A 1 385 ? -7.919 -8.804 -3.801 1.00 89.31 385 GLY A O 1
ATOM 2998 N N . ARG A 1 386 ? -6.716 -9.432 -2.020 1.00 94.00 386 ARG A N 1
ATOM 2999 C CA . ARG A 1 386 ? -7.756 -10.292 -1.447 1.00 94.00 386 ARG A CA 1
ATOM 3000 C C . ARG A 1 386 ? -8.464 -9.575 -0.308 1.00 94.00 386 ARG A C 1
ATOM 3002 O O . ARG A 1 386 ? -7.803 -8.963 0.526 1.00 94.00 386 ARG A O 1
ATOM 3009 N N . VAL A 1 387 ? -9.782 -9.702 -0.233 1.00 94.56 387 VAL A N 1
ATOM 3010 C CA . VAL A 1 387 ? -10.611 -9.138 0.837 1.00 94.56 387 VAL A CA 1
ATOM 3011 C C . VAL A 1 387 ? -11.333 -10.269 1.550 1.00 94.56 387 VAL A C 1
ATOM 3013 O O . VAL A 1 387 ? -12.155 -10.967 0.957 1.00 94.56 387 VAL A O 1
ATOM 3016 N N . VAL A 1 388 ? -11.021 -10.455 2.829 1.00 95.62 388 VAL A N 1
ATOM 3017 C CA . VAL A 1 388 ? -11.758 -11.357 3.714 1.00 95.62 388 VAL A CA 1
ATOM 3018 C C . VAL A 1 388 ? -13.024 -10.634 4.169 1.00 95.62 388 VAL A C 1
ATOM 3020 O O . VAL A 1 388 ? -12.935 -9.607 4.847 1.00 95.62 388 VAL A O 1
ATOM 3023 N N . LEU A 1 389 ? -14.191 -11.165 3.796 1.00 95.75 389 LEU A N 1
ATOM 3024 C CA . LEU A 1 389 ? -15.487 -10.631 4.221 1.00 95.75 389 LEU A CA 1
ATOM 3025 C C . LEU A 1 389 ? -15.650 -10.754 5.742 1.00 95.75 389 LEU A C 1
ATOM 3027 O O . LEU A 1 389 ? -15.063 -11.663 6.345 1.00 95.75 389 LEU A O 1
ATOM 3031 N N . PRO A 1 390 ? -16.419 -9.863 6.392 1.00 95.56 390 PRO A N 1
ATOM 3032 C CA . PRO A 1 390 ? -16.557 -9.873 7.841 1.00 95.56 390 PRO A CA 1
ATOM 3033 C C . PRO A 1 390 ? -17.236 -11.167 8.326 1.00 95.56 390 PRO A C 1
ATOM 3035 O O . PRO A 1 390 ? -17.903 -11.861 7.557 1.00 95.56 390 PRO A O 1
ATOM 3038 N N . PHE A 1 391 ? -17.024 -11.533 9.594 1.00 95.62 391 PHE A N 1
ATOM 3039 C CA . PHE A 1 391 ? -17.495 -12.816 10.138 1.00 95.62 391 PHE A CA 1
ATOM 3040 C C . PHE A 1 391 ? -19.021 -12.978 10.064 1.00 95.62 391 PHE A C 1
ATOM 3042 O O . PHE A 1 391 ? -19.495 -14.089 9.866 1.00 95.62 391 PHE A O 1
ATOM 3049 N N . ASP A 1 392 ? -19.778 -11.882 10.149 1.00 95.38 392 ASP A N 1
ATOM 3050 C CA . ASP A 1 392 ? -21.239 -11.849 10.029 1.00 95.38 392 ASP A CA 1
ATOM 3051 C C . ASP A 1 392 ? -21.754 -12.118 8.607 1.00 95.38 392 ASP A C 1
ATOM 3053 O O . ASP A 1 392 ? -22.954 -12.243 8.393 1.00 95.38 392 ASP A O 1
ATOM 3057 N N . ARG A 1 393 ? -20.845 -12.254 7.635 1.00 95.31 393 ARG A N 1
ATOM 3058 C CA . ARG A 1 393 ? -21.123 -12.713 6.268 1.00 95.31 393 ARG A CA 1
ATOM 3059 C C . ARG A 1 393 ? -20.478 -14.068 5.960 1.00 95.31 393 ARG A C 1
ATOM 3061 O O . ARG A 1 393 ? -20.245 -14.392 4.794 1.00 95.31 393 ARG A O 1
ATOM 3068 N N . ALA A 1 394 ? -20.114 -14.840 6.984 1.00 92.44 394 ALA A N 1
ATOM 3069 C CA . ALA A 1 394 ? -19.630 -16.199 6.787 1.00 92.44 394 ALA A CA 1
ATOM 3070 C C . ALA A 1 394 ? -20.741 -17.096 6.208 1.00 92.44 394 ALA A C 1
ATOM 3072 O O . ALA A 1 394 ? -21.924 -16.928 6.497 1.00 92.44 394 ALA A O 1
ATOM 3073 N N . SER A 1 395 ? -20.355 -18.047 5.359 1.00 89.38 395 SER A N 1
ATOM 3074 C CA . SER A 1 395 ? -21.277 -19.000 4.742 1.00 89.38 395 SER A CA 1
ATOM 3075 C C . SER A 1 395 ? -21.979 -19.822 5.816 1.00 89.38 395 SER A C 1
ATOM 3077 O O . SER A 1 395 ? -21.323 -20.289 6.750 1.00 89.38 395 SER A O 1
ATOM 3079 N N . THR A 1 396 ? -23.294 -20.010 5.650 1.00 88.50 396 THR A N 1
ATOM 3080 C CA . THR A 1 396 ? -24.157 -20.813 6.537 1.00 88.50 396 THR A CA 1
ATOM 3081 C C . THR A 1 396 ? -24.085 -20.418 8.021 1.00 88.50 396 THR A C 1
ATOM 3083 O O . THR A 1 396 ? -24.410 -21.232 8.879 1.00 88.50 396 THR A O 1
ATOM 3086 N N . PHE A 1 397 ? -23.648 -19.191 8.333 1.00 93.44 397 PHE A N 1
ATOM 3087 C CA . PHE A 1 397 ? -23.513 -18.678 9.695 1.00 93.44 397 PHE A CA 1
ATOM 3088 C C . PHE A 1 397 ? -24.614 -17.667 10.013 1.00 93.44 397 PHE A C 1
ATOM 3090 O O . PHE A 1 397 ? -24.713 -16.637 9.346 1.00 93.44 397 PHE A O 1
ATOM 3097 N N . ASP A 1 398 ? -25.399 -17.926 11.061 1.00 94.81 398 ASP A N 1
ATOM 3098 C CA . ASP A 1 398 ? -26.282 -16.918 11.649 1.00 94.81 398 ASP A CA 1
ATOM 3099 C C . ASP A 1 398 ? -25.542 -16.157 12.756 1.00 94.81 398 ASP A C 1
ATOM 3101 O O . ASP A 1 398 ? -25.308 -16.660 13.856 1.00 94.81 398 ASP A O 1
ATOM 3105 N N . ALA A 1 399 ? -25.150 -14.923 12.449 1.00 95.06 399 ALA A N 1
ATOM 3106 C CA . ALA A 1 399 ? -24.379 -14.084 13.354 1.00 95.06 399 ALA A CA 1
ATOM 3107 C C . ALA A 1 399 ? -25.229 -13.389 14.425 1.00 95.06 399 ALA A C 1
ATOM 3109 O O . ALA A 1 399 ? -24.677 -12.960 15.442 1.00 95.06 399 ALA A O 1
ATOM 3110 N N . ALA A 1 400 ? -26.542 -13.240 14.215 1.00 95.94 400 ALA A N 1
ATOM 3111 C CA . ALA A 1 400 ? -27.384 -12.397 15.063 1.00 95.94 400 ALA A CA 1
ATOM 3112 C C . ALA A 1 400 ? -27.396 -12.838 16.543 1.00 95.94 400 ALA A C 1
ATOM 3114 O O . ALA A 1 400 ? -27.204 -11.971 17.408 1.00 95.94 400 ALA A O 1
ATOM 3115 N N . PRO A 1 401 ? -27.506 -14.144 16.875 1.00 96.56 401 PRO A N 1
ATOM 3116 C CA . PRO A 1 401 ? -27.445 -14.607 18.261 1.00 96.56 401 PRO A CA 1
ATOM 3117 C C . PRO A 1 401 ? -26.108 -14.277 18.931 1.00 96.56 401 PRO A C 1
ATOM 3119 O O . PRO A 1 401 ? -26.082 -13.771 20.052 1.00 96.56 401 PRO A O 1
ATOM 3122 N N . TYR A 1 402 ? -24.988 -14.482 18.233 1.00 96.75 402 TYR A N 1
ATOM 3123 C CA . TYR A 1 402 ? -23.649 -14.233 18.777 1.00 96.75 402 TYR A CA 1
ATOM 3124 C C . TYR A 1 402 ? -23.340 -12.747 18.929 1.00 96.75 402 TYR A C 1
ATOM 3126 O O . TYR A 1 402 ? -22.695 -12.341 19.895 1.00 96.75 402 TYR A O 1
ATOM 3134 N N . VAL A 1 403 ? -23.822 -11.915 18.006 1.00 96.81 403 VAL A N 1
ATOM 3135 C CA . VAL A 1 403 ? -23.732 -10.457 18.125 1.00 96.81 403 VAL A CA 1
ATOM 3136 C C . VAL A 1 403 ? -24.510 -9.990 19.352 1.00 96.81 403 VAL A C 1
ATOM 3138 O O . VAL A 1 403 ? -24.001 -9.174 20.120 1.00 96.81 403 VAL A O 1
ATOM 3141 N N . GLN A 1 404 ? -25.705 -10.536 19.587 1.00 97.00 404 GLN A N 1
ATOM 3142 C CA . GLN A 1 404 ? -26.504 -10.201 20.761 1.00 97.00 404 GLN A CA 1
ATOM 3143 C C . GLN A 1 404 ? -25.846 -10.678 22.065 1.00 97.00 404 GLN A C 1
ATOM 3145 O O . GLN A 1 404 ? -25.733 -9.893 23.003 1.00 97.00 404 GLN A O 1
ATOM 3150 N N . GLN A 1 405 ? -25.322 -11.904 22.116 1.00 96.94 405 GLN A N 1
ATOM 3151 C CA . GLN A 1 405 ? -24.572 -12.399 23.277 1.00 96.94 405 GLN A CA 1
ATOM 3152 C C . GLN A 1 405 ? -23.321 -11.555 23.554 1.00 96.94 405 GLN A C 1
ATOM 3154 O O . GLN A 1 405 ? -23.055 -11.186 24.696 1.00 96.94 405 GLN A O 1
ATOM 3159 N N . ALA A 1 406 ? -22.583 -11.164 22.511 1.00 96.94 406 ALA A N 1
ATOM 3160 C CA . ALA A 1 406 ? -21.430 -10.284 22.651 1.00 96.94 406 ALA A CA 1
ATOM 3161 C C . ALA A 1 406 ? -21.805 -8.905 23.222 1.00 96.94 406 ALA A C 1
ATOM 3163 O O . ALA A 1 406 ? -21.052 -8.340 24.019 1.00 96.94 406 ALA A O 1
ATOM 3164 N N . ARG A 1 407 ? -22.979 -8.370 22.855 1.00 96.75 407 ARG A N 1
ATOM 3165 C CA . ARG A 1 407 ? -23.515 -7.130 23.436 1.00 96.75 407 ARG A CA 1
ATOM 3166 C C . ARG A 1 407 ? -23.822 -7.287 24.917 1.00 96.75 407 ARG A C 1
ATOM 3168 O O . ARG A 1 407 ? -23.458 -6.402 25.685 1.00 96.75 407 ARG A O 1
ATOM 3175 N N . GLU A 1 408 ? -24.458 -8.382 25.320 1.00 97.00 408 GLU A N 1
ATOM 3176 C CA . GLU A 1 408 ? -24.767 -8.622 26.733 1.00 97.00 408 GLU A CA 1
ATOM 3177 C C . GLU A 1 408 ? -23.491 -8.805 27.565 1.00 97.00 408 GLU A C 1
ATOM 3179 O O . GLU A 1 408 ? -23.334 -8.132 28.581 1.00 97.00 408 GLU A O 1
ATOM 3184 N N . ILE A 1 409 ? -22.504 -9.558 27.067 1.00 97.19 409 ILE A N 1
ATOM 3185 C CA . ILE A 1 409 ? -21.180 -9.672 27.702 1.00 97.19 409 ILE A CA 1
ATOM 3186 C C . ILE A 1 409 ? -20.521 -8.293 27.864 1.00 97.19 409 ILE A C 1
ATOM 3188 O O . ILE A 1 409 ? -19.980 -7.978 28.924 1.00 97.19 409 ILE A O 1
ATOM 3192 N N . ALA A 1 410 ? -20.557 -7.448 26.829 1.00 95.25 410 ALA A N 1
ATOM 3193 C CA . ALA A 1 410 ? -19.991 -6.102 26.900 1.00 95.25 410 ALA A CA 1
ATOM 3194 C C . ALA A 1 410 ? -20.702 -5.225 27.947 1.00 95.25 410 ALA A C 1
ATOM 3196 O O . ALA A 1 410 ? -20.035 -4.513 28.698 1.00 95.25 410 ALA A O 1
ATOM 3197 N N . LYS A 1 411 ? -22.036 -5.302 28.039 1.00 94.69 411 LYS A N 1
ATOM 3198 C CA . LYS A 1 411 ? -22.819 -4.594 29.064 1.00 94.69 411 LYS A CA 1
ATOM 3199 C C . LYS A 1 411 ? -22.504 -5.093 30.473 1.00 94.69 411 LYS A C 1
ATOM 3201 O O . LYS A 1 411 ? -22.404 -4.284 31.387 1.00 94.69 411 LYS A O 1
ATOM 3206 N N . GLU A 1 412 ? -22.346 -6.400 30.661 1.00 95.06 412 GLU A N 1
ATOM 3207 C CA . GLU A 1 412 ? -21.971 -6.983 31.953 1.00 95.06 412 GLU A CA 1
ATOM 3208 C C . GLU A 1 412 ? -20.584 -6.537 32.409 1.00 95.06 412 GLU A C 1
ATOM 3210 O O . GLU A 1 412 ? -20.394 -6.247 33.589 1.00 95.06 412 GLU A O 1
ATOM 3215 N N . LEU A 1 413 ? -19.621 -6.463 31.484 1.00 94.56 413 LEU A N 1
ATOM 3216 C CA . LEU A 1 413 ? -18.278 -5.973 31.786 1.00 94.56 413 LEU A CA 1
ATOM 3217 C C . LEU A 1 413 ? -18.291 -4.514 32.250 1.00 94.56 413 LEU A C 1
ATOM 3219 O O . LEU A 1 413 ? -17.505 -4.172 33.119 1.00 94.56 413 LEU A O 1
ATOM 3223 N N . LEU A 1 414 ? -19.185 -3.686 31.706 1.00 90.69 414 LEU A N 1
ATOM 3224 C CA . LEU A 1 414 ? -19.307 -2.263 32.043 1.00 90.69 414 LEU A CA 1
ATOM 3225 C C . LEU A 1 414 ? -20.047 -1.980 33.357 1.00 90.69 414 LEU A C 1
ATOM 3227 O O . LEU A 1 414 ? -19.979 -0.864 33.860 1.00 90.69 414 LEU A O 1
ATOM 3231 N N . LYS A 1 415 ? -20.771 -2.963 33.903 1.00 87.12 415 LYS A N 1
ATOM 3232 C CA . LYS A 1 415 ? -21.463 -2.846 35.199 1.00 87.12 415 LYS A CA 1
ATOM 3233 C C . LYS A 1 415 ? -20.570 -3.184 36.400 1.00 87.12 415 LYS A C 1
ATOM 3235 O O . LYS A 1 415 ? -21.011 -3.007 37.532 1.00 87.12 415 LYS A O 1
ATOM 3240 N N . ARG A 1 416 ? -19.377 -3.733 36.161 1.00 71.81 416 ARG A N 1
ATOM 3241 C CA . ARG A 1 416 ? -18.383 -4.097 37.181 1.00 71.81 416 ARG A CA 1
ATOM 3242 C C . ARG A 1 416 ? -17.334 -3.004 37.284 1.00 71.81 416 ARG A C 1
ATOM 3244 O O . ARG A 1 416 ? -16.881 -2.749 38.420 1.00 71.81 416 ARG A O 1
#

=== Feature glossary ===
Legend for the data blocks above and below:

— What the protein is —

The amino-acid sequence is the protein's primary structure: the linear order of residues from the N-terminus to the C-terminus, written in one-letter code. Everything else here — the 3D coordinates, the secondary structure, the domain annotations — is ultimately a consequence of this string.

Functional annotations link the protein to curated databases. InterPro entries identify conserved domains and families by matching the sequence against member-database signatures (Pfam, PROSITE, CDD, …). Gene Ontology (GO) terms describe molecular function, biological process, and cellular component in a controlled vocabulary. CATH places the structure in a hierarchical fold classification (Class/Architecture/Topology/Homologous-superfamily). The organism is the source species.

— Where its atoms are —

Atomic coordinates in PDBx/mmCIF format — the same representation the Protein Data Bank distributes. Each line of the _atom_site loop places one backbone atom in Cartesian space (units: ångströms, origin: arbitrary).

The six renders are orthographic views along the three Cartesian axes in both directions. Representation (cartoon, sticks, or surface) and color scheme (sequence-rainbow or by-chain) vary across proteins so the training set covers all the common visualization conventions.

— Local backbone conformation —

Eight-state secondary structure (DSSP): H is the canonical α-helix, G the tighter 3₁₀-helix, I the wider π-helix; E/B are β-structure, T and S are turns and bends, and '-' is everything else. DSSP derives these from the pattern of main-chain N–H···O=C hydrogen bonds, not from the sequence.

Three-state secondary structure (P-SEA) collapses the eight DSSP classes into helix (a), strand (b), and coil (c). P-SEA assigns these from Cα geometry alone — distances and angles — without requiring backbone oxygens, so it works on any Cα trace.

φ (phi) and ψ (psi) are the two rotatable backbone dihedrals per residue: φ is the C(i-1)–N–Cα–C torsion, ψ is the N–Cα–C–N(i+1) torsion, both in degrees on (−180°, 180°]. α-helical residues cluster near (−60°, −45°); β-strand residues near (−120°, +130°). A Ramachandran plot is simply a scatter of (φ, ψ) for every residue.

— Global shape and packing —

The geometric summary reports three shape descriptors. Rg (radius of gyration) measures how spread out the Cα atoms are about their centre of mass; compact globular proteins have small Rg, elongated or unfolded ones large. Cα contacts (<8 Å, |i−j|>4) count long-range residue pairs in spatial proximity — high for tightly packed folds, near zero for rods or random coil. The bounding-box extents give the protein's footprint along x, y, z in Å.

SASA measures how much of the protein is reachable by solvent. It is computed by rolling a water-sized probe over the atomic surface and summing the exposed area (Å²). Per-residue SASA distinguishes core (buried, low SASA) from surface (exposed, high SASA) residues; total SASA is a whole-molecule size measure.

Plot images: a contact map (which residues are close in 3D, as an N×N binary image), a Ramachandran scatter (backbone torsion angles, revealing secondary-structure composition at a glance), and — for AlphaFold structures — a PAE heatmap (pairwise prediction confidence).

— Structural neighborhood —

A 3Di character summarizes, for each residue, the relative orientation of the Cα frame of its nearest spatial neighbor. Because it encodes fold topology rather than chemistry, 3Di alignments detect remote structural similarity that sequence alignment misses.

The Foldseek neighbor list gives the closest experimentally determined structures in the PDB, ranked by structural alignment. TM-score near 1 means near-identical fold; near 0.3 means only rough topology match. This is how one finds what a novel AlphaFold prediction most resembles in the solved-structure universe.

— Confidence and disorder —

For AlphaFold models, the B-factor field carries pLDDT — the model's own estimate of local accuracy on a 0–100 scale. Regions with pLDDT<50 should be treated as essentially unmodeled; they often correspond to intrinsically disordered segments.

Crystallographic B-factors measure how much each atom's electron density is smeared out, in Å². They rise in mobile loops and surface residues and fall in the buried interior. In AlphaFold models this column is repurposed to hold pLDDT instead.

Predicted Aligned Error (PAE) is an AlphaFold confidence matrix: entry (i, j) is the expected error in the position of residue j, in ångströms, when the prediction is superimposed on the true structure at residue i. Low PAE within a block of residues means that block is internally rigid and well-predicted; high PAE between two blocks means their relative placement is uncertain even if each block individually is confident.